Protein AF-A0A2S5R0Y4-F1 (afdb_monomer_lite)

Radius of gyration: 28.11 Å; chains: 1; bounding box: 63×44×87 Å

Sequence (504 aa):
MAHSWQTLSPHEIATFFRSIHQKTDGTEYLCQNFHGLRALLLVLVWSGRPFAEVASMGCFKSTKYWHLNSPFSIAWLKDEKLLGVKVYGPEYKSNTVNKLMSFGEHKNTPYLAVGFLYLKLPPIATKHIQKWADLISTKKMFIEDESNLLEAVELLIYELSQLEHSDIRLSLGRLQRLMSTALKAVGASLADILLITNRAITHAETSLRYYQTQPSQLAAFHSHACEWITSFTTGNISKKVLEKDKNTWDIANQNNCIIGAKFRMNPELLILIVKDLRQKLNKSRYAFENASMDQKRTALIDYHNHFTLYTVSFLQFVSGYRAVTDPLSNLNLIDFQTSIMCLSDKDDQTYSQSRIIMLPSEFIEQLVAYVTHLEALKSLNLNAELVETIKSILDKSKENRKVGVLFFLNEDAHPEAVSPKTIRNFTHHNLPSNIQRHYLRTELQKLGVDPEFISYFMGHWDIGEEPHQRYSTVSPLSICKVLSPAIATLVKKAGWSVQWGLRG

Foldseek 3Di:
DPPDPLADDLVLLQLLVCLLLVDDFDDDQQQDGSLLLSLLLLCLLLQLADSVLSQFAWEEQAPVVDDPPDPRQWYQHQVVLWIKGKFAAADDDPVVLVLQVVQADPPFFAEDRIDMATADAPPSSSVSNNVQSVPDPDGGSHPDDSVSSQSSNQVVQVVSCPPPVDVHDDDSSNSSCLLVVLLVVLQHFLLLSCRRHVDRDACNSVLLQQAKDFSLVSNVSSVSSNVCSVCSNVVNPDPDDPDVPVPSPCPVPGRRYMGTHSHDDDLVNLLVVLVVLVVQLVVLVVCLVPPDPVCNLVSQLSNLQSLLLNLVVLVCQLQLAFQFWQQAAAPVQADLVQQKGWGQNDPDVVSLLIAIEHGAPQSSLQLVLLLVQLVVVLVVCLDDQSVVQNVLRPPRVHRDHPEGVRFHADPSRHTHIDGPVSSCVVDPDSHDTSNSSSHCLHQLVVVVQRSLLNCRSNSGDHVVGNCPDPPHPHDSVVSHVRVRVSSVVSCVSSPHGHDHHPHD

pLDDT: mean 84.54, std 14.5, range [27.36, 98.31]

Secondary structure (DSSP, 8-state):
----TTS--HHHHHHHHHHHHH--S---BTTB-HHHHHHHHHHHHHH---HHHHHT-EEESSGGG--TT-S-SEEEETTTTEE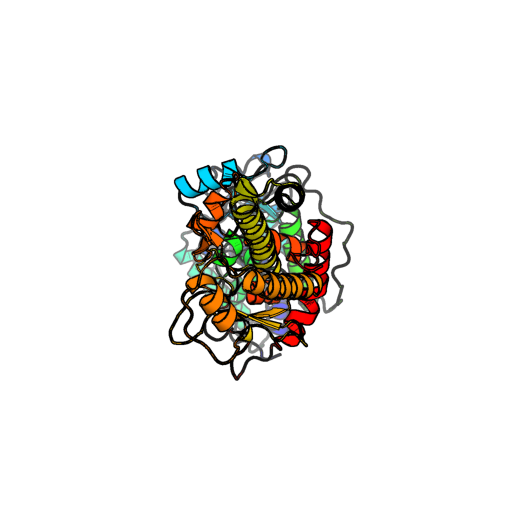EEEEEPPP--HHHHHHHHTTS--SS--B-SEEEEEEPPPHHHHHHHHHHHHH--SSBS--S-HHHHHHHHHHHHHHHHHGGG------HHHHHTHHHHHHHHTT--HHHHHHHH----TTHHHHHTT-EE-HHHHHHHHHHHHHHHHHHHHS----------S-----TTTTT-BEE-S----HHHHHHHHHHHHHHHHHHHHHHHH--TTTHHHHHHHHHHHHHHHHHHHHHHHHT--S-S-S---GGGEETTTTEEEEESS--TT-TTEEEEE--HHHHHHHHHHHHHHHHHHHT---HHHHHHHHHHH-TT----SS-SSEEE-TT--EEE--HHHHHHH----PPTTHHHHHHHHHHHHTT--HHHHHHHTT---TT--TTSTT----HHHHHHHHHHHHHHHHHHHT------S--

Structure (mmCIF, N/CA/C/O backbone):
data_AF-A0A2S5R0Y4-F1
#
_entry.id   AF-A0A2S5R0Y4-F1
#
loop_
_atom_site.group_PDB
_atom_site.id
_atom_site.type_symbol
_atom_site.label_atom_id
_atom_site.label_alt_id
_atom_site.label_comp_id
_atom_site.label_asym_id
_atom_site.label_entity_id
_atom_site.label_seq_id
_atom_site.pdbx_PDB_ins_code
_atom_site.Cartn_x
_atom_site.Cartn_y
_atom_site.Cartn_z
_atom_site.occupancy
_atom_site.B_iso_or_equiv
_atom_site.auth_seq_id
_atom_site.auth_comp_id
_atom_site.auth_asym_id
_atom_site.auth_atom_id
_atom_site.pdbx_PDB_model_num
ATOM 1 N N . MET A 1 1 ? -4.221 -23.945 12.643 1.00 34.16 1 MET A N 1
ATOM 2 C CA . MET A 1 1 ? -3.973 -22.542 13.034 1.00 34.16 1 MET A CA 1
ATOM 3 C C . MET A 1 1 ? -3.276 -22.576 14.378 1.00 34.16 1 MET A C 1
ATOM 5 O O . MET A 1 1 ? -3.891 -23.013 15.339 1.00 34.16 1 MET A O 1
ATOM 9 N N . ALA A 1 2 ? -1.992 -22.228 14.445 1.00 27.36 2 ALA A N 1
ATOM 10 C CA . ALA A 1 2 ? -1.339 -22.036 15.734 1.00 27.36 2 ALA A CA 1
ATOM 11 C C . ALA A 1 2 ? -1.975 -20.800 16.382 1.00 27.36 2 ALA A C 1
ATOM 13 O O . ALA A 1 2 ? -1.960 -19.724 15.783 1.00 27.36 2 ALA A O 1
ATOM 14 N N . HIS A 1 3 ? -2.596 -20.953 17.551 1.00 42.31 3 HIS A N 1
ATOM 15 C CA . HIS A 1 3 ? -3.069 -19.801 18.308 1.00 42.31 3 HIS A CA 1
ATOM 16 C C . HIS A 1 3 ? -1.843 -18.987 18.717 1.00 42.31 3 HIS A C 1
ATOM 18 O O . HIS A 1 3 ? -1.052 -19.407 19.559 1.00 42.31 3 HIS A O 1
ATOM 24 N N . SER A 1 4 ? -1.655 -17.835 18.077 1.00 56.69 4 SER A N 1
ATOM 25 C CA . SER A 1 4 ? -0.695 -16.847 18.546 1.00 56.69 4 SER A CA 1
ATOM 26 C C . SER A 1 4 ? -1.089 -16.468 19.971 1.00 56.69 4 SER A C 1
ATOM 28 O O . SER A 1 4 ? -2.221 -16.036 20.203 1.00 56.69 4 SER A O 1
ATOM 30 N N . TRP A 1 5 ? -0.148 -16.584 20.912 1.00 63.66 5 TRP A N 1
ATOM 31 C CA . TRP A 1 5 ? -0.299 -16.145 22.306 1.00 63.66 5 TRP A CA 1
ATOM 32 C C . TRP A 1 5 ? -0.814 -14.697 22.428 1.00 63.66 5 TRP A C 1
ATOM 34 O O . TRP A 1 5 ? -1.3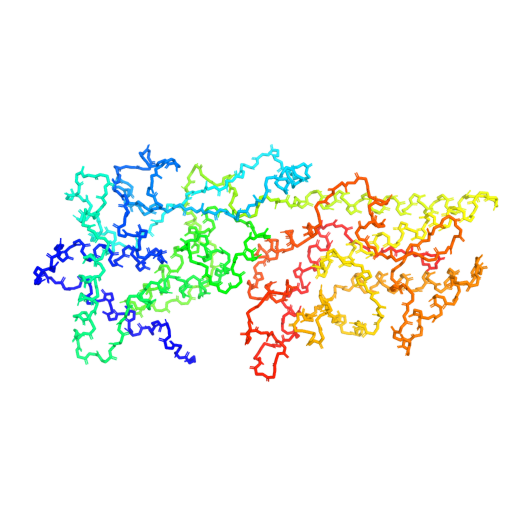38 -14.291 23.463 1.00 63.66 5 TRP A O 1
ATOM 44 N N . GLN A 1 6 ? -0.682 -13.900 21.365 1.00 75.81 6 GLN A N 1
ATOM 45 C CA . GLN A 1 6 ? -1.059 -12.493 21.330 1.00 75.81 6 GLN A CA 1
ATOM 46 C C . GLN A 1 6 ? -2.505 -12.230 20.872 1.00 75.81 6 GLN A C 1
ATOM 48 O O . GLN A 1 6 ? -3.000 -11.120 21.097 1.00 75.81 6 GLN A O 1
ATOM 53 N N . THR A 1 7 ? -3.179 -13.213 20.263 1.00 84.88 7 THR A N 1
ATOM 54 C CA . THR A 1 7 ? -4.548 -13.108 19.713 1.00 84.88 7 THR A CA 1
ATOM 55 C C . THR A 1 7 ? -5.545 -13.911 20.540 1.00 84.88 7 THR A C 1
ATOM 57 O O . THR A 1 7 ? -5.178 -14.938 21.104 1.00 84.88 7 THR A O 1
ATOM 60 N N . LEU A 1 8 ? -6.799 -13.466 20.625 1.00 89.75 8 LEU A N 1
ATOM 61 C CA . LEU A 1 8 ? -7.865 -14.230 21.283 1.00 89.75 8 LEU A CA 1
ATOM 62 C C . LEU A 1 8 ? -8.331 -15.383 20.386 1.00 89.75 8 LEU A C 1
ATOM 64 O O . LEU A 1 8 ? -8.493 -15.214 19.177 1.00 89.75 8 LEU A O 1
ATOM 68 N N . SER A 1 9 ? -8.548 -16.552 20.980 1.00 89.19 9 SER A N 1
ATOM 69 C CA . SER A 1 9 ? -9.206 -17.682 20.324 1.00 89.19 9 SER A CA 1
ATOM 70 C C . SER A 1 9 ? -10.718 -17.438 20.177 1.00 89.19 9 SER A C 1
ATOM 72 O O . SER A 1 9 ? -11.287 -16.647 20.932 1.00 89.19 9 SER A O 1
ATOM 74 N N . PRO A 1 10 ? -11.407 -18.144 19.258 1.00 88.81 10 PRO A N 1
ATOM 75 C CA . PRO A 1 10 ? -12.867 -18.086 19.147 1.00 88.81 10 PRO A CA 1
ATOM 76 C C . PRO A 1 10 ? -13.602 -18.330 20.471 1.00 88.81 10 PRO A C 1
ATOM 78 O O . PRO A 1 10 ? -14.569 -17.634 20.771 1.00 88.81 10 PRO A O 1
ATOM 81 N N . HIS A 1 11 ? -13.117 -19.280 21.280 1.00 87.12 11 HIS A N 1
ATOM 82 C CA . HIS A 1 11 ? -13.677 -19.570 22.599 1.00 87.12 11 HIS A CA 1
ATOM 83 C C . HIS A 1 11 ? -13.520 -18.376 23.548 1.00 87.12 11 HIS A C 1
ATOM 85 O O . HIS A 1 11 ? -14.507 -17.919 24.109 1.00 87.12 11 HIS A O 1
ATOM 91 N N . GLU A 1 12 ? -12.317 -17.802 23.655 1.00 90.44 12 GLU A N 1
ATOM 92 C CA . GLU A 1 12 ? -12.075 -16.628 24.506 1.00 90.44 12 GLU A CA 1
ATOM 93 C C . GLU A 1 12 ? -12.902 -15.407 24.075 1.00 90.44 12 GLU A C 1
ATOM 95 O O . GLU A 1 12 ? -13.388 -14.671 24.931 1.00 90.44 12 GLU A O 1
ATOM 100 N N . ILE A 1 13 ? -13.097 -15.197 22.765 1.00 91.38 13 ILE A N 1
ATOM 101 C CA . ILE A 1 13 ? -13.967 -14.134 22.234 1.00 91.38 13 ILE A CA 1
ATOM 102 C C . ILE A 1 13 ? -15.410 -14.355 22.701 1.00 91.38 13 ILE A C 1
ATOM 104 O O . ILE A 1 13 ? -16.033 -13.437 23.239 1.00 91.38 13 ILE A O 1
ATOM 108 N N . ALA A 1 14 ? -15.939 -15.567 22.507 1.00 88.19 14 ALA A N 1
ATOM 109 C CA . ALA A 1 14 ? -17.305 -15.910 22.883 1.00 88.19 14 ALA A CA 1
ATOM 110 C C . ALA A 1 14 ? -17.535 -15.759 24.394 1.00 88.19 14 ALA A C 1
ATOM 112 O O . ALA A 1 14 ? -18.509 -15.121 24.799 1.00 88.19 14 ALA A O 1
ATOM 113 N N . THR A 1 15 ? -16.617 -16.283 25.211 1.00 87.44 15 THR A N 1
ATOM 114 C CA . THR A 1 15 ? -16.687 -16.194 26.673 1.00 87.44 15 THR A CA 1
ATOM 115 C C . THR A 1 15 ? -16.594 -14.746 27.143 1.00 87.44 15 THR A C 1
ATOM 117 O O . THR A 1 15 ? -17.439 -14.317 27.921 1.00 87.44 15 THR A O 1
ATOM 120 N N . PHE A 1 16 ? -15.664 -13.938 26.614 1.00 91.25 16 PHE A N 1
ATOM 121 C CA . PHE A 1 16 ? -15.571 -12.515 26.966 1.00 91.25 16 PHE A CA 1
ATOM 122 C C . PHE A 1 16 ? -16.891 -11.772 26.726 1.00 91.25 16 PHE A C 1
ATOM 124 O O . PHE A 1 16 ? -17.397 -11.108 27.633 1.00 91.25 16 PHE A O 1
ATOM 131 N N . PHE A 1 17 ? -17.467 -11.889 25.522 1.00 90.94 17 PHE A N 1
ATOM 132 C CA . PHE A 1 17 ? -18.706 -11.184 25.193 1.00 90.94 17 PHE A CA 1
ATOM 133 C C . PHE A 1 17 ? -19.897 -11.695 25.999 1.00 90.94 17 PHE A C 1
ATOM 135 O O . PHE A 1 17 ? -20.726 -10.896 26.431 1.00 90.94 17 PHE A O 1
ATOM 142 N N . ARG A 1 18 ? -19.983 -13.003 26.251 1.00 86.69 18 ARG A N 1
ATOM 143 C CA . ARG A 1 18 ? -21.016 -13.557 27.127 1.00 86.69 18 ARG A CA 1
ATOM 144 C C . ARG A 1 18 ? -20.894 -12.980 28.538 1.00 86.69 18 ARG A C 1
ATOM 146 O O . ARG A 1 18 ? -21.860 -12.393 29.024 1.00 86.69 18 ARG A O 1
ATOM 153 N N . SER A 1 19 ? -19.709 -13.056 29.140 1.00 87.19 19 SER A N 1
ATOM 154 C CA . SER A 1 19 ? -19.446 -12.588 30.502 1.00 87.19 19 SER A CA 1
ATOM 155 C C . SER A 1 19 ? -19.710 -11.089 30.656 1.00 87.19 19 SER A C 1
ATOM 157 O O . SER A 1 19 ? -20.413 -10.681 31.578 1.00 87.19 19 SER A O 1
ATOM 159 N N . ILE A 1 20 ? -19.229 -10.248 29.733 1.00 89.00 20 ILE A N 1
ATOM 160 C CA . ILE A 1 20 ? -19.405 -8.790 29.836 1.00 89.00 20 ILE A CA 1
ATOM 161 C C . ILE A 1 20 ? -20.856 -8.334 29.587 1.00 89.00 20 ILE A C 1
ATOM 163 O O . ILE A 1 20 ? -21.282 -7.299 30.108 1.00 89.00 20 ILE A O 1
ATOM 167 N N . HIS A 1 21 ? -21.635 -9.093 28.806 1.00 86.25 21 HIS A N 1
ATOM 168 C CA . HIS A 1 21 ? -23.046 -8.793 28.544 1.00 86.25 21 HIS A CA 1
ATOM 169 C C . HIS A 1 21 ? -23.988 -9.323 29.629 1.00 86.25 21 HIS A C 1
ATOM 171 O O . HIS A 1 21 ? -24.973 -8.652 29.941 1.00 86.25 21 HIS A O 1
ATOM 177 N N . GLN A 1 22 ? -23.699 -10.499 30.193 1.00 80.06 22 GLN A N 1
ATOM 178 C CA . GLN A 1 22 ? -24.543 -11.149 31.199 1.00 80.06 22 GLN A CA 1
ATOM 179 C C . GLN A 1 22 ? -24.248 -10.692 32.625 1.00 80.06 22 GLN A C 1
ATOM 181 O O . GLN A 1 22 ? -25.160 -10.724 33.448 1.00 80.06 22 GLN A O 1
ATOM 186 N N . LYS A 1 23 ? -23.020 -10.241 32.926 1.00 75.81 23 LYS A N 1
ATOM 187 C CA . LYS A 1 23 ? -22.685 -9.714 34.252 1.00 75.81 23 LYS A CA 1
ATOM 188 C C . LYS A 1 23 ? -23.615 -8.545 34.591 1.00 75.81 23 LYS A C 1
ATOM 190 O O . LYS A 1 23 ? -23.624 -7.503 33.927 1.00 75.81 23 LYS A O 1
ATOM 195 N N . THR A 1 24 ? -24.450 -8.769 35.597 1.00 65.56 24 THR A N 1
ATOM 196 C CA . THR A 1 24 ? -25.258 -7.755 36.275 1.00 65.56 24 THR A CA 1
ATOM 197 C C . THR A 1 24 ? -24.453 -7.166 37.429 1.00 65.56 24 THR A C 1
ATOM 199 O O . THR A 1 24 ? -23.426 -7.730 37.799 1.00 65.56 24 THR A O 1
ATOM 202 N N . ASP A 1 25 ? -24.886 -6.016 37.944 1.00 64.06 25 ASP A N 1
ATOM 203 C CA . ASP A 1 25 ? -24.136 -5.197 38.902 1.00 64.06 25 ASP A CA 1
ATOM 204 C C . ASP A 1 25 ? -23.430 -6.010 40.002 1.00 64.06 25 ASP A C 1
ATOM 206 O O . ASP A 1 25 ? -24.028 -6.859 40.661 1.00 64.06 25 ASP A O 1
ATOM 210 N N . GLY A 1 26 ? -22.140 -5.728 40.176 1.00 56.75 26 GLY A N 1
ATOM 211 C CA . GLY A 1 26 ? -21.258 -6.264 41.207 1.00 56.75 26 GLY A CA 1
ATOM 212 C C . GLY A 1 26 ? -20.069 -5.316 41.372 1.00 56.75 26 GLY A C 1
ATOM 213 O O . GLY A 1 26 ? -19.674 -4.716 40.375 1.00 56.75 26 GLY A O 1
ATOM 214 N N . THR A 1 27 ? -19.609 -5.172 42.623 1.00 55.78 27 THR A N 1
ATOM 215 C CA . THR A 1 27 ? -18.487 -4.356 43.146 1.00 55.78 27 THR A CA 1
ATOM 216 C C . THR A 1 27 ? -18.314 -2.948 42.550 1.00 55.78 27 THR A C 1
ATOM 218 O O . THR A 1 27 ? -18.121 -2.759 41.355 1.00 55.78 27 THR A O 1
ATOM 221 N N . GLU A 1 28 ? -18.320 -1.913 43.394 1.00 62.34 28 GLU A N 1
ATOM 222 C CA . GLU A 1 28 ? -17.796 -0.608 42.974 1.00 62.34 28 GLU A CA 1
ATOM 223 C C . GLU A 1 28 ? -16.306 -0.762 42.637 1.00 62.34 28 GLU A C 1
ATOM 225 O O . GLU A 1 28 ? -15.516 -1.219 43.463 1.00 62.34 28 GLU A O 1
ATOM 230 N N . TYR A 1 29 ? -15.923 -0.420 41.407 1.00 65.69 29 TYR A N 1
ATOM 231 C CA . TYR A 1 29 ? -14.541 -0.520 40.953 1.00 65.69 29 TYR A CA 1
ATOM 232 C C . TYR A 1 29 ? -13.866 0.830 41.152 1.00 65.69 29 TYR A C 1
ATOM 234 O O . TYR A 1 29 ? -13.952 1.659 40.255 1.00 65.69 29 TYR A O 1
ATOM 242 N N . LEU A 1 30 ? -13.200 1.035 42.296 1.00 63.00 30 LEU A N 1
ATOM 243 C CA . LEU A 1 30 ? -12.303 2.163 42.630 1.00 63.00 30 LEU A CA 1
ATOM 244 C C . LEU A 1 30 ? -12.798 3.575 42.250 1.00 63.00 30 LEU A C 1
ATOM 246 O O . LEU A 1 30 ? -13.104 4.379 43.123 1.00 63.00 30 LEU A O 1
ATOM 250 N N . CYS A 1 31 ? -12.822 3.892 40.958 1.00 68.69 31 CYS A N 1
ATOM 251 C CA . CYS A 1 31 ? -13.139 5.189 40.381 1.00 68.69 31 CYS A CA 1
ATOM 252 C C . CYS A 1 31 ? -14.406 5.219 39.506 1.00 68.69 31 CYS A C 1
ATOM 254 O O . CYS A 1 31 ? -14.876 6.311 39.202 1.00 68.69 31 CYS A O 1
ATOM 256 N N . GLN A 1 32 ? -14.963 4.078 39.077 1.00 72.31 32 GLN A N 1
ATOM 257 C CA . GLN A 1 32 ? -16.085 4.047 38.135 1.00 72.31 32 GLN A CA 1
ATOM 258 C C . GLN A 1 32 ? -17.039 2.876 38.394 1.00 72.31 32 GLN A C 1
ATOM 260 O O . GLN A 1 32 ? -16.638 1.786 38.799 1.00 72.31 32 GLN A O 1
ATOM 265 N N . ASN A 1 33 ? -18.331 3.067 38.120 1.00 82.56 33 ASN A N 1
ATOM 266 C CA . ASN A 1 33 ? -19.283 1.965 38.243 1.00 82.56 33 ASN A CA 1
ATOM 267 C C . ASN A 1 33 ? -19.121 0.936 37.107 1.00 82.56 33 ASN A C 1
ATOM 269 O O . ASN A 1 33 ? -18.595 1.222 36.025 1.00 82.56 33 ASN A O 1
ATOM 273 N N . PHE A 1 34 ? -19.635 -0.276 37.333 1.00 86.88 34 PHE A N 1
ATOM 274 C CA . PHE A 1 34 ? -19.564 -1.367 36.359 1.00 86.88 34 PHE A CA 1
ATOM 275 C C . PHE A 1 34 ? -20.117 -0.981 34.974 1.00 86.88 34 PHE A C 1
ATOM 277 O O . PHE A 1 34 ? -19.593 -1.407 33.945 1.00 86.88 34 PHE A O 1
ATOM 284 N N . HIS A 1 35 ? -21.176 -0.166 34.910 1.00 89.75 35 HIS A N 1
ATOM 285 C CA . HIS A 1 35 ? -21.763 0.254 33.637 1.00 89.75 35 HIS A CA 1
ATOM 286 C C . HIS A 1 35 ? -20.814 1.125 32.805 1.00 89.75 35 HIS A C 1
ATOM 288 O O . HIS A 1 35 ? -20.739 0.917 31.590 1.00 89.75 35 HIS A O 1
ATOM 294 N N . GLY A 1 36 ? -20.087 2.045 33.443 1.00 92.62 36 GLY A N 1
ATOM 295 C CA . GLY A 1 36 ? -19.064 2.864 32.800 1.00 92.62 36 GLY A CA 1
ATOM 296 C C . GLY A 1 36 ? -17.897 2.022 32.298 1.00 92.62 36 GLY A C 1
ATOM 297 O O . GLY A 1 36 ? -17.559 2.090 31.116 1.00 92.62 36 GLY A O 1
ATOM 298 N N . LEU A 1 37 ? -17.354 1.134 33.137 1.00 93.00 37 LEU A N 1
ATOM 299 C CA . LEU A 1 37 ? -16.255 0.245 32.735 1.00 93.00 37 LEU A CA 1
ATOM 300 C C . LEU A 1 37 ? -16.651 -0.726 31.618 1.00 93.00 37 LEU A C 1
ATOM 302 O O . LEU A 1 37 ? -15.878 -0.963 30.689 1.00 93.00 37 LEU A O 1
ATOM 306 N N . ARG A 1 38 ? -17.885 -1.242 31.649 1.00 94.12 38 ARG A N 1
ATOM 307 C CA . ARG A 1 38 ? -18.435 -2.052 30.558 1.00 94.12 38 ARG A CA 1
ATOM 308 C C . ARG A 1 38 ? -18.508 -1.261 29.256 1.00 94.12 38 ARG A C 1
ATOM 310 O O . ARG A 1 38 ? -18.137 -1.789 28.211 1.00 94.12 38 ARG A O 1
ATOM 317 N N . ALA A 1 39 ? -19.000 -0.022 29.293 1.00 95.88 39 ALA A N 1
ATOM 318 C CA . ALA A 1 39 ? -19.046 0.825 28.105 1.00 95.88 39 ALA A CA 1
ATOM 319 C C . ALA A 1 39 ? -17.633 1.092 27.561 1.00 95.88 39 ALA A C 1
ATOM 321 O O . ALA A 1 39 ? -17.421 0.951 26.358 1.00 95.88 39 ALA A O 1
ATOM 322 N N . LEU A 1 40 ? -16.668 1.380 28.440 1.00 97.06 40 LEU A N 1
ATOM 323 C CA . LEU A 1 40 ? -15.262 1.588 28.087 1.00 97.06 40 LEU A CA 1
ATOM 324 C C . LEU A 1 40 ? -14.678 0.358 27.380 1.00 97.06 40 LEU A C 1
ATOM 326 O O . LEU A 1 40 ? -14.195 0.472 26.255 1.00 97.06 40 LEU A O 1
ATOM 330 N N . LEU A 1 41 ? -14.785 -0.830 27.986 1.00 95.81 41 LEU A N 1
ATOM 331 C CA . LEU A 1 41 ? -14.285 -2.079 27.401 1.00 95.81 41 LEU A CA 1
ATOM 332 C C . LEU A 1 41 ? -14.942 -2.411 26.058 1.00 95.81 41 LEU A C 1
ATOM 334 O O . LEU A 1 41 ? -14.263 -2.857 25.133 1.00 95.81 41 LEU A O 1
ATOM 338 N N . LEU A 1 42 ? -16.251 -2.181 25.921 1.00 96.94 42 LEU A N 1
ATOM 339 C CA . LEU A 1 42 ? -16.946 -2.398 24.655 1.00 96.94 42 LEU A CA 1
ATOM 340 C C . LEU A 1 42 ? -16.450 -1.426 23.578 1.00 96.94 42 LEU A C 1
ATOM 342 O O . LEU A 1 42 ? -16.161 -1.867 22.468 1.00 96.94 42 LEU A O 1
ATOM 346 N N . VAL A 1 43 ? -16.292 -0.134 23.883 1.00 97.69 43 VAL A N 1
ATOM 347 C CA . VAL A 1 43 ? -15.716 0.822 22.923 1.00 97.69 43 VAL A CA 1
ATOM 348 C C . VAL A 1 43 ? -14.284 0.428 22.562 1.00 97.69 43 VAL A C 1
ATOM 350 O O . VAL A 1 43 ? -13.934 0.444 21.383 1.00 97.69 43 VAL A O 1
ATOM 353 N N . LEU A 1 44 ? -13.466 0.019 23.532 1.00 96.94 44 LEU A N 1
ATOM 354 C CA . LEU A 1 44 ? -12.090 -0.426 23.306 1.00 96.94 44 LEU A CA 1
ATOM 355 C C . LEU A 1 44 ? -12.030 -1.594 22.316 1.00 96.94 44 LEU A C 1
ATOM 357 O O . LEU A 1 44 ? -11.321 -1.526 21.312 1.00 96.94 44 LEU A O 1
ATOM 361 N N . VAL A 1 45 ? -12.809 -2.646 22.569 1.00 96.25 45 VAL A N 1
ATOM 362 C CA . VAL A 1 45 ? -12.804 -3.858 21.745 1.00 96.25 45 VAL A CA 1
ATOM 363 C C . VAL A 1 45 ? -13.382 -3.599 20.357 1.00 96.25 45 VAL A C 1
ATOM 365 O O . VAL A 1 45 ? -12.803 -4.042 19.367 1.00 96.25 45 VAL A O 1
ATOM 368 N N . TRP A 1 46 ? -14.493 -2.864 20.260 1.00 96.19 46 TRP A N 1
ATOM 369 C CA . TRP A 1 46 ? -15.147 -2.603 18.976 1.00 96.19 46 TRP A CA 1
ATOM 370 C C . TRP A 1 46 ? -14.479 -1.499 18.154 1.00 96.19 46 TRP A C 1
ATOM 372 O O . TRP A 1 46 ? -14.735 -1.409 16.960 1.00 96.19 46 TRP A O 1
ATOM 382 N N . SER A 1 47 ? -13.622 -0.662 18.737 1.00 95.62 47 SER A N 1
ATOM 383 C CA . SER A 1 47 ? -12.843 0.331 17.980 1.00 95.62 47 SER A CA 1
ATOM 384 C C . SER A 1 47 ? -11.435 -0.153 17.633 1.00 95.62 47 SER A C 1
ATOM 386 O O . SER A 1 47 ? -10.879 0.251 16.613 1.00 95.62 47 SER A O 1
ATOM 388 N N . GLY A 1 48 ? -10.837 -0.992 18.486 1.00 95.44 48 GLY A N 1
ATOM 389 C CA . GLY A 1 48 ? -9.416 -1.338 18.423 1.00 95.44 48 GLY A CA 1
ATOM 390 C C . GLY A 1 48 ? -8.469 -0.184 18.762 1.00 95.44 48 GLY A C 1
ATOM 391 O O . GLY A 1 48 ? -7.259 -0.328 18.573 1.00 95.44 48 GLY A O 1
ATOM 392 N N . ARG A 1 49 ? -8.996 0.956 19.226 1.00 95.56 49 ARG A N 1
ATOM 393 C CA . ARG A 1 49 ? -8.224 2.170 19.517 1.00 95.56 49 ARG A CA 1
ATOM 394 C C . ARG A 1 49 ? -7.358 2.002 20.769 1.00 95.56 49 ARG A C 1
ATOM 396 O O . ARG A 1 49 ? -7.667 1.158 21.611 1.00 95.56 49 ARG A O 1
ATOM 403 N N . PRO A 1 50 ? -6.265 2.775 20.908 1.00 95.62 50 PRO A N 1
ATOM 404 C CA . PRO A 1 50 ? -5.496 2.829 22.146 1.00 95.62 50 PRO A CA 1
ATOM 405 C C . PRO A 1 50 ? -6.374 3.135 23.360 1.00 95.62 50 PRO A C 1
ATOM 407 O O . PRO A 1 50 ? -7.257 3.988 23.280 1.00 95.62 50 PRO A O 1
ATOM 410 N N . PHE A 1 51 ? -6.093 2.479 24.489 1.00 96.44 51 PHE A N 1
ATOM 411 C CA . PHE A 1 51 ? -6.796 2.721 25.749 1.00 96.44 51 PHE A CA 1
ATOM 412 C C . PHE A 1 51 ? -6.881 4.211 26.101 1.00 96.44 51 PHE A C 1
ATOM 414 O O . PHE A 1 51 ? -7.976 4.696 26.356 1.00 96.44 51 PHE A O 1
ATOM 421 N N . ALA A 1 52 ? -5.770 4.949 26.007 1.00 95.69 52 ALA A N 1
ATOM 422 C CA . ALA A 1 52 ? -5.716 6.387 26.279 1.00 95.69 52 ALA A CA 1
ATOM 423 C C . ALA A 1 52 ? -6.727 7.206 25.449 1.00 95.69 52 ALA A C 1
ATOM 425 O O . ALA A 1 52 ? -7.380 8.115 25.965 1.00 95.69 52 ALA A O 1
ATOM 426 N N . GLU A 1 53 ? -6.922 6.864 24.168 1.00 95.88 53 GLU A N 1
ATOM 427 C CA . GLU A 1 53 ? -7.918 7.530 23.313 1.00 95.88 53 GLU A CA 1
ATOM 428 C C . GLU A 1 53 ? -9.348 7.222 23.776 1.00 95.88 53 GLU A C 1
ATOM 430 O O . GLU A 1 53 ? -10.197 8.110 23.804 1.00 95.88 53 GLU A O 1
ATOM 435 N N . VAL A 1 54 ? -9.619 5.973 24.165 1.00 97.25 54 VAL A N 1
ATOM 436 C CA . VAL A 1 54 ? -10.945 5.545 24.636 1.00 97.25 54 VAL A CA 1
ATOM 437 C C . VAL A 1 54 ? -11.258 6.120 26.019 1.00 97.25 54 VAL A C 1
ATOM 439 O O . VAL A 1 54 ? -12.356 6.621 26.237 1.00 97.25 54 VAL A O 1
ATOM 442 N N . ALA A 1 55 ? -10.295 6.115 26.940 1.00 96.50 55 ALA A N 1
ATOM 443 C CA . ALA A 1 55 ? -10.430 6.683 28.279 1.00 96.50 55 ALA A CA 1
ATOM 444 C C . ALA A 1 55 ? -10.669 8.202 28.235 1.00 96.50 55 ALA A C 1
ATOM 446 O O . ALA A 1 55 ? -11.424 8.749 29.037 1.00 96.50 55 ALA A O 1
ATOM 447 N N . SER A 1 56 ? -10.077 8.892 27.258 1.00 96.25 56 SER A N 1
ATOM 448 C CA . SER A 1 56 ? -10.276 10.328 27.051 1.00 96.25 56 SER A CA 1
ATOM 449 C C . SER A 1 56 ? -11.437 10.669 26.112 1.00 96.25 56 SER A C 1
ATOM 451 O O . SER A 1 56 ? -11.622 11.844 25.811 1.00 96.25 56 SER A O 1
ATOM 453 N N . MET A 1 57 ? -12.235 9.694 25.655 1.00 97.56 57 MET A N 1
ATOM 454 C CA . MET A 1 57 ? -13.202 9.900 24.575 1.00 97.56 57 MET A CA 1
ATOM 455 C C . MET A 1 57 ? -14.297 10.923 24.884 1.00 97.56 57 MET A C 1
ATOM 457 O O . MET A 1 57 ? -14.710 11.128 26.028 1.00 97.56 57 MET A O 1
ATOM 461 N N . GLY A 1 58 ? -14.823 11.532 23.822 1.00 97.50 58 GLY A N 1
ATOM 462 C CA . GLY A 1 58 ? -15.922 12.482 23.916 1.00 97.50 58 GLY A CA 1
ATOM 463 C C . GLY A 1 58 ? -17.310 11.832 23.903 1.00 97.50 58 GLY A C 1
ATOM 464 O O . GLY A 1 58 ? -17.500 10.726 23.399 1.00 97.50 58 GLY A O 1
ATOM 465 N N . CYS A 1 59 ? -18.312 12.556 24.389 1.00 97.19 59 CYS A N 1
ATOM 466 C CA . CYS A 1 59 ? -19.724 12.205 24.273 1.00 97.19 59 CYS A CA 1
ATOM 467 C C . CYS A 1 59 ? -20.500 13.425 23.764 1.00 97.19 59 CYS A C 1
ATOM 469 O O . CYS A 1 59 ? -20.496 14.485 24.391 1.00 97.19 59 CYS A O 1
ATOM 471 N N . PHE A 1 60 ? -21.133 13.298 22.599 1.00 96.44 60 PHE A N 1
ATOM 472 C CA . PHE A 1 60 ? -21.800 14.401 21.912 1.00 96.44 60 PHE A CA 1
ATOM 473 C C . PHE A 1 60 ? -23.229 14.036 21.545 1.00 96.44 60 PHE A C 1
ATOM 475 O O . PHE A 1 60 ? -23.564 12.874 21.322 1.00 96.44 60 PHE A O 1
ATOM 482 N N . LYS A 1 61 ? -24.078 15.063 21.445 1.00 93.94 61 LYS A N 1
ATOM 483 C CA . LYS A 1 61 ? -25.480 14.886 21.068 1.00 93.94 61 LYS A CA 1
ATOM 484 C C . LYS A 1 61 ? -25.615 14.244 19.687 1.00 93.94 61 LYS A C 1
ATOM 486 O O . LYS A 1 61 ? -26.335 13.268 19.550 1.00 93.94 61 LYS A O 1
ATOM 491 N N . SER A 1 62 ? -24.894 14.759 18.694 1.00 92.19 62 SER A N 1
ATOM 492 C CA . SER A 1 62 ? -24.975 14.260 17.322 1.00 92.19 62 SER A CA 1
ATOM 493 C C . SER A 1 62 ? -23.716 14.555 16.512 1.00 92.19 62 SER A C 1
ATOM 495 O O . SER A 1 62 ? -22.840 15.304 16.964 1.00 92.19 62 SER A O 1
ATOM 497 N N . THR A 1 63 ? -23.639 14.014 15.293 1.00 88.44 63 THR A N 1
ATOM 498 C CA . THR A 1 63 ? -22.533 14.260 14.339 1.00 88.44 63 THR A CA 1
ATOM 499 C C . THR A 1 63 ? -22.275 15.755 14.109 1.00 88.44 63 THR A C 1
ATOM 501 O O . THR A 1 63 ? -21.137 16.163 13.892 1.00 88.44 63 THR A O 1
ATOM 504 N N . LYS A 1 64 ? -23.312 16.596 14.238 1.00 88.38 64 LYS A N 1
ATOM 505 C CA . LYS A 1 64 ? -23.251 18.057 14.071 1.00 88.38 64 LYS A CA 1
ATOM 506 C C . LYS A 1 64 ? -22.440 18.792 15.137 1.00 88.38 64 LYS A C 1
ATOM 508 O O . LYS A 1 64 ? -22.136 19.956 14.917 1.00 88.38 64 LYS A O 1
ATOM 513 N N . TYR A 1 65 ? -22.127 18.167 16.272 1.00 89.94 65 TYR A N 1
ATOM 514 C CA . TYR A 1 65 ? -21.427 18.816 17.392 1.00 89.94 65 TYR A CA 1
ATOM 515 C C . TYR A 1 65 ? -19.981 18.341 17.568 1.00 89.94 65 TYR A C 1
ATOM 517 O O . TYR A 1 65 ? -19.253 18.874 18.408 1.00 89.94 65 TYR A O 1
ATOM 525 N N . TRP A 1 66 ? -19.558 17.337 16.797 1.00 89.94 66 TRP A N 1
ATOM 526 C CA . TRP A 1 66 ? -18.208 16.794 16.856 1.00 89.94 66 TRP A CA 1
ATOM 527 C C . TRP A 1 66 ? -17.434 17.159 15.586 1.00 89.94 66 TRP A C 1
ATOM 529 O O . TRP A 1 66 ? -17.675 16.628 14.505 1.00 89.94 66 TRP A O 1
ATOM 539 N N . HIS A 1 67 ? -16.516 18.117 15.726 1.00 85.75 67 HIS A N 1
ATOM 540 C CA . HIS A 1 67 ? -15.792 18.749 14.618 1.00 85.75 67 HIS A CA 1
ATOM 541 C C . HIS A 1 67 ? -14.293 18.427 14.637 1.00 85.75 67 HIS A C 1
ATOM 543 O O . HIS A 1 67 ? -13.763 17.927 15.630 1.00 85.75 67 HIS A O 1
ATOM 549 N N . LEU A 1 68 ? -13.575 18.769 13.556 1.00 78.62 68 LEU A N 1
ATOM 550 C CA . LEU A 1 68 ? -12.142 18.455 13.406 1.00 78.62 68 LEU A CA 1
ATOM 551 C C . LEU A 1 68 ? -11.293 19.046 14.535 1.00 78.62 68 LEU A C 1
ATOM 553 O O . LEU A 1 68 ? -10.397 18.372 15.034 1.00 78.62 68 LEU A O 1
ATOM 557 N N . ASN A 1 69 ? -11.644 20.244 15.004 1.00 84.06 69 ASN A N 1
ATOM 558 C CA . ASN A 1 69 ? -10.941 20.948 16.081 1.00 84.06 69 ASN A CA 1
ATOM 559 C C . ASN A 1 69 ? -11.243 20.387 17.481 1.00 84.06 69 ASN A C 1
ATOM 561 O O . ASN A 1 69 ? -10.703 20.877 18.468 1.00 84.06 69 ASN A O 1
ATOM 565 N N . SER A 1 70 ? -12.126 19.390 17.595 1.00 88.56 70 SER A N 1
ATOM 566 C CA . SER A 1 70 ? -12.386 18.719 18.868 1.00 88.56 70 SER A CA 1
ATOM 567 C C . SER A 1 70 ? -11.096 18.089 19.413 1.00 88.56 70 SER A C 1
ATOM 569 O O . SER A 1 70 ? -10.378 17.462 18.637 1.00 88.56 70 SER A O 1
ATOM 571 N N . PRO A 1 71 ? -10.791 18.174 20.717 1.00 91.12 71 PRO A N 1
ATOM 572 C CA . PRO A 1 71 ? -9.620 17.496 21.277 1.00 91.12 71 PRO A CA 1
ATOM 573 C C . PRO A 1 71 ? -9.783 15.967 21.301 1.00 91.12 71 PRO A C 1
ATOM 575 O O . PRO A 1 71 ? -8.798 15.246 21.402 1.00 91.12 71 PRO A O 1
ATOM 578 N N . PHE A 1 72 ? -11.012 15.461 21.168 1.00 94.25 72 PHE A N 1
ATOM 579 C CA . PHE A 1 72 ? -11.307 14.033 21.238 1.00 94.25 72 PHE A CA 1
ATOM 580 C C . PHE A 1 72 ? -11.075 13.357 19.883 1.00 94.25 72 PHE A C 1
ATOM 582 O O . PHE A 1 72 ? -11.689 13.743 18.881 1.00 94.25 72 PHE A O 1
ATOM 589 N N . SER A 1 73 ? -10.205 12.343 19.848 1.00 93.88 73 SER A N 1
ATOM 590 C CA . SER A 1 73 ? -9.961 11.510 18.660 1.00 93.88 73 SER A CA 1
ATOM 591 C C . SER A 1 73 ? -11.076 10.493 18.409 1.00 93.88 73 SER A C 1
ATOM 593 O O . SER A 1 73 ? -11.266 10.052 17.277 1.00 93.88 73 SER A O 1
ATOM 595 N N . ILE A 1 74 ? -11.852 10.168 19.440 1.00 96.31 74 ILE A N 1
ATOM 596 C CA . ILE A 1 74 ? -12.993 9.257 19.408 1.00 96.31 74 ILE A CA 1
ATOM 597 C C . ILE A 1 74 ? -14.151 9.848 20.210 1.00 96.31 74 ILE A C 1
ATOM 599 O O . ILE A 1 74 ? -13.947 10.554 21.201 1.00 96.31 74 ILE A O 1
ATOM 603 N N . ALA A 1 75 ? -15.373 9.599 19.751 1.00 97.00 75 ALA A N 1
ATOM 604 C CA . ALA A 1 75 ? -16.578 10.145 20.349 1.00 97.00 75 ALA A CA 1
ATOM 605 C C . ALA A 1 75 ? -17.781 9.214 20.195 1.00 97.00 75 ALA A C 1
ATOM 607 O O . ALA A 1 75 ? -17.979 8.613 19.142 1.00 97.00 75 ALA A O 1
ATOM 608 N N . TRP A 1 76 ? -18.635 9.160 21.215 1.00 97.75 76 TRP A N 1
ATOM 609 C CA . TRP A 1 76 ? -19.976 8.595 21.084 1.00 97.75 76 TRP A CA 1
ATOM 610 C C . TRP A 1 76 ? -20.978 9.675 20.663 1.00 97.75 76 TRP A C 1
ATOM 612 O O . TRP A 1 76 ? -20.977 10.776 21.219 1.00 97.75 76 TRP A O 1
ATOM 622 N N . LEU A 1 77 ? -21.829 9.359 19.687 1.00 95.88 77 LEU A N 1
ATOM 623 C CA . LEU A 1 77 ? -22.832 10.258 19.113 1.00 95.88 77 LEU A CA 1
ATOM 624 C C . LEU A 1 77 ? -24.228 9.731 19.460 1.00 95.88 77 LEU A C 1
ATOM 626 O O . LEU A 1 77 ? -24.655 8.715 18.911 1.00 95.88 77 LEU A O 1
ATOM 630 N N . LYS A 1 78 ? -24.909 10.386 20.408 1.00 95.50 78 LYS A N 1
ATOM 631 C CA . LYS A 1 78 ? -26.112 9.843 21.067 1.00 95.50 78 LYS A CA 1
ATOM 632 C C . LYS A 1 78 ? -27.310 9.691 20.129 1.00 95.50 78 LYS A C 1
ATOM 634 O O . LYS A 1 78 ? -27.941 8.637 20.137 1.00 95.50 78 LYS A O 1
ATOM 639 N N . ASP A 1 79 ? -27.620 10.719 19.342 1.00 93.69 79 ASP A N 1
ATOM 640 C CA . ASP A 1 79 ? -28.813 10.747 18.489 1.00 93.69 79 ASP A CA 1
ATOM 641 C C . ASP A 1 79 ? -28.722 9.666 17.398 1.00 93.69 79 ASP A C 1
ATOM 643 O O . ASP A 1 79 ? -29.671 8.915 17.171 1.00 93.69 79 ASP A O 1
ATOM 647 N N . GLU A 1 80 ? -27.557 9.538 16.754 1.00 93.12 80 GLU A N 1
ATOM 648 C CA . GLU A 1 80 ? -27.326 8.540 15.708 1.00 93.12 80 GLU A CA 1
ATOM 649 C C . GLU A 1 80 ? -26.933 7.155 16.250 1.00 93.12 80 GLU A C 1
ATOM 651 O O . GLU A 1 80 ? -26.983 6.176 15.503 1.00 93.12 80 GLU A O 1
ATOM 656 N N . LYS A 1 81 ? -26.551 7.058 17.531 1.00 95.12 81 LYS A N 1
ATOM 657 C CA . LYS A 1 81 ? -26.002 5.850 18.178 1.00 95.12 81 LYS A CA 1
ATOM 658 C C . LYS A 1 81 ? -24.781 5.304 17.434 1.00 95.12 81 LYS A C 1
ATOM 660 O O . LYS A 1 81 ? -24.689 4.112 17.134 1.00 95.12 81 LYS A O 1
ATOM 665 N N . LEU A 1 82 ? -23.863 6.208 17.098 1.00 94.25 82 LEU A N 1
ATOM 666 C CA . LEU A 1 82 ? -22.660 5.917 16.320 1.00 94.25 82 LEU A CA 1
ATOM 667 C C . LEU A 1 82 ? -21.401 6.170 17.138 1.00 94.25 82 LEU A C 1
ATOM 669 O O . LEU A 1 82 ? -21.324 7.117 17.923 1.00 94.25 82 LEU A O 1
ATOM 673 N N . LEU A 1 83 ? -20.380 5.362 16.867 1.00 96.12 83 LEU A N 1
ATOM 674 C CA . LEU A 1 83 ? -19.026 5.631 17.313 1.00 96.12 83 LEU A CA 1
ATOM 675 C C . LEU A 1 83 ? -18.293 6.435 16.237 1.00 96.12 83 LEU A C 1
ATOM 677 O O . LEU A 1 83 ? -17.995 5.928 15.159 1.00 96.12 83 LEU A O 1
ATOM 681 N N . GLY A 1 84 ? -17.999 7.696 16.522 1.00 93.75 84 GLY A N 1
ATOM 682 C CA . GLY A 1 84 ? -17.145 8.527 15.689 1.00 93.75 84 GLY A CA 1
ATOM 683 C C . GLY A 1 84 ? -15.668 8.296 16.008 1.00 93.75 84 GLY A C 1
ATOM 684 O O . GLY A 1 84 ? -15.277 8.385 17.168 1.00 93.75 84 GLY A O 1
ATOM 685 N N . VAL A 1 85 ? -14.831 8.060 14.996 1.00 93.00 85 VAL A N 1
ATOM 686 C CA . VAL A 1 85 ? -13.363 8.026 15.132 1.00 93.00 85 VAL A CA 1
ATOM 687 C C . VAL A 1 85 ? -12.695 8.963 14.126 1.00 93.00 85 VAL A C 1
ATOM 689 O O . VAL A 1 85 ? -13.121 9.072 12.976 1.00 93.00 85 VAL A O 1
ATOM 692 N N . LYS A 1 86 ? -11.644 9.661 14.557 1.00 90.69 86 LYS A N 1
ATOM 693 C CA . LYS A 1 86 ? -10.784 10.447 13.673 1.00 90.69 86 LYS A CA 1
ATOM 694 C C . LYS A 1 86 ? -9.776 9.544 12.994 1.00 90.69 86 LYS A C 1
ATOM 696 O O . LYS A 1 86 ? -9.199 8.647 13.611 1.00 90.69 86 LYS A O 1
ATOM 701 N N . VAL A 1 87 ? -9.537 9.817 11.725 1.00 87.94 87 VAL A N 1
ATOM 702 C CA . VAL A 1 87 ? -8.572 9.090 10.913 1.00 87.94 87 VAL A CA 1
ATOM 703 C C . VAL A 1 87 ? -7.508 10.052 10.441 1.00 87.94 87 VAL A C 1
ATOM 705 O O . VAL A 1 87 ? -7.829 11.128 9.941 1.00 87.94 87 VAL A O 1
ATOM 708 N N . TYR A 1 88 ? -6.253 9.647 10.568 1.00 85.06 88 TYR A N 1
ATOM 709 C CA . TYR A 1 88 ? -5.103 10.476 10.253 1.00 85.06 88 TYR A CA 1
ATOM 710 C C . TYR A 1 88 ? -4.397 9.919 9.019 1.00 85.06 88 TYR A C 1
ATOM 712 O O . TYR A 1 88 ? -4.032 8.745 8.971 1.00 85.06 88 TYR A O 1
ATOM 720 N N . GLY A 1 89 ? -4.231 10.760 7.998 1.00 82.44 89 GLY A N 1
ATOM 721 C CA . GLY A 1 89 ? -3.332 10.455 6.890 1.00 82.44 89 GLY A CA 1
ATOM 722 C C . GLY A 1 89 ? -1.864 10.489 7.342 1.00 82.44 89 GLY A C 1
ATOM 723 O O . GLY A 1 89 ? -1.559 10.958 8.438 1.00 82.44 89 GLY A O 1
ATOM 724 N N . PRO A 1 90 ? -0.927 10.038 6.496 1.00 80.69 90 PRO A N 1
ATOM 725 C CA . PRO A 1 90 ? 0.486 10.094 6.814 1.00 80.69 90 PRO A CA 1
ATOM 726 C C . PRO A 1 90 ? 0.964 11.544 6.932 1.00 80.69 90 PRO A C 1
ATOM 728 O O . PRO A 1 90 ? 0.545 12.435 6.182 1.00 80.69 90 PRO A O 1
ATOM 731 N N . GLU A 1 91 ? 1.898 11.770 7.849 1.00 73.94 91 GLU A N 1
ATOM 732 C CA . GLU A 1 91 ? 2.593 13.044 7.960 1.00 73.94 91 GLU A CA 1
ATOM 733 C C . GLU A 1 91 ? 3.612 13.214 6.827 1.00 73.94 91 GLU A C 1
ATOM 735 O O . GLU A 1 91 ? 4.305 12.280 6.414 1.00 73.94 91 GLU A O 1
ATOM 740 N N . TYR A 1 92 ? 3.717 14.439 6.312 1.00 66.56 92 TYR A N 1
ATOM 741 C CA . TYR A 1 92 ? 4.647 14.789 5.242 1.00 66.56 92 TYR A CA 1
ATOM 742 C C . TYR A 1 92 ? 5.347 16.101 5.573 1.00 66.56 92 TYR A C 1
ATOM 744 O O . TYR A 1 92 ? 4.709 17.039 6.052 1.00 66.56 92 TYR A O 1
ATOM 752 N N . LYS A 1 93 ? 6.626 16.211 5.203 1.00 62.62 93 LYS A N 1
ATOM 753 C CA . LYS A 1 93 ? 7.341 17.495 5.203 1.00 62.62 93 LYS A CA 1
ATOM 754 C C . LYS A 1 93 ? 6.676 18.457 4.206 1.00 62.62 93 LYS A C 1
ATOM 756 O O . LYS A 1 93 ? 6.351 18.047 3.090 1.00 62.62 93 LYS A O 1
ATOM 761 N N . SER A 1 94 ? 6.507 19.727 4.580 1.00 58.69 94 SER A N 1
ATOM 762 C CA . SER A 1 94 ? 5.789 20.759 3.799 1.00 58.69 94 SER A CA 1
ATOM 763 C C . SER A 1 94 ? 6.245 20.852 2.336 1.00 58.69 94 SER A C 1
ATOM 765 O O . SER A 1 94 ? 5.422 20.826 1.422 1.00 58.69 94 SER A O 1
ATOM 767 N N . ASN A 1 95 ? 7.558 20.843 2.096 1.00 60.91 95 ASN A N 1
ATOM 768 C CA . ASN A 1 95 ? 8.130 20.908 0.746 1.00 60.91 95 ASN A CA 1
ATOM 769 C C . ASN A 1 95 ? 7.764 19.693 -0.122 1.00 60.91 95 ASN A C 1
ATOM 771 O O . ASN A 1 95 ? 7.565 19.824 -1.329 1.00 60.91 95 ASN A O 1
ATOM 775 N N . THR A 1 96 ? 7.647 18.507 0.482 1.00 59.66 96 THR A N 1
ATOM 776 C CA . THR A 1 96 ? 7.218 17.292 -0.222 1.00 59.66 96 THR A CA 1
ATOM 777 C C . THR A 1 96 ? 5.760 17.410 -0.649 1.00 59.66 96 THR A C 1
ATOM 779 O O . THR A 1 96 ? 5.428 17.043 -1.771 1.00 59.66 96 THR A O 1
ATOM 782 N N . VAL A 1 97 ? 4.903 17.971 0.208 1.00 58.03 97 VAL A N 1
ATOM 783 C CA . VAL A 1 97 ? 3.474 18.155 -0.083 1.00 58.03 97 VAL A CA 1
ATOM 784 C C . VAL A 1 97 ? 3.273 19.061 -1.289 1.00 58.03 97 VAL A C 1
ATOM 786 O O . VAL A 1 97 ? 2.627 18.643 -2.242 1.00 58.03 97 VAL A O 1
ATOM 789 N N . ASN A 1 98 ? 3.872 20.252 -1.293 1.00 59.03 98 ASN A N 1
ATOM 790 C CA . ASN A 1 98 ? 3.697 21.216 -2.385 1.00 59.03 98 ASN A CA 1
ATOM 791 C C . ASN A 1 98 ? 4.116 20.629 -3.737 1.00 59.03 98 ASN A C 1
ATOM 793 O O . ASN A 1 98 ? 3.427 20.809 -4.738 1.00 59.03 98 ASN A O 1
ATOM 797 N N . LYS A 1 99 ? 5.206 19.852 -3.741 1.00 60.78 99 LYS A N 1
ATOM 798 C CA . LYS A 1 99 ? 5.672 19.151 -4.935 1.00 60.78 99 LYS A CA 1
ATOM 799 C C . LYS A 1 99 ? 4.720 18.041 -5.370 1.00 60.78 99 LYS A C 1
ATOM 801 O O . LYS A 1 99 ? 4.513 17.877 -6.555 1.00 60.78 99 LYS A O 1
ATOM 806 N N . LEU A 1 100 ? 4.147 17.260 -4.457 1.00 59.66 100 LEU A N 1
ATOM 807 C CA . LEU A 1 100 ? 3.177 16.219 -4.816 1.00 59.66 100 LEU A CA 1
ATOM 808 C C . LEU A 1 100 ? 1.899 16.829 -5.420 1.00 59.66 100 LEU A C 1
ATOM 810 O O . LEU A 1 100 ? 1.440 16.394 -6.473 1.00 59.66 100 LEU A O 1
ATOM 814 N N . MET A 1 101 ? 1.357 17.867 -4.783 1.00 59.38 101 MET A N 1
ATOM 815 C CA . MET A 1 101 ? 0.080 18.487 -5.160 1.00 59.38 101 MET A CA 1
ATOM 816 C C . MET A 1 101 ? 0.122 19.116 -6.563 1.00 59.38 101 MET A C 1
ATOM 818 O O . MET A 1 101 ? -0.881 19.096 -7.267 1.00 59.38 101 MET A O 1
ATOM 822 N N . SER A 1 102 ? 1.284 19.602 -7.021 1.00 57.62 102 SER A N 1
ATOM 823 C CA . SER A 1 102 ? 1.434 20.162 -8.373 1.00 57.62 102 SER A CA 1
ATOM 824 C C . SER A 1 102 ? 1.316 19.136 -9.511 1.00 57.62 102 SER A C 1
ATOM 826 O O . SER A 1 102 ? 1.199 19.542 -10.663 1.00 57.62 102 SER A O 1
ATOM 828 N N . PHE A 1 103 ? 1.358 17.828 -9.223 1.00 56.38 103 PHE A N 1
ATOM 829 C CA . PHE A 1 103 ? 1.244 16.756 -10.232 1.00 56.38 103 PHE A CA 1
ATOM 830 C C . PHE A 1 103 ? -0.032 15.923 -10.111 1.00 56.38 103 PHE A C 1
ATOM 832 O O . PHE A 1 103 ? -0.247 15.024 -10.920 1.00 56.38 103 PHE A O 1
ATOM 839 N N . GLY A 1 104 ? -0.837 16.160 -9.075 1.00 54.03 104 GLY A N 1
ATOM 840 C CA . GLY A 1 104 ? -2.060 15.412 -8.813 1.00 54.03 104 GLY A CA 1
ATOM 841 C C . GLY A 1 104 ? -3.277 16.117 -9.396 1.00 54.03 104 GLY A C 1
ATOM 842 O O . GLY A 1 104 ? -3.312 17.340 -9.524 1.00 54.03 104 GLY A O 1
ATOM 843 N N . GLU A 1 105 ? -4.320 15.355 -9.705 1.00 55.03 105 GLU A N 1
ATOM 844 C CA . GLU A 1 105 ? -5.621 15.953 -9.964 1.00 55.03 105 GLU A CA 1
ATOM 845 C C . GLU A 1 105 ? -6.297 16.342 -8.650 1.00 55.03 105 GLU A C 1
ATOM 847 O O . GLU A 1 105 ? -6.808 15.498 -7.918 1.00 55.03 105 GLU A O 1
ATOM 852 N N . HIS A 1 106 ? -6.366 17.643 -8.382 1.00 50.91 106 HIS A N 1
ATOM 853 C CA . HIS A 1 106 ? -7.297 18.189 -7.391 1.00 50.91 106 HIS A CA 1
ATOM 854 C C . HIS A 1 106 ? -8.693 18.423 -7.947 1.00 50.91 106 HIS A C 1
ATOM 856 O O . HIS A 1 106 ? -9.550 18.931 -7.228 1.00 50.91 106 HIS A O 1
ATOM 862 N N . LYS A 1 107 ? -8.934 18.113 -9.226 1.00 48.50 107 LYS A N 1
ATOM 863 C CA . LYS A 1 107 ? -10.012 18.796 -9.930 1.00 48.50 107 LYS A CA 1
ATOM 864 C C . LYS A 1 107 ? -11.418 18.477 -9.432 1.00 48.50 107 LYS A C 1
ATOM 866 O O . LYS A 1 107 ? -12.249 19.324 -9.697 1.00 48.50 107 LYS A O 1
ATOM 871 N N . ASN A 1 108 ? -11.687 17.398 -8.677 1.00 50.81 108 ASN A N 1
ATOM 872 C CA . ASN A 1 108 ? -13.031 17.165 -8.104 1.00 50.81 108 ASN A CA 1
ATOM 873 C C . ASN A 1 108 ? -13.128 16.312 -6.813 1.00 50.81 108 ASN A C 1
ATOM 875 O O . ASN A 1 108 ? -14.234 16.129 -6.309 1.00 50.81 108 ASN A O 1
ATOM 879 N N . THR A 1 109 ? -12.038 15.767 -6.251 1.00 54.09 109 THR A N 1
ATOM 880 C CA . THR A 1 109 ? -12.114 14.896 -5.053 1.00 54.09 109 THR A CA 1
ATOM 881 C C . THR A 1 109 ? -11.336 15.504 -3.879 1.00 54.09 109 THR A C 1
ATOM 883 O O . THR A 1 109 ? -10.104 15.543 -3.939 1.00 54.09 109 THR A O 1
ATOM 886 N N . PRO A 1 110 ? -11.998 15.997 -2.815 1.00 57.78 110 PRO A N 1
ATOM 887 C CA . PRO A 1 110 ? -11.314 16.541 -1.643 1.00 57.78 110 PRO A CA 1
ATOM 888 C C . PRO A 1 110 ? -10.425 15.497 -0.943 1.00 57.78 110 PRO A C 1
ATOM 890 O O . PRO A 1 110 ? -10.870 14.411 -0.566 1.00 57.78 110 PRO A O 1
ATOM 893 N N . TYR A 1 111 ? -9.151 15.849 -0.745 1.00 69.81 111 TYR A N 1
ATOM 894 C CA . TYR A 1 111 ? -8.221 15.105 0.105 1.00 69.81 111 TYR A CA 1
ATOM 895 C C . TYR A 1 111 ? -8.378 15.545 1.564 1.00 69.81 111 TYR A C 1
ATOM 897 O O . TYR A 1 111 ? -8.370 16.743 1.855 1.00 69.81 111 TYR A O 1
ATOM 905 N N . LEU A 1 112 ? -8.448 14.583 2.485 1.00 62.03 112 LEU A N 1
ATOM 906 C CA . LEU A 1 112 ? -8.514 14.844 3.919 1.00 62.03 112 LEU A CA 1
ATOM 907 C C . LEU A 1 112 ? -7.218 14.406 4.604 1.00 62.03 112 LEU A C 1
ATOM 909 O O . LEU A 1 112 ? -6.899 13.222 4.674 1.00 62.03 112 LEU A O 1
ATOM 913 N N . ALA A 1 113 ? -6.485 15.375 5.163 1.00 66.81 113 ALA A N 1
ATOM 914 C CA . ALA A 1 113 ? -5.357 15.080 6.049 1.00 66.81 113 ALA A CA 1
ATOM 915 C C . ALA A 1 113 ? -5.827 14.415 7.351 1.00 66.81 113 ALA A C 1
ATOM 917 O O . ALA A 1 113 ? -5.147 13.538 7.879 1.00 66.81 113 ALA A O 1
ATOM 918 N N . VAL A 1 114 ? -7.006 14.824 7.824 1.00 72.06 114 VAL A N 1
ATOM 919 C CA . VAL A 1 114 ? -7.736 14.204 8.926 1.00 72.06 114 VAL A CA 1
ATOM 920 C C . VAL A 1 114 ? -9.181 14.021 8.475 1.00 72.06 114 VAL A C 1
ATOM 922 O O . VAL A 1 114 ? -9.814 14.981 8.033 1.00 72.06 114 VAL A O 1
ATOM 925 N N . GLY A 1 115 ? -9.682 12.792 8.550 1.00 77.44 115 GLY A N 1
ATOM 926 C CA . GLY A 1 115 ? -11.060 12.435 8.225 1.00 77.44 115 GLY A CA 1
ATOM 927 C C . GLY A 1 115 ? -11.828 11.924 9.439 1.00 77.44 115 GLY A C 1
ATOM 928 O O . GLY A 1 115 ? -11.273 11.783 10.530 1.00 77.44 115 GLY A O 1
ATOM 929 N N . PHE A 1 116 ? -13.106 11.615 9.231 1.00 83.75 116 PHE A N 1
ATOM 930 C CA . PHE A 1 116 ? -13.944 10.942 10.217 1.00 83.75 116 PHE A CA 1
ATOM 931 C C . PHE A 1 116 ? -14.414 9.602 9.677 1.00 83.75 116 PHE A C 1
ATOM 933 O O . PHE A 1 116 ? -14.676 9.457 8.487 1.00 83.75 116 PHE A O 1
ATOM 940 N N . LEU A 1 117 ? -14.572 8.639 10.573 1.00 87.31 117 LEU A N 1
ATOM 941 C CA . LEU A 1 117 ? -15.395 7.464 10.335 1.00 87.31 117 LEU A CA 1
ATOM 942 C C . LEU A 1 117 ? -16.491 7.445 11.380 1.00 87.31 117 LEU A C 1
ATOM 944 O O . LEU A 1 117 ? -16.235 7.671 12.562 1.00 87.31 117 LEU A O 1
ATOM 948 N N . TYR A 1 118 ? -17.701 7.148 10.934 1.00 89.06 118 TYR A N 1
ATOM 949 C CA . TYR A 1 118 ? -18.831 6.909 11.813 1.00 89.06 118 TYR A CA 1
ATOM 950 C C . TYR A 1 118 ? -19.173 5.429 11.728 1.00 89.06 118 TYR A C 1
ATOM 952 O O . TYR A 1 118 ? -19.569 4.928 10.678 1.00 89.06 118 TYR A O 1
ATOM 960 N N . LEU A 1 119 ? -18.950 4.729 12.831 1.00 90.50 119 LEU A N 1
ATOM 961 C CA . LEU A 1 119 ? -18.968 3.281 12.916 1.00 90.50 119 LEU A CA 1
ATOM 962 C C . LEU A 1 119 ? -20.223 2.839 13.666 1.00 90.50 119 LEU A C 1
ATOM 964 O O . LEU A 1 119 ? -20.506 3.312 14.771 1.00 90.50 119 LEU A O 1
ATOM 968 N N . LYS A 1 120 ? -20.977 1.917 13.069 1.00 89.81 120 LYS A N 1
ATOM 969 C CA . LYS A 1 120 ? -22.069 1.225 13.757 1.00 89.81 120 LYS A CA 1
ATOM 970 C C . LYS A 1 120 ? -21.493 0.075 14.560 1.00 89.81 120 LYS A C 1
ATOM 972 O O . LYS A 1 120 ? -20.684 -0.692 14.048 1.00 89.81 120 LYS A O 1
ATOM 977 N N . LEU A 1 121 ? -21.933 -0.051 15.806 1.00 92.69 121 LEU A N 1
ATOM 978 C CA . LEU A 1 121 ? -21.540 -1.160 16.667 1.00 92.69 121 LEU A CA 1
ATOM 979 C C . LEU A 1 121 ? -22.678 -2.184 16.769 1.00 92.69 121 LEU A C 1
ATOM 981 O O . LEU A 1 121 ? -23.849 -1.819 16.592 1.00 92.69 121 LEU A O 1
ATOM 985 N N . PRO A 1 122 ? -22.378 -3.453 17.097 1.00 91.69 122 PRO A N 1
ATOM 986 C CA . PRO A 1 122 ? -23.406 -4.471 17.278 1.00 91.69 122 PRO A CA 1
ATOM 987 C C . PRO A 1 122 ? -24.498 -4.048 18.276 1.00 91.69 122 PRO A C 1
ATOM 989 O O . PRO A 1 122 ? -24.191 -3.366 19.260 1.00 91.69 122 PRO A O 1
ATOM 992 N N . PRO A 1 123 ? -25.769 -4.459 18.083 1.00 90.00 123 PRO A N 1
ATOM 993 C CA . PRO A 1 123 ? -26.904 -3.932 18.849 1.00 90.00 123 PRO A CA 1
ATOM 994 C C . PRO A 1 123 ? -26.755 -4.031 20.372 1.00 90.00 123 PRO A C 1
ATOM 996 O O . PRO A 1 123 ? -27.100 -3.093 21.090 1.00 90.00 123 PRO A O 1
ATOM 999 N N . ILE A 1 124 ? -26.208 -5.145 20.872 1.00 89.81 124 ILE A N 1
ATOM 1000 C CA . ILE A 1 124 ? -26.010 -5.365 22.312 1.00 89.81 124 ILE A CA 1
ATOM 1001 C C . ILE A 1 124 ? -24.951 -4.400 22.864 1.00 89.81 124 ILE A C 1
ATOM 1003 O O . ILE A 1 124 ? -25.166 -3.777 23.904 1.00 89.81 124 ILE A O 1
ATOM 1007 N N . ALA A 1 125 ? -23.839 -4.210 22.148 1.00 93.38 125 ALA A N 1
ATOM 1008 C CA . ALA A 1 125 ? -22.806 -3.256 22.538 1.00 93.38 125 ALA A CA 1
ATOM 1009 C C . ALA A 1 125 ? -23.346 -1.819 22.531 1.00 93.38 125 ALA A C 1
ATOM 1011 O O . ALA A 1 125 ? -23.228 -1.111 23.531 1.00 93.38 125 ALA A O 1
ATOM 1012 N N . THR A 1 126 ? -24.034 -1.438 21.451 1.00 95.31 126 THR A N 1
ATOM 1013 C CA . THR A 1 126 ? -24.705 -0.139 21.307 1.00 95.31 126 THR A CA 1
ATOM 1014 C C . THR A 1 126 ? -25.674 0.127 22.456 1.00 95.31 126 THR A C 1
ATOM 1016 O O . THR A 1 126 ? -25.666 1.217 23.016 1.00 95.31 126 THR A O 1
ATOM 1019 N N . LYS A 1 127 ? -26.467 -0.869 22.878 1.00 95.25 127 LYS A N 1
ATOM 1020 C CA . LYS A 1 127 ? -27.384 -0.742 24.022 1.00 95.25 127 LYS A CA 1
ATOM 1021 C C . LYS A 1 127 ? -26.649 -0.382 25.316 1.00 95.25 127 LYS A C 1
ATOM 1023 O O . LYS A 1 127 ? -27.088 0.516 26.031 1.00 95.25 127 LYS A O 1
ATOM 1028 N N . HIS A 1 128 ? -25.556 -1.075 25.637 1.00 95.00 128 HIS A N 1
ATOM 1029 C CA . HIS A 1 128 ? -24.808 -0.818 26.871 1.00 95.00 128 HIS A CA 1
ATOM 1030 C C . HIS A 1 128 ? -24.080 0.526 26.847 1.00 95.00 128 HIS A C 1
ATOM 1032 O O . HIS A 1 128 ? -24.124 1.250 27.840 1.00 95.00 128 HIS A O 1
ATOM 1038 N N . ILE A 1 129 ? -23.455 0.865 25.717 1.00 97.19 129 ILE A N 1
ATOM 1039 C CA . ILE A 1 129 ? -22.748 2.137 25.544 1.00 97.19 129 ILE A CA 1
ATOM 1040 C C . ILE A 1 129 ? -23.742 3.299 25.608 1.00 97.19 129 ILE A C 1
ATOM 1042 O O . ILE A 1 129 ? -23.492 4.262 26.326 1.00 97.19 129 ILE A O 1
ATOM 1046 N N . GLN A 1 130 ? -24.898 3.183 24.945 1.00 97.12 130 GLN A N 1
ATOM 1047 C CA . GLN A 1 130 ? -25.937 4.210 24.990 1.00 97.12 130 GLN A CA 1
ATOM 1048 C C . GLN A 1 130 ? -26.485 4.401 26.408 1.00 97.12 130 GLN A C 1
ATOM 1050 O O . GLN A 1 130 ? -26.588 5.537 26.855 1.00 97.12 130 GLN A O 1
ATOM 1055 N N . LYS A 1 131 ? -26.754 3.310 27.146 1.00 95.19 131 LYS A N 1
ATOM 1056 C CA . LYS A 1 131 ? -27.221 3.392 28.542 1.00 95.19 131 LYS A CA 1
ATOM 1057 C C . LYS A 1 131 ? -26.255 4.200 29.415 1.00 95.19 131 LYS A C 1
ATOM 1059 O O . LYS A 1 131 ? -26.705 4.982 30.242 1.00 95.19 131 LYS A O 1
ATOM 1064 N N . TRP A 1 132 ? -24.945 4.009 29.242 1.00 95.44 132 TRP A N 1
ATOM 1065 C CA . TRP A 1 132 ? -23.939 4.817 29.937 1.00 95.44 132 TRP A CA 1
ATOM 1066 C C . TRP A 1 132 ? -23.933 6.260 29.429 1.00 95.44 132 TRP A C 1
ATOM 1068 O O . TRP A 1 132 ? -24.029 7.194 30.219 1.00 95.44 132 TRP A O 1
ATOM 1078 N N . ALA A 1 133 ? -23.890 6.449 28.109 1.00 96.31 133 ALA A N 1
ATOM 1079 C CA . ALA A 1 133 ? -23.848 7.763 27.483 1.00 96.31 133 ALA A CA 1
ATOM 1080 C C . ALA A 1 133 ? -25.036 8.654 27.878 1.00 96.31 133 ALA A C 1
ATOM 1082 O O . ALA A 1 133 ? -24.854 9.859 28.036 1.00 96.31 133 ALA A O 1
ATOM 1083 N N . ASP A 1 134 ? -26.233 8.099 28.066 1.00 95.56 134 ASP A N 1
ATOM 1084 C CA . ASP A 1 134 ? -27.429 8.844 28.484 1.00 95.56 134 ASP A CA 1
ATOM 1085 C C . ASP A 1 134 ? -27.281 9.474 29.878 1.00 95.56 134 ASP A C 1
ATOM 1087 O O . ASP A 1 134 ? -27.849 10.536 30.124 1.00 95.56 134 ASP A O 1
ATOM 1091 N N . LEU A 1 135 ? -26.452 8.889 30.750 1.00 93.50 135 LEU A N 1
ATOM 1092 C CA . LEU A 1 135 ? -26.132 9.428 32.078 1.00 93.50 135 LEU A CA 1
ATOM 1093 C C . LEU A 1 135 ? -25.071 10.540 32.031 1.00 93.50 135 LEU A C 1
ATOM 1095 O O . LEU A 1 135 ? -24.908 11.284 32.996 1.00 93.50 135 LEU A O 1
ATOM 1099 N N . ILE A 1 136 ? -24.350 10.676 30.914 1.00 93.12 136 ILE A N 1
ATOM 1100 C CA . ILE A 1 136 ? -23.274 11.657 30.766 1.00 93.12 136 ILE A CA 1
ATOM 1101 C C . ILE A 1 136 ? -23.832 13.011 30.324 1.00 93.12 136 ILE A C 1
ATOM 1103 O O . ILE A 1 136 ? -24.378 13.152 29.226 1.00 93.12 136 ILE A O 1
ATOM 1107 N N . SER A 1 137 ? -23.623 14.032 31.153 1.00 88.94 137 SER A N 1
ATOM 1108 C CA . SER A 1 137 ? -23.973 15.431 30.866 1.00 88.94 137 SER A CA 1
ATOM 1109 C C . SER A 1 137 ? -22.790 16.278 30.380 1.00 88.94 137 SER A C 1
ATOM 1111 O O . SER A 1 137 ? -22.989 17.382 29.872 1.00 88.94 137 SER A O 1
ATOM 1113 N N . THR A 1 138 ? -21.558 15.779 30.514 1.00 90.69 138 THR A N 1
ATOM 1114 C CA . THR A 1 138 ? -20.337 16.491 30.112 1.00 90.69 138 THR A CA 1
ATOM 1115 C C . THR A 1 138 ? -19.894 16.101 28.697 1.00 90.69 138 THR A C 1
ATOM 1117 O O . THR A 1 138 ? -20.432 15.182 28.079 1.00 90.69 138 THR A O 1
ATOM 1120 N N . LYS A 1 139 ? -18.889 16.807 28.157 1.00 92.38 139 LYS A N 1
ATOM 1121 C CA . LYS A 1 139 ? -18.286 16.452 26.861 1.00 92.38 139 LYS A CA 1
ATOM 1122 C C . LYS A 1 139 ? -17.370 15.228 26.935 1.00 92.38 139 LYS A C 1
ATOM 1124 O O . LYS A 1 139 ? -17.125 14.642 25.888 1.00 92.38 139 LYS A O 1
ATOM 1129 N N . LYS A 1 140 ? -16.838 14.872 28.111 1.00 94.75 140 LYS A N 1
ATOM 1130 C CA . LYS A 1 140 ? -15.928 13.730 28.310 1.00 94.75 140 LYS A CA 1
ATOM 1131 C C . LYS A 1 140 ? -16.759 12.531 28.773 1.00 94.75 140 LYS A C 1
ATOM 1133 O O . LYS A 1 140 ? -17.567 12.665 29.683 1.00 94.75 140 LYS A O 1
ATOM 1138 N N . MET A 1 141 ? -16.597 11.375 28.137 1.00 95.38 141 MET A N 1
ATOM 1139 C CA . MET A 1 141 ? -17.417 10.196 28.443 1.00 95.38 141 MET A CA 1
ATOM 1140 C C . MET A 1 141 ? -17.026 9.512 29.759 1.00 95.38 141 MET A C 1
ATOM 1142 O O . MET A 1 141 ? -17.883 8.907 30.400 1.00 95.38 141 MET A O 1
ATOM 1146 N N . PHE A 1 142 ? -15.756 9.630 30.152 1.00 94.75 142 PHE A N 1
ATOM 1147 C CA . PHE A 1 142 ? -15.203 9.119 31.407 1.00 94.75 142 PHE A CA 1
ATOM 1148 C C . PHE A 1 142 ? -14.451 10.259 32.086 1.00 94.75 142 PHE A C 1
ATOM 1150 O O . PHE A 1 142 ? -13.547 10.841 31.489 1.00 94.75 142 PHE A O 1
ATOM 1157 N N . ILE A 1 143 ? -14.869 10.669 33.280 1.00 89.50 143 ILE A N 1
ATOM 1158 C CA . ILE A 1 143 ? -14.347 11.892 33.913 1.00 89.50 143 ILE A CA 1
ATOM 1159 C C . ILE A 1 143 ? -13.025 11.605 34.623 1.00 89.50 143 ILE A C 1
ATOM 1161 O O . ILE A 1 143 ? -12.151 12.469 34.650 1.00 89.50 143 ILE A O 1
ATOM 1165 N N . GLU A 1 144 ? -12.860 10.372 35.081 1.00 89.44 144 GLU A N 1
ATOM 1166 C CA . GLU A 1 144 ? -11.743 9.876 35.866 1.00 89.44 144 GLU A CA 1
ATOM 1167 C C . GLU A 1 144 ? -10.403 9.959 35.111 1.00 89.44 144 GLU A C 1
ATOM 1169 O O . GLU A 1 144 ? -10.344 10.080 33.876 1.00 89.44 144 GLU A O 1
ATOM 1174 N N . ASP A 1 145 ? -9.316 9.903 35.880 1.00 89.69 145 ASP A N 1
ATOM 1175 C CA . ASP A 1 145 ? -7.950 9.875 35.364 1.00 89.69 145 ASP A CA 1
ATOM 1176 C C . ASP A 1 145 ? -7.622 8.537 34.690 1.00 89.69 145 ASP A C 1
ATOM 1178 O O . ASP A 1 145 ? -8.100 7.474 35.096 1.00 89.69 145 ASP A O 1
ATOM 1182 N N . GLU A 1 146 ? -6.764 8.584 33.665 1.00 92.69 146 GLU A N 1
ATOM 1183 C CA . GLU A 1 146 ? -6.409 7.419 32.843 1.00 92.69 146 GLU A CA 1
ATOM 1184 C C . GLU A 1 146 ? -5.827 6.267 33.672 1.00 92.69 146 GLU A C 1
ATOM 1186 O O . GLU A 1 146 ? -6.203 5.119 33.450 1.00 92.69 146 GLU A O 1
ATOM 1191 N N . SER A 1 147 ? -4.965 6.560 34.654 1.00 92.38 147 SER A N 1
ATOM 1192 C CA . SER A 1 147 ? -4.359 5.545 35.527 1.00 92.38 147 SER A CA 1
ATOM 1193 C C . SER A 1 147 ? -5.400 4.790 36.350 1.00 92.38 147 SER A C 1
ATOM 1195 O O . SER A 1 147 ? -5.348 3.567 36.439 1.00 92.38 147 SER A O 1
ATOM 1197 N N . ASN A 1 148 ? -6.380 5.509 36.900 1.00 92.56 148 ASN A N 1
ATOM 1198 C CA . ASN A 1 148 ? -7.419 4.912 37.735 1.00 92.56 148 ASN A CA 1
ATOM 1199 C C . ASN A 1 148 ? -8.373 4.075 36.878 1.00 92.56 148 ASN A C 1
ATOM 1201 O O . ASN A 1 148 ? -8.778 2.986 37.278 1.00 92.56 148 ASN A O 1
ATOM 1205 N N . LEU A 1 149 ? -8.721 4.566 35.682 1.00 93.94 149 LEU A N 1
ATOM 1206 C CA . LEU A 1 149 ? -9.511 3.795 34.721 1.00 93.94 149 LEU A CA 1
ATOM 1207 C C . LEU A 1 149 ? -8.770 2.535 34.275 1.00 93.94 149 LEU A C 1
ATOM 1209 O O . LEU A 1 149 ? -9.405 1.498 34.102 1.00 93.94 149 LEU A O 1
ATOM 1213 N N . LEU A 1 150 ? -7.452 2.614 34.079 1.00 94.56 150 LEU A N 1
ATOM 1214 C CA . LEU A 1 150 ? -6.638 1.475 33.672 1.00 94.56 150 LEU A CA 1
ATOM 1215 C C . LEU A 1 150 ? -6.679 0.373 34.732 1.00 94.56 150 LEU A C 1
ATOM 1217 O O . LEU A 1 150 ? -7.039 -0.756 34.407 1.00 94.56 150 LEU A O 1
ATOM 1221 N N . GLU A 1 151 ? -6.405 0.716 35.991 1.00 93.12 151 GLU A N 1
ATOM 1222 C CA . GLU A 1 151 ? -6.447 -0.228 37.113 1.00 93.12 151 GLU A CA 1
ATOM 1223 C C . GLU A 1 151 ? -7.839 -0.861 37.267 1.00 93.12 151 GLU A C 1
ATOM 1225 O O . GLU A 1 151 ? -7.977 -2.084 37.347 1.00 93.12 151 GLU A O 1
ATOM 1230 N N . ALA A 1 152 ? -8.896 -0.047 37.207 1.00 92.50 152 ALA A N 1
ATOM 1231 C CA . ALA A 1 152 ? -10.272 -0.526 37.299 1.00 92.50 152 ALA A CA 1
ATOM 1232 C C . ALA A 1 152 ? -10.650 -1.471 36.139 1.00 92.50 152 ALA A C 1
ATOM 1234 O O . ALA A 1 152 ? -11.335 -2.478 36.341 1.00 92.50 152 ALA A O 1
ATOM 1235 N N . VAL A 1 153 ? -10.186 -1.185 34.918 1.00 92.75 153 VAL A N 1
ATOM 1236 C CA . VAL A 1 153 ? -10.401 -2.043 33.746 1.00 92.75 153 VAL A CA 1
ATOM 1237 C C . VAL A 1 153 ? -9.611 -3.345 33.847 1.00 92.75 153 VAL A C 1
ATOM 1239 O O . VAL A 1 153 ? -10.143 -4.395 33.489 1.00 92.75 153 VAL A O 1
ATOM 1242 N N . GLU A 1 154 ? -8.373 -3.314 34.335 1.00 92.62 154 GLU A N 1
ATOM 1243 C CA . GLU A 1 154 ? -7.565 -4.519 34.539 1.00 92.62 154 GLU A CA 1
ATOM 1244 C C . GLU A 1 154 ? -8.179 -5.442 35.595 1.00 92.62 154 GLU A C 1
ATOM 1246 O O . GLU A 1 154 ? -8.280 -6.648 35.356 1.00 92.62 154 GLU A O 1
ATOM 1251 N N . LEU A 1 155 ? -8.690 -4.884 36.697 1.00 90.81 155 LEU A N 1
ATOM 1252 C CA . LEU A 1 155 ? -9.451 -5.631 37.702 1.00 90.81 155 LEU A CA 1
ATOM 1253 C C . LEU A 1 155 ? -10.713 -6.260 37.105 1.00 90.81 155 LEU A C 1
ATOM 1255 O O . LEU A 1 155 ? -10.967 -7.448 37.306 1.00 90.81 155 LEU A O 1
ATOM 1259 N N . LEU A 1 156 ? -11.477 -5.505 36.309 1.00 90.25 156 LEU A N 1
ATOM 1260 C CA . LEU A 1 156 ? -12.652 -6.048 35.631 1.00 90.25 156 LEU A CA 1
ATOM 1261 C C . LEU A 1 156 ? -12.276 -7.168 34.646 1.00 90.25 156 LEU A C 1
ATOM 1263 O O . LEU A 1 156 ? -12.952 -8.193 34.605 1.00 90.25 156 LEU A O 1
ATOM 1267 N N . ILE A 1 157 ? -11.204 -7.015 33.863 1.00 90.75 157 ILE A N 1
ATOM 1268 C CA . ILE A 1 157 ? -10.718 -8.065 32.953 1.00 90.75 157 ILE A CA 1
ATOM 1269 C C . ILE A 1 157 ? -10.320 -9.315 33.739 1.00 90.75 157 ILE A C 1
ATOM 1271 O O . ILE A 1 157 ? -10.670 -10.423 33.325 1.00 90.75 157 ILE A O 1
ATOM 1275 N N . TYR A 1 158 ? -9.620 -9.146 34.863 1.00 88.44 158 TYR A N 1
ATOM 1276 C CA . TYR A 1 158 ? -9.254 -10.247 35.744 1.00 88.44 158 TYR A CA 1
ATOM 1277 C C . TYR A 1 158 ? -10.503 -10.974 36.244 1.00 88.44 158 TYR A C 1
ATOM 1279 O O . TYR A 1 158 ? -10.623 -12.177 36.032 1.00 88.44 158 TYR A O 1
ATOM 1287 N N . GLU A 1 159 ? -11.488 -10.263 36.791 1.00 87.00 159 GLU A N 1
ATOM 1288 C CA . GLU A 1 159 ? -12.744 -10.879 37.221 1.00 87.00 159 GLU A CA 1
ATOM 1289 C C . GLU A 1 159 ? -13.456 -11.606 36.075 1.00 87.00 159 GLU A C 1
ATOM 1291 O O . GLU A 1 159 ? -13.868 -12.749 36.244 1.00 87.00 159 GLU A O 1
ATOM 1296 N N . LEU A 1 160 ? -13.567 -10.985 34.893 1.00 86.00 160 LEU A N 1
ATOM 1297 C CA . LEU A 1 160 ? -14.178 -11.605 33.712 1.00 86.00 160 LEU A CA 1
ATOM 1298 C C . LEU A 1 160 ? -13.441 -12.877 33.270 1.00 86.00 160 LEU A C 1
ATOM 1300 O O . LEU A 1 160 ? -14.085 -13.777 32.739 1.00 86.00 160 LEU A O 1
ATOM 1304 N N . SER A 1 161 ? -12.123 -12.955 33.484 1.00 83.75 161 SER A N 1
ATOM 1305 C CA . SER A 1 161 ? -11.322 -14.147 33.180 1.00 83.75 161 SER A CA 1
ATOM 1306 C C . SER A 1 161 ? -11.572 -15.311 34.141 1.00 83.75 161 SER A C 1
ATOM 1308 O O . SER A 1 161 ? -11.375 -16.457 33.757 1.00 83.75 161 SER A O 1
ATOM 1310 N N . GLN A 1 162 ? -12.018 -15.022 35.368 1.00 79.81 162 GLN A N 1
ATOM 1311 C CA . GLN A 1 162 ? -12.337 -16.036 36.379 1.00 79.81 162 GLN A CA 1
ATOM 1312 C C . GLN A 1 162 ? -13.787 -16.533 36.280 1.00 79.81 162 GLN A C 1
ATOM 1314 O O . GLN A 1 162 ? -14.127 -17.587 36.821 1.00 79.81 162 GLN A O 1
ATOM 1319 N N . LEU A 1 163 ? -14.660 -15.779 35.601 1.00 70.94 163 LEU A N 1
ATOM 1320 C CA . LEU A 1 163 ? -16.039 -16.193 35.360 1.00 70.94 163 LEU A CA 1
ATOM 1321 C C . LEU A 1 163 ? -16.077 -17.423 34.436 1.00 70.94 163 LEU A C 1
ATOM 1323 O O . LEU A 1 163 ? -15.300 -17.539 33.496 1.00 70.94 163 LEU A O 1
ATOM 1327 N N . GLU A 1 164 ? -17.019 -18.326 34.711 1.00 63.62 164 GLU A N 1
ATOM 1328 C CA . GLU A 1 164 ? -17.266 -19.593 33.995 1.00 63.62 164 GLU A CA 1
ATOM 1329 C C . GLU A 1 164 ? -16.279 -20.758 34.234 1.00 63.62 164 GLU A C 1
ATOM 1331 O O . GLU A 1 164 ? -16.399 -21.771 33.550 1.00 63.62 164 GLU A O 1
ATOM 1336 N N . HIS A 1 165 ? -15.341 -20.688 35.197 1.00 63.03 165 HIS A N 1
ATOM 1337 C CA . HIS A 1 165 ? -14.315 -21.740 35.415 1.00 63.03 165 HIS A CA 1
ATOM 1338 C C . HIS A 1 165 ? -13.532 -22.113 34.141 1.00 63.03 165 HIS A C 1
ATOM 1340 O O . HIS A 1 165 ? -12.965 -23.199 34.026 1.00 63.03 165 HIS A O 1
ATOM 1346 N N . SER A 1 166 ? -13.530 -21.220 33.155 1.00 61.19 166 SER A N 1
ATOM 1347 C CA . SER A 1 166 ? -12.804 -21.394 31.912 1.00 61.19 166 SER A CA 1
ATOM 1348 C C . SER A 1 166 ? -11.386 -20.872 32.118 1.00 61.19 166 SER A C 1
ATOM 1350 O O . SER A 1 166 ? -11.233 -19.725 32.523 1.00 61.19 166 SER A O 1
ATOM 1352 N N . ASP A 1 167 ? -10.358 -21.672 31.828 1.00 66.75 167 ASP A N 1
ATOM 1353 C CA . ASP A 1 167 ? -8.936 -21.272 31.837 1.00 66.75 167 ASP A CA 1
ATOM 1354 C C . ASP A 1 167 ? -8.611 -20.246 30.717 1.00 66.75 167 ASP A C 1
ATOM 1356 O O . ASP A 1 167 ? -7.684 -20.416 29.919 1.00 66.75 167 ASP A O 1
ATOM 1360 N N . ILE A 1 168 ? -9.397 -19.171 30.596 1.00 81.88 168 ILE A N 1
ATOM 1361 C CA . ILE A 1 168 ? -9.195 -18.115 29.606 1.00 81.88 168 ILE A CA 1
ATOM 1362 C C . ILE A 1 168 ? -8.217 -17.072 30.138 1.00 81.88 168 ILE A C 1
ATOM 1364 O O . ILE A 1 168 ? -8.275 -16.644 31.287 1.00 81.88 168 ILE A O 1
ATOM 1368 N N . ARG A 1 169 ? -7.303 -16.611 29.281 1.00 82.62 169 ARG A N 1
ATOM 1369 C CA . ARG A 1 169 ? -6.256 -15.654 29.675 1.00 82.62 169 ARG A CA 1
ATOM 1370 C C . ARG A 1 169 ? -6.515 -14.274 29.092 1.00 82.62 169 ARG A C 1
ATOM 1372 O O . ARG A 1 169 ? -5.809 -13.827 28.191 1.00 82.62 169 ARG A O 1
ATOM 1379 N N . LEU A 1 170 ? -7.541 -13.582 29.565 1.00 89.31 170 LEU A N 1
ATOM 1380 C CA . LEU A 1 170 ? -7.834 -12.240 29.061 1.00 89.31 170 LEU A CA 1
ATOM 1381 C C . LEU A 1 170 ? -6.774 -11.227 29.519 1.00 89.31 170 LEU A C 1
ATOM 1383 O O . LEU A 1 170 ? -6.278 -11.278 30.638 1.00 89.31 170 LEU A O 1
ATOM 1387 N N . SER A 1 171 ? -6.427 -10.292 28.638 1.00 91.56 171 SER A N 1
ATOM 1388 C CA . SER A 1 171 ? -5.624 -9.120 28.989 1.00 91.56 171 SER A CA 1
ATOM 1389 C C . SER A 1 171 ? -6.030 -7.933 28.129 1.00 91.56 171 SER A C 1
ATOM 1391 O O . SER A 1 171 ? -6.518 -8.111 27.005 1.00 91.56 171 SER A O 1
ATOM 1393 N N . LEU A 1 172 ? -5.789 -6.721 28.631 1.00 92.50 172 LEU A N 1
ATOM 1394 C CA . LEU A 1 172 ? -6.120 -5.483 27.926 1.00 92.50 172 LEU A CA 1
ATOM 1395 C C . LEU A 1 172 ? -5.504 -5.456 26.521 1.00 92.50 172 LEU A C 1
ATOM 1397 O O . LEU A 1 172 ? -6.189 -5.203 25.530 1.00 92.50 172 LEU A O 1
ATOM 1401 N N . GLY A 1 173 ? -4.223 -5.820 26.413 1.00 90.81 173 GLY A N 1
ATOM 1402 C CA . GLY A 1 173 ? -3.508 -5.849 25.139 1.00 90.81 173 GLY A CA 1
ATOM 1403 C C . GLY A 1 173 ? -4.087 -6.841 24.122 1.00 90.81 173 GLY A C 1
ATOM 1404 O O . GLY A 1 173 ? -4.114 -6.536 22.927 1.00 90.81 173 GLY A O 1
ATOM 1405 N N . ARG A 1 174 ? -4.571 -8.013 24.565 1.00 92.25 174 ARG A N 1
ATOM 1406 C CA . ARG A 1 174 ? -5.219 -9.008 23.684 1.00 92.25 174 ARG A CA 1
ATOM 1407 C C . ARG A 1 174 ? -6.596 -8.527 23.225 1.00 92.25 174 ARG A C 1
ATOM 1409 O O . ARG A 1 174 ? -6.888 -8.614 22.034 1.00 92.25 174 ARG A O 1
ATOM 1416 N N . LEU A 1 175 ? -7.393 -7.958 24.131 1.00 93.62 175 LEU A N 1
ATOM 1417 C CA . LEU A 1 175 ? -8.708 -7.382 23.824 1.00 93.62 175 LEU A CA 1
ATOM 1418 C C . LEU A 1 175 ? -8.601 -6.216 22.833 1.00 93.62 175 LEU A C 1
ATOM 1420 O O . LEU A 1 175 ? -9.298 -6.197 21.822 1.00 93.62 175 LEU A O 1
ATOM 1424 N N . GLN A 1 176 ? -7.654 -5.300 23.044 1.00 91.94 176 GLN A N 1
ATOM 1425 C CA . GLN A 1 176 ? -7.433 -4.160 22.150 1.00 91.94 176 GLN A CA 1
ATOM 1426 C C . GLN A 1 176 ? -6.948 -4.583 20.749 1.00 91.94 176 GLN A C 1
ATOM 1428 O O . GLN A 1 176 ? -7.106 -3.841 19.782 1.00 91.94 176 GLN A O 1
ATOM 1433 N N . ARG A 1 177 ? -6.319 -5.762 20.607 1.00 92.44 177 ARG A N 1
ATOM 1434 C CA . ARG A 1 177 ? -5.896 -6.328 19.308 1.00 92.44 177 ARG A CA 1
ATOM 1435 C C . ARG A 1 177 ? -7.007 -7.090 18.581 1.00 92.44 177 ARG A C 1
ATOM 1437 O O . ARG A 1 177 ? -6.804 -7.468 17.424 1.00 92.44 177 ARG A O 1
ATOM 1444 N N . LEU A 1 178 ? -8.161 -7.319 19.215 1.00 95.00 178 LEU A N 1
ATOM 1445 C CA . LEU A 1 178 ? -9.235 -8.111 18.617 1.00 95.00 178 LEU A CA 1
ATOM 1446 C C . LEU A 1 178 ? -9.725 -7.493 17.304 1.00 95.00 178 LEU A C 1
ATOM 1448 O O . LEU A 1 178 ? -9.785 -8.194 16.298 1.00 95.00 178 LEU A O 1
ATOM 1452 N N . MET A 1 179 ? -9.982 -6.181 17.279 1.00 96.00 179 MET A N 1
ATOM 1453 C CA . MET A 1 179 ? -10.440 -5.503 16.062 1.00 96.00 179 MET A CA 1
ATOM 1454 C C . MET A 1 179 ? -9.397 -5.557 14.938 1.00 96.00 179 MET A C 1
ATOM 1456 O O . MET A 1 179 ? -9.744 -5.858 13.804 1.00 96.00 179 MET A O 1
ATOM 1460 N N . SER A 1 180 ? -8.105 -5.362 15.232 1.00 94.81 180 SER A N 1
ATOM 1461 C CA . SER A 1 180 ? -7.039 -5.523 14.226 1.00 94.81 180 SER A CA 1
ATOM 1462 C C . SER A 1 180 ? -6.987 -6.948 13.661 1.00 94.81 180 SER A C 1
ATOM 1464 O O . SER A 1 180 ? -6.789 -7.129 12.461 1.00 94.81 180 SER A O 1
ATOM 1466 N N . THR A 1 181 ? -7.202 -7.956 14.513 1.00 93.12 181 THR A N 1
ATOM 1467 C CA . THR A 1 181 ? -7.256 -9.372 14.109 1.00 93.12 181 THR A CA 1
ATOM 1468 C C . THR A 1 181 ? -8.455 -9.631 13.198 1.00 93.12 181 THR A C 1
ATOM 1470 O O . THR A 1 181 ? -8.304 -10.242 12.143 1.00 93.12 181 THR A O 1
ATOM 1473 N N . ALA A 1 182 ? -9.628 -9.119 13.573 1.00 93.75 182 ALA A N 1
ATOM 1474 C CA . ALA A 1 182 ? -10.856 -9.249 12.799 1.00 93.75 182 ALA A CA 1
ATOM 1475 C C . ALA A 1 182 ? -10.758 -8.538 11.442 1.00 93.75 182 ALA A C 1
ATOM 1477 O O . ALA A 1 182 ? -11.107 -9.121 10.422 1.00 93.75 182 ALA A O 1
ATOM 1478 N N . LEU A 1 183 ? -10.207 -7.320 11.408 1.00 94.00 183 LEU A N 1
ATOM 1479 C CA . LEU A 1 183 ? -9.950 -6.570 10.176 1.00 94.00 183 LEU A CA 1
ATOM 1480 C C . LEU A 1 183 ? -9.015 -7.337 9.230 1.00 94.00 183 LEU A C 1
ATOM 1482 O O . LEU A 1 183 ? -9.322 -7.461 8.045 1.00 94.00 183 LEU A O 1
ATOM 1486 N N . LYS A 1 184 ? -7.918 -7.914 9.747 1.00 91.88 184 LYS A N 1
ATOM 1487 C CA . LYS A 1 184 ? -7.032 -8.775 8.945 1.00 91.88 184 LYS A CA 1
ATOM 1488 C C . LYS A 1 184 ? -7.784 -10.007 8.421 1.00 91.88 184 LYS A C 1
ATOM 1490 O O . LYS A 1 184 ? -7.631 -10.358 7.257 1.00 91.88 184 LYS A O 1
ATOM 1495 N N . ALA A 1 185 ? -8.633 -10.628 9.244 1.00 90.38 185 ALA A N 1
ATOM 1496 C CA . ALA A 1 185 ? -9.416 -11.806 8.859 1.00 90.38 185 ALA A CA 1
ATOM 1497 C C . ALA A 1 185 ? -10.439 -11.533 7.740 1.00 90.38 185 ALA A C 1
ATOM 1499 O O . ALA A 1 185 ? -10.754 -12.445 6.978 1.00 90.38 185 ALA A O 1
ATOM 1500 N N . VAL A 1 186 ? -10.929 -10.294 7.613 1.00 89.00 186 VAL A N 1
ATOM 1501 C CA . VAL A 1 186 ? -11.845 -9.872 6.534 1.00 89.00 186 VAL A CA 1
ATOM 1502 C C . VAL A 1 186 ? -11.131 -9.208 5.348 1.00 89.00 186 VAL A C 1
ATOM 1504 O O . VAL A 1 186 ? -11.782 -8.621 4.485 1.00 89.00 186 VAL A O 1
ATOM 1507 N N . GLY A 1 187 ? -9.798 -9.305 5.283 1.00 88.94 187 GLY A N 1
ATOM 1508 C CA . GLY A 1 187 ? -8.998 -8.857 4.139 1.00 88.94 187 GLY A CA 1
ATOM 1509 C C . GLY A 1 187 ? -8.646 -7.367 4.125 1.00 88.94 187 GLY A C 1
ATOM 1510 O O . GLY A 1 187 ? -8.269 -6.844 3.076 1.00 88.94 187 GLY A O 1
ATOM 1511 N N . ALA A 1 188 ? -8.762 -6.661 5.253 1.00 90.50 188 ALA A N 1
ATOM 1512 C CA . ALA A 1 188 ? -8.290 -5.281 5.349 1.00 90.50 188 ALA A CA 1
ATOM 1513 C C . ALA A 1 188 ? -6.753 -5.227 5.272 1.00 90.50 188 ALA A C 1
ATOM 1515 O O . ALA A 1 188 ? -6.059 -6.052 5.873 1.00 90.50 188 ALA A O 1
ATOM 1516 N N . SER A 1 189 ? -6.202 -4.229 4.574 1.00 91.81 189 SER A N 1
ATOM 1517 C CA . SER A 1 189 ? -4.751 -4.024 4.543 1.00 91.81 189 SER A CA 1
ATOM 1518 C C . SER A 1 189 ? -4.229 -3.501 5.884 1.00 91.81 189 SER A C 1
ATOM 1520 O O . SER A 1 189 ? -4.967 -2.922 6.682 1.00 91.81 189 SER A O 1
ATOM 1522 N N . LEU A 1 190 ? -2.917 -3.600 6.112 1.00 91.88 190 LEU A N 1
ATOM 1523 C CA . LEU A 1 190 ? -2.278 -2.973 7.276 1.00 91.88 190 LEU A CA 1
ATOM 1524 C C . LEU A 1 190 ? -2.510 -1.455 7.339 1.00 91.88 190 LEU A C 1
ATOM 1526 O O . LEU A 1 190 ? -2.619 -0.895 8.428 1.00 91.88 190 LEU A O 1
ATOM 1530 N N . ALA A 1 191 ? -2.614 -0.791 6.184 1.00 92.19 191 ALA A N 1
ATOM 1531 C CA . ALA A 1 191 ? -2.926 0.631 6.129 1.00 92.19 191 ALA A CA 1
ATOM 1532 C C . ALA A 1 191 ? -4.388 0.904 6.528 1.00 92.19 191 ALA A C 1
ATOM 1534 O O . ALA A 1 191 ? -4.635 1.845 7.276 1.00 92.19 191 ALA A O 1
ATOM 1535 N N . ASP A 1 192 ? -5.341 0.063 6.111 1.00 92.81 192 ASP A N 1
ATOM 1536 C CA . ASP A 1 192 ? -6.742 0.156 6.553 1.00 92.81 192 ASP A CA 1
ATOM 1537 C C . ASP A 1 192 ? -6.857 -0.069 8.070 1.00 92.81 192 ASP A C 1
ATOM 1539 O O . ASP A 1 192 ? -7.539 0.688 8.761 1.00 92.81 192 ASP A O 1
ATOM 1543 N N . ILE A 1 193 ? -6.136 -1.062 8.608 1.00 94.56 193 ILE A N 1
ATOM 1544 C CA . ILE A 1 193 ? -6.096 -1.345 10.049 1.00 94.56 193 ILE A CA 1
ATOM 1545 C C . ILE A 1 193 ? -5.549 -0.144 10.821 1.00 94.56 193 ILE A C 1
ATOM 1547 O O . ILE A 1 193 ? -6.162 0.263 11.810 1.00 94.56 193 ILE A O 1
ATOM 1551 N N . LEU A 1 194 ? -4.442 0.453 10.368 1.00 94.19 194 LEU A N 1
ATOM 1552 C CA . LEU A 1 194 ? -3.883 1.664 10.971 1.00 94.19 194 LEU A CA 1
ATOM 1553 C C . LEU A 1 194 ? -4.889 2.821 10.933 1.00 94.19 194 LEU A C 1
ATOM 1555 O O . LEU A 1 194 ? -5.090 3.477 11.948 1.00 94.19 194 LEU A O 1
ATOM 1559 N N . LEU A 1 195 ? -5.566 3.047 9.806 1.00 93.00 195 LEU A N 1
ATOM 1560 C CA . LEU A 1 195 ? -6.545 4.128 9.674 1.00 93.00 195 LEU A CA 1
ATOM 1561 C C . LEU A 1 195 ? -7.753 3.947 10.612 1.00 93.00 195 LEU A C 1
ATOM 1563 O O . LEU A 1 195 ? -8.210 4.910 11.227 1.00 93.00 195 LEU A O 1
ATOM 1567 N N . ILE A 1 196 ? -8.259 2.720 10.758 1.00 93.81 196 ILE A N 1
ATOM 1568 C CA . ILE A 1 196 ? -9.422 2.425 11.609 1.00 93.81 196 ILE A CA 1
ATOM 1569 C C . ILE A 1 196 ? -9.042 2.456 13.092 1.00 93.81 196 ILE A C 1
ATOM 1571 O O . ILE A 1 196 ? -9.737 3.083 13.893 1.00 93.81 196 ILE A O 1
ATOM 1575 N N . THR A 1 197 ? -7.934 1.809 13.459 1.00 94.81 197 THR A N 1
ATOM 1576 C CA . THR A 1 197 ? -7.556 1.561 14.862 1.00 94.81 197 THR A CA 1
ATOM 1577 C C . THR A 1 197 ? -6.573 2.580 15.432 1.00 94.81 197 THR A C 1
ATOM 1579 O O . THR A 1 197 ? -6.386 2.607 16.640 1.00 94.81 197 THR A O 1
ATOM 1582 N N . ASN A 1 198 ? -5.942 3.414 14.599 1.00 93.44 198 ASN A N 1
ATOM 1583 C CA . ASN A 1 198 ? -4.829 4.302 14.965 1.00 93.44 198 ASN A CA 1
ATOM 1584 C C . ASN A 1 198 ? -3.690 3.587 15.708 1.00 93.44 198 ASN A C 1
ATOM 1586 O O . ASN A 1 198 ? -3.066 4.122 16.621 1.00 93.44 198 ASN A O 1
ATOM 1590 N N . ARG A 1 199 ? -3.432 2.334 15.323 1.00 88.50 199 ARG A N 1
ATOM 1591 C CA . ARG A 1 199 ? -2.331 1.530 15.849 1.00 88.50 199 ARG A CA 1
ATOM 1592 C C . ARG A 1 199 ? -1.425 1.114 14.709 1.00 88.50 199 ARG A C 1
ATOM 1594 O O . ARG A 1 199 ? -1.845 0.390 13.807 1.00 88.50 199 ARG A O 1
ATOM 1601 N N . ALA A 1 200 ? -0.175 1.557 14.769 1.00 83.00 200 ALA A N 1
ATOM 1602 C CA . ALA A 1 200 ? 0.851 1.067 13.869 1.00 83.00 200 ALA A CA 1
ATOM 1603 C C . ALA A 1 200 ? 1.119 -0.410 14.176 1.00 83.00 200 ALA A C 1
ATOM 1605 O O . ALA A 1 200 ? 1.406 -0.789 15.312 1.00 83.00 200 ALA A O 1
ATOM 1606 N N . ILE A 1 201 ? 0.982 -1.244 13.150 1.00 80.75 201 ILE A N 1
ATOM 1607 C CA . ILE A 1 201 ? 1.328 -2.661 13.182 1.00 80.75 201 ILE A CA 1
ATOM 1608 C C . ILE A 1 201 ? 2.342 -2.866 12.073 1.00 80.75 201 ILE A C 1
ATOM 1610 O O . ILE A 1 201 ? 2.047 -2.561 10.914 1.00 80.75 201 ILE A O 1
ATOM 1614 N N . THR A 1 202 ? 3.509 -3.407 12.405 1.00 83.00 202 THR A N 1
ATOM 1615 C CA . THR A 1 202 ? 4.565 -3.715 11.433 1.00 83.00 202 THR A CA 1
ATOM 1616 C C . THR A 1 202 ? 4.889 -2.511 10.526 1.00 83.00 202 THR A C 1
ATOM 1618 O O . THR A 1 202 ? 5.070 -1.387 10.995 1.00 83.00 202 THR A O 1
ATOM 1621 N N . HIS A 1 203 ? 4.829 -2.693 9.208 1.00 81.56 203 HIS A N 1
ATOM 1622 C CA . HIS A 1 203 ? 5.095 -1.701 8.172 1.00 81.56 203 HIS A CA 1
ATOM 1623 C C . HIS A 1 203 ? 3.839 -0.924 7.702 1.00 81.56 203 HIS A C 1
ATOM 1625 O O . HIS A 1 203 ? 3.788 -0.430 6.563 1.00 81.56 203 HIS A O 1
ATOM 1631 N N . ALA A 1 204 ? 2.805 -0.797 8.546 1.00 85.81 204 ALA A N 1
ATOM 1632 C CA . ALA A 1 204 ? 1.550 -0.114 8.206 1.00 85.81 204 ALA A CA 1
ATOM 1633 C C . ALA A 1 204 ? 1.747 1.354 7.783 1.00 85.81 204 ALA A C 1
ATOM 1635 O O . ALA A 1 204 ? 1.188 1.784 6.774 1.00 85.81 204 ALA A O 1
ATOM 1636 N N . GLU A 1 205 ? 2.588 2.115 8.488 1.00 86.00 205 GLU A N 1
ATOM 1637 C CA . GLU A 1 205 ? 2.843 3.529 8.173 1.00 86.00 205 GLU A CA 1
ATOM 1638 C C . GLU A 1 205 ? 3.520 3.698 6.810 1.00 86.00 205 GLU A C 1
ATOM 1640 O O . GLU A 1 205 ? 3.137 4.544 5.999 1.00 86.00 205 GLU A O 1
ATOM 1645 N N . THR A 1 206 ? 4.506 2.846 6.520 1.00 84.50 206 THR A N 1
ATOM 1646 C CA . THR A 1 206 ? 5.185 2.813 5.220 1.00 84.50 206 THR A CA 1
ATOM 1647 C C . THR A 1 206 ? 4.209 2.472 4.099 1.00 84.50 206 THR A C 1
ATOM 1649 O O . THR A 1 206 ? 4.299 3.027 3.004 1.00 84.50 206 THR A O 1
ATOM 1652 N N . SER A 1 207 ? 3.245 1.593 4.370 1.00 86.00 207 SER A N 1
ATOM 1653 C CA . SER A 1 207 ? 2.184 1.241 3.425 1.00 86.00 207 SER A CA 1
ATOM 1654 C C . SER A 1 207 ? 1.234 2.408 3.172 1.00 86.00 207 SER A C 1
ATOM 1656 O O . SER A 1 207 ? 0.944 2.724 2.016 1.00 86.00 207 SER A O 1
ATOM 1658 N N . LEU A 1 208 ? 0.824 3.101 4.238 1.00 88.38 208 LEU A N 1
ATOM 1659 C CA . LEU A 1 208 ? -0.101 4.229 4.183 1.00 88.38 208 LEU A CA 1
ATOM 1660 C C . LEU A 1 208 ? 0.433 5.395 3.338 1.00 88.38 208 LEU A C 1
ATOM 1662 O O . LEU A 1 208 ? -0.339 6.073 2.665 1.00 88.38 208 LEU A O 1
ATOM 1666 N N . ARG A 1 209 ? 1.758 5.590 3.283 1.00 85.75 209 ARG A N 1
ATOM 1667 C CA . ARG A 1 209 ? 2.392 6.620 2.436 1.00 85.75 209 ARG A CA 1
ATOM 1668 C C . ARG A 1 209 ? 2.091 6.478 0.945 1.00 85.75 209 ARG A C 1
ATOM 1670 O O . ARG A 1 209 ? 2.195 7.481 0.243 1.00 85.75 209 ARG A O 1
ATOM 1677 N N . TYR A 1 210 ? 1.731 5.280 0.481 1.00 85.88 210 TYR A N 1
ATOM 1678 C CA . TYR A 1 210 ? 1.419 4.974 -0.921 1.00 85.88 210 TYR A CA 1
ATOM 1679 C C . TYR A 1 210 ? -0.041 4.564 -1.149 1.00 85.88 210 TYR A C 1
ATOM 1681 O O . TYR A 1 210 ? -0.429 4.334 -2.290 1.00 85.88 210 TYR A O 1
ATOM 1689 N N . TYR A 1 211 ? -0.829 4.420 -0.086 1.00 88.06 211 TYR A N 1
ATOM 1690 C CA . TYR A 1 211 ? -2.179 3.873 -0.148 1.00 88.06 211 TYR A CA 1
ATOM 1691 C C . TYR A 1 211 ? -3.231 4.959 0.038 1.00 88.06 211 TYR A C 1
ATOM 1693 O O . TYR A 1 211 ? -3.066 5.852 0.866 1.00 88.06 211 TYR A O 1
ATOM 1701 N N . GLN A 1 212 ? -4.323 4.858 -0.709 1.00 86.62 212 GLN A N 1
ATOM 1702 C CA . GLN A 1 212 ? -5.476 5.737 -0.591 1.00 86.62 212 GLN A CA 1
ATOM 1703 C C . GLN A 1 212 ? -6.759 4.925 -0.529 1.00 86.62 212 GLN A C 1
ATOM 1705 O O . GLN A 1 212 ? -6.911 3.931 -1.236 1.00 86.62 212 GLN A O 1
ATOM 1710 N N . THR A 1 213 ? -7.707 5.403 0.268 1.00 86.44 213 THR A N 1
ATOM 1711 C CA . THR A 1 213 ? -9.005 4.757 0.442 1.00 86.44 213 THR A CA 1
ATOM 1712 C C . THR A 1 213 ? -10.101 5.778 0.716 1.00 86.44 213 THR A C 1
ATOM 1714 O O . THR A 1 213 ? -9.837 6.962 0.944 1.00 86.44 213 THR A O 1
ATOM 1717 N N . GLN A 1 214 ? -11.343 5.314 0.672 1.00 83.44 214 GLN A N 1
ATOM 1718 C CA . GLN A 1 214 ? -12.516 6.110 1.008 1.00 83.44 214 GLN A CA 1
ATOM 1719 C C . GLN A 1 214 ? -12.996 5.777 2.427 1.00 83.44 214 GLN A C 1
ATOM 1721 O O . GLN A 1 214 ? -12.900 4.621 2.847 1.00 83.44 214 GLN A O 1
ATOM 1726 N N . PRO A 1 215 ? -13.574 6.749 3.155 1.00 84.38 215 PRO A N 1
ATOM 1727 C CA . PRO A 1 215 ? -14.186 6.500 4.460 1.00 84.38 215 PRO A CA 1
ATOM 1728 C C . PRO A 1 215 ? -15.216 5.360 4.443 1.00 84.38 215 PRO A C 1
ATOM 1730 O O . PRO A 1 215 ? -15.250 4.536 5.353 1.00 84.38 215 PRO A O 1
ATOM 1733 N N . SER A 1 216 ? -16.015 5.274 3.376 1.00 82.19 216 SER A N 1
ATOM 1734 C CA . SER A 1 216 ? -17.016 4.221 3.168 1.00 82.19 216 SER A CA 1
ATOM 1735 C C . SER A 1 216 ? -16.397 2.822 3.129 1.00 82.19 216 SER A C 1
ATOM 1737 O O . SER A 1 216 ? -16.918 1.901 3.753 1.00 82.19 216 SER A O 1
ATOM 1739 N N . GLN A 1 217 ? -15.249 2.668 2.464 1.00 85.00 217 GLN A N 1
ATOM 1740 C CA . GLN A 1 217 ? -14.522 1.401 2.397 1.00 85.00 217 GLN A CA 1
ATOM 1741 C C . GLN A 1 217 ? -13.988 0.984 3.776 1.00 85.00 217 GLN A C 1
ATOM 1743 O O . GLN A 1 217 ? -14.096 -0.182 4.153 1.00 85.00 217 GLN A O 1
ATOM 1748 N N . LEU A 1 218 ? -13.450 1.930 4.552 1.00 89.75 218 LEU A N 1
ATOM 1749 C CA . LEU A 1 218 ? -12.982 1.669 5.919 1.00 89.75 218 LEU A CA 1
ATOM 1750 C C . LEU A 1 218 ? -14.136 1.265 6.847 1.00 89.75 218 LEU A C 1
ATOM 1752 O O . LEU A 1 218 ? -14.007 0.315 7.619 1.00 89.75 218 LEU A O 1
ATOM 1756 N N . ALA A 1 219 ? -15.278 1.949 6.746 1.00 88.44 219 ALA A N 1
ATOM 1757 C CA . ALA A 1 219 ? -16.480 1.604 7.498 1.00 88.44 219 ALA A CA 1
ATOM 1758 C C . ALA A 1 219 ? -17.021 0.215 7.113 1.00 88.44 219 ALA A C 1
ATOM 1760 O O . ALA A 1 219 ? -17.437 -0.539 7.991 1.00 88.44 219 ALA A O 1
ATOM 1761 N N . ALA A 1 220 ? -16.961 -0.160 5.830 1.00 86.75 220 ALA A N 1
ATOM 1762 C CA . ALA A 1 220 ? -17.342 -1.495 5.370 1.00 86.75 220 ALA A CA 1
ATOM 1763 C C . ALA A 1 220 ? -16.437 -2.587 5.964 1.00 86.75 220 ALA A C 1
ATOM 1765 O O . ALA A 1 220 ? -16.941 -3.572 6.501 1.00 86.75 220 ALA A O 1
ATOM 1766 N N . PHE A 1 221 ? -15.111 -2.392 5.955 1.00 90.56 221 PHE A N 1
ATOM 1767 C CA . PHE A 1 221 ? -14.183 -3.322 6.610 1.00 90.56 221 PHE A CA 1
ATOM 1768 C C . PHE A 1 221 ? -14.461 -3.458 8.109 1.00 90.56 221 PHE A C 1
ATOM 1770 O O . PHE A 1 221 ? -14.465 -4.572 8.630 1.00 90.56 221 PHE A O 1
ATOM 1777 N N . HIS A 1 222 ? -14.731 -2.348 8.801 1.00 94.31 222 HIS A N 1
ATOM 1778 C CA . HIS A 1 222 ? -15.100 -2.370 10.217 1.00 94.31 222 HIS A CA 1
ATOM 1779 C C . HIS A 1 222 ? -16.413 -3.128 10.468 1.00 94.31 222 HIS A C 1
ATOM 1781 O O . HIS A 1 222 ? -16.467 -3.951 11.382 1.00 94.31 222 HIS A O 1
ATOM 1787 N N . SER A 1 223 ? -17.434 -2.932 9.628 1.00 90.94 223 SER A N 1
ATOM 1788 C CA . SER A 1 223 ? -18.706 -3.663 9.717 1.00 90.94 223 SER A CA 1
ATOM 1789 C C . SER A 1 223 ? -18.504 -5.170 9.554 1.00 90.94 223 SER A C 1
ATOM 1791 O O . SER A 1 223 ? -18.940 -5.945 10.404 1.00 90.94 223 SER A O 1
ATOM 1793 N N . HIS A 1 224 ? -17.771 -5.595 8.522 1.00 88.81 224 HIS A N 1
ATOM 1794 C CA . HIS A 1 224 ? -17.473 -7.014 8.308 1.00 88.81 224 HIS A CA 1
ATOM 1795 C C . HIS A 1 224 ? -16.627 -7.600 9.443 1.00 88.81 224 HIS A C 1
ATOM 1797 O O . HIS A 1 224 ? -16.853 -8.732 9.867 1.00 88.81 224 HIS A O 1
ATOM 1803 N N . ALA A 1 225 ? -15.676 -6.837 9.987 1.00 93.81 225 ALA A N 1
ATOM 1804 C CA . ALA A 1 225 ? -14.925 -7.255 11.166 1.00 93.81 225 ALA A CA 1
ATOM 1805 C C . ALA A 1 225 ? -15.847 -7.427 12.386 1.00 93.81 225 ALA A C 1
ATOM 1807 O O . ALA A 1 225 ? -15.680 -8.375 13.157 1.00 93.81 225 ALA A O 1
ATOM 1808 N N . CYS A 1 226 ? -16.862 -6.570 12.542 1.00 93.00 226 CYS A N 1
ATOM 1809 C CA . CYS A 1 226 ? -17.854 -6.724 13.601 1.00 93.00 226 CYS A CA 1
ATOM 1810 C C . CYS A 1 226 ? -18.692 -7.999 13.442 1.00 93.00 226 CYS A C 1
ATOM 1812 O O . CYS A 1 226 ? -18.929 -8.714 14.420 1.00 93.00 226 CYS A O 1
ATOM 1814 N N . GLU A 1 227 ? -19.114 -8.304 12.216 1.00 89.81 227 GLU A N 1
ATOM 1815 C CA . GLU A 1 227 ? -19.825 -9.539 11.874 1.00 89.81 227 GLU A CA 1
ATOM 1816 C C . GLU A 1 227 ? -18.961 -10.775 12.135 1.00 89.81 227 GLU A C 1
ATOM 1818 O O . GLU A 1 227 ? -19.429 -11.730 12.756 1.00 89.81 227 GLU A O 1
ATOM 1823 N N . TRP A 1 228 ? -17.681 -10.728 11.755 1.00 91.12 228 TRP A N 1
ATOM 1824 C CA . TRP A 1 228 ? -16.720 -11.796 12.019 1.00 91.12 228 TRP A CA 1
ATOM 1825 C C . TRP A 1 228 ? -16.602 -12.092 13.519 1.00 91.12 228 TRP A C 1
ATOM 1827 O O . TRP A 1 228 ? -16.746 -13.243 13.926 1.00 91.12 228 TRP A O 1
ATOM 1837 N N . ILE A 1 229 ? -16.440 -11.064 14.361 1.00 92.19 229 ILE A N 1
ATOM 1838 C CA . ILE A 1 229 ? -16.397 -11.224 15.826 1.00 92.19 229 ILE A CA 1
ATOM 1839 C C . ILE A 1 229 ? -17.722 -11.804 16.354 1.00 92.19 229 ILE A C 1
ATOM 1841 O O . ILE A 1 229 ? -17.722 -12.728 17.168 1.00 92.19 229 ILE A O 1
ATOM 1845 N N . THR A 1 230 ? -18.858 -11.289 15.875 1.00 89.62 230 THR A N 1
ATOM 1846 C CA . THR A 1 230 ? -20.206 -11.694 16.321 1.00 89.62 230 THR A CA 1
ATOM 1847 C C . THR A 1 230 ? -20.563 -13.127 15.899 1.00 89.62 230 THR A C 1
ATOM 1849 O O . THR A 1 230 ? -21.361 -13.803 16.553 1.00 89.62 230 THR A O 1
ATOM 1852 N N . SER A 1 231 ? -19.946 -13.648 14.837 1.00 86.38 231 SER A N 1
ATOM 1853 C CA . SER A 1 231 ? -20.147 -15.038 14.408 1.00 86.38 231 SER A CA 1
ATOM 1854 C C . SER A 1 231 ? -19.727 -16.053 15.482 1.00 86.38 231 SER A C 1
ATOM 1856 O O . SER A 1 231 ? -20.365 -17.095 15.633 1.00 86.38 231 SER A O 1
ATOM 1858 N N . PHE A 1 232 ? -18.725 -15.718 16.307 1.00 85.81 232 PHE A N 1
ATOM 1859 C CA . PHE A 1 232 ? -18.277 -16.573 17.411 1.00 85.81 232 PHE A CA 1
ATOM 1860 C C . PHE A 1 232 ? -19.193 -16.513 18.632 1.00 85.81 232 PHE A C 1
ATOM 1862 O O . PHE A 1 232 ? -19.266 -17.478 19.387 1.00 85.81 232 PHE A O 1
ATOM 1869 N N . THR A 1 233 ? -19.909 -15.405 18.834 1.00 74.62 233 THR A N 1
ATOM 1870 C CA . THR A 1 233 ? -20.809 -15.236 19.986 1.00 74.62 233 THR A CA 1
ATOM 1871 C C . THR A 1 233 ? -22.187 -15.849 19.743 1.00 74.62 233 THR A C 1
ATOM 1873 O O . THR A 1 233 ? -22.847 -16.270 20.689 1.00 74.62 233 THR A O 1
ATOM 1876 N N . THR A 1 234 ? -22.616 -15.927 18.481 1.00 70.56 234 THR A N 1
ATOM 1877 C CA . THR A 1 234 ? -23.943 -16.429 18.081 1.00 70.56 234 THR A CA 1
ATOM 1878 C C . THR A 1 234 ? -23.957 -17.900 17.661 1.00 70.56 234 THR A C 1
ATOM 1880 O O . THR A 1 234 ? -25.031 -18.451 17.441 1.00 70.56 234 THR A O 1
ATOM 1883 N N . GLY A 1 235 ? -22.792 -18.544 17.524 1.00 58.56 235 GLY A N 1
ATOM 1884 C CA . GLY A 1 235 ? -22.674 -19.932 17.053 1.00 58.56 235 GLY A CA 1
ATOM 1885 C C . GLY A 1 235 ? -22.931 -20.120 15.551 1.00 58.56 235 GLY A C 1
ATOM 1886 O O . GLY A 1 235 ? -22.767 -21.223 15.036 1.00 58.56 235 GLY A O 1
ATOM 1887 N N . ASN A 1 236 ? -23.274 -19.050 14.828 1.00 52.62 236 ASN A N 1
ATOM 1888 C CA . ASN A 1 236 ? -23.492 -19.056 13.386 1.00 52.62 236 ASN A CA 1
ATOM 1889 C C . ASN A 1 236 ? -22.224 -18.588 12.665 1.00 52.62 236 ASN A C 1
ATOM 1891 O O . ASN A 1 236 ? -22.104 -17.425 12.275 1.00 52.62 236 ASN A O 1
ATOM 1895 N N . ILE A 1 237 ? -21.274 -19.503 12.450 1.00 48.97 237 ILE A N 1
ATOM 1896 C CA . ILE A 1 237 ? -20.116 -19.255 11.577 1.00 48.97 237 ILE A CA 1
ATOM 1897 C C . ILE A 1 237 ? -20.596 -19.326 10.123 1.00 48.97 237 ILE A C 1
ATOM 1899 O O . ILE A 1 237 ? -20.384 -20.307 9.412 1.00 48.97 237 ILE A O 1
ATOM 1903 N N . SER A 1 238 ? -21.287 -18.286 9.663 1.00 44.66 238 SER A N 1
ATOM 1904 C CA . SER A 1 238 ? -21.559 -18.133 8.240 1.00 44.66 238 SER A CA 1
ATOM 1905 C C . SER A 1 238 ? -20.301 -17.589 7.579 1.00 44.66 238 SER A C 1
ATOM 1907 O O . SER A 1 238 ? -19.951 -16.423 7.748 1.00 44.66 238 SER A O 1
ATOM 1909 N N . LYS A 1 239 ? -19.629 -18.432 6.793 1.00 41.12 239 LYS A N 1
ATOM 1910 C CA . LYS A 1 239 ? -18.534 -18.056 5.893 1.00 41.12 239 LYS A CA 1
ATOM 1911 C C . LYS A 1 239 ? -19.108 -17.242 4.722 1.00 41.12 239 LYS A C 1
ATOM 1913 O O . LYS A 1 239 ? -19.100 -17.700 3.584 1.00 41.12 239 LYS A O 1
ATOM 1918 N N . LYS A 1 240 ? -19.690 -16.070 4.999 1.00 42.72 240 LYS A N 1
ATOM 1919 C CA . LYS A 1 240 ? -20.119 -15.156 3.942 1.00 42.72 240 LYS A CA 1
ATOM 1920 C C . LYS A 1 240 ? -18.859 -14.577 3.316 1.00 42.72 240 LYS A C 1
ATOM 1922 O O . LYS A 1 240 ? -18.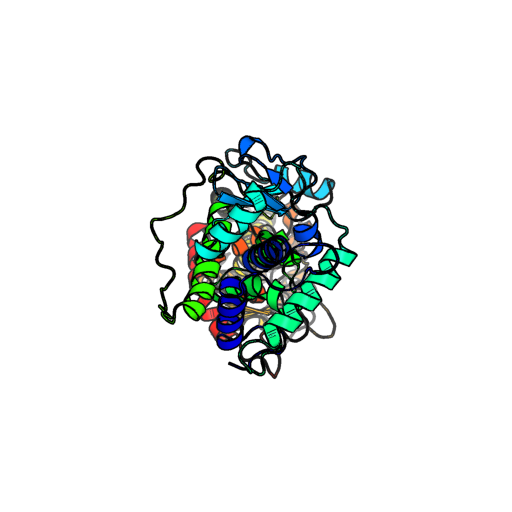087 -13.870 3.955 1.00 42.72 240 LYS A O 1
ATOM 1927 N N . VAL A 1 241 ? -18.632 -14.976 2.069 1.00 41.22 241 VAL A N 1
ATOM 1928 C CA . VAL A 1 241 ? -17.741 -14.284 1.140 1.00 41.22 241 VAL A CA 1
ATOM 1929 C C . VAL A 1 241 ? -18.148 -12.811 1.129 1.00 41.22 241 VAL A C 1
ATOM 1931 O O . VAL A 1 241 ? -19.319 -12.510 1.353 1.00 41.22 241 VAL A O 1
ATOM 1934 N N . LEU A 1 242 ? -17.185 -11.919 0.880 1.00 42.72 242 LEU A N 1
ATOM 1935 C CA . LEU A 1 242 ? -17.395 -10.517 0.510 1.00 42.72 242 LEU A CA 1
ATOM 1936 C C . LEU A 1 242 ? -18.317 -10.431 -0.725 1.00 42.72 242 LEU A C 1
ATOM 1938 O O . LEU A 1 242 ? -17.884 -10.106 -1.828 1.00 42.72 242 LEU A O 1
ATOM 1942 N N . GLU A 1 243 ? -19.594 -10.762 -0.584 1.00 36.28 243 GLU A N 1
ATOM 1943 C CA . GLU A 1 243 ? -20.608 -10.263 -1.484 1.00 36.28 243 GLU A CA 1
ATOM 1944 C C . GLU A 1 243 ? -20.628 -8.760 -1.251 1.00 36.28 243 GLU A C 1
ATOM 1946 O O . GLU A 1 243 ? -20.547 -8.291 -0.115 1.00 36.28 243 GLU A O 1
ATOM 1951 N N . LYS A 1 244 ? -20.647 -7.992 -2.342 1.00 39.53 244 LYS A N 1
ATOM 1952 C CA . LYS A 1 244 ? -20.935 -6.561 -2.292 1.00 39.53 244 LYS A CA 1
ATOM 1953 C C . LYS A 1 244 ? -22.330 -6.421 -1.703 1.00 39.53 244 LYS A C 1
ATOM 1955 O O . LYS A 1 244 ? -23.303 -6.364 -2.454 1.00 39.53 244 LYS A O 1
ATOM 1960 N N . ASP A 1 245 ? -22.437 -6.450 -0.383 1.00 36.31 245 ASP A N 1
ATOM 1961 C CA . ASP A 1 245 ? -23.711 -6.298 0.272 1.00 36.31 245 ASP A CA 1
ATOM 1962 C C . ASP A 1 245 ? -24.185 -4.899 -0.118 1.00 36.31 245 ASP A C 1
ATOM 1964 O O . ASP A 1 245 ? -23.529 -3.890 0.152 1.00 36.31 245 ASP A O 1
ATOM 1968 N N . LYS A 1 246 ? -25.295 -4.847 -0.860 1.00 38.88 246 LYS A N 1
ATOM 1969 C CA . LYS A 1 246 ? -25.902 -3.603 -1.357 1.00 38.88 246 LYS A CA 1
ATOM 1970 C C . LYS A 1 246 ? -26.363 -2.695 -0.212 1.00 38.88 246 LYS A C 1
ATOM 1972 O O . LYS A 1 246 ? -26.783 -1.572 -0.462 1.00 38.88 246 LYS A O 1
ATOM 1977 N N . ASN A 1 247 ? -26.222 -3.146 1.032 1.00 38.72 247 ASN A N 1
ATOM 1978 C CA . ASN A 1 247 ? -26.320 -2.339 2.239 1.00 38.72 247 ASN A CA 1
ATOM 1979 C C . ASN A 1 247 ? -25.007 -1.594 2.527 1.00 38.72 247 ASN A C 1
ATOM 1981 O O . ASN A 1 247 ? -24.560 -1.502 3.670 1.00 38.72 247 ASN A O 1
ATOM 1985 N N . THR A 1 248 ? -24.393 -1.033 1.482 1.00 39.47 248 THR A N 1
ATOM 1986 C CA . THR A 1 248 ? -23.394 0.025 1.604 1.00 39.47 248 THR A CA 1
ATOM 1987 C C . THR A 1 248 ? -24.045 1.181 2.346 1.00 39.47 248 THR A C 1
ATOM 1989 O O . THR A 1 248 ? -24.868 1.906 1.789 1.00 39.47 248 THR A O 1
ATOM 1992 N N . TRP A 1 249 ? -23.734 1.298 3.635 1.00 45.28 249 TRP A N 1
ATOM 1993 C CA . TRP A 1 249 ? -24.231 2.363 4.487 1.00 45.28 249 TRP A CA 1
ATOM 1994 C C . TRP A 1 249 ? -23.790 3.704 3.914 1.00 45.28 249 TRP A C 1
ATOM 1996 O O . TRP A 1 249 ? -22.613 4.063 3.937 1.00 45.28 249 TRP A O 1
ATOM 2006 N N . ASP A 1 250 ? -24.767 4.418 3.374 1.00 40.06 250 ASP A N 1
ATOM 2007 C CA . ASP A 1 250 ? -24.596 5.715 2.755 1.00 40.06 250 ASP A CA 1
ATOM 2008 C C . ASP A 1 250 ? -24.354 6.753 3.858 1.00 40.06 250 ASP A C 1
ATOM 2010 O O . ASP A 1 250 ? -25.282 7.349 4.410 1.00 40.06 250 ASP A O 1
ATOM 2014 N N . ILE A 1 251 ? -23.089 6.955 4.244 1.00 46.59 251 ILE A N 1
ATOM 2015 C CA . ILE A 1 251 ? -22.716 8.182 4.950 1.00 46.59 251 ILE A CA 1
ATOM 2016 C C . ILE A 1 251 ? -22.732 9.279 3.886 1.00 46.59 251 ILE A C 1
ATOM 2018 O O . ILE A 1 251 ? -21.700 9.639 3.317 1.00 46.59 251 ILE A O 1
ATOM 2022 N N . ALA A 1 252 ? -23.937 9.791 3.629 1.00 40.81 252 ALA A N 1
ATOM 2023 C CA . ALA A 1 252 ? -24.315 10.676 2.528 1.00 40.81 252 ALA A CA 1
ATOM 2024 C C . ALA A 1 252 ? -23.504 11.987 2.401 1.00 40.81 252 ALA A C 1
ATOM 2026 O O . ALA A 1 252 ? -23.770 12.781 1.509 1.00 40.81 252 ALA A O 1
ATOM 2027 N N . ASN A 1 253 ? -22.492 12.225 3.243 1.00 47.22 253 ASN A N 1
ATOM 2028 C CA . ASN A 1 253 ? -21.695 13.451 3.250 1.00 47.22 253 ASN A CA 1
ATOM 2029 C C . ASN A 1 253 ? -20.169 13.254 3.149 1.00 47.22 253 ASN A C 1
ATOM 2031 O O . ASN A 1 253 ? -19.448 14.248 3.192 1.00 47.22 253 ASN A O 1
ATOM 2035 N N . GLN A 1 254 ? -19.638 12.025 3.019 1.00 53.03 254 GLN A N 1
ATOM 2036 C CA . GLN A 1 254 ? -18.175 11.803 2.919 1.00 53.03 254 GLN A CA 1
ATOM 2037 C C . GLN A 1 254 ? -17.724 10.826 1.817 1.00 53.03 254 GLN A C 1
ATOM 2039 O O . GLN A 1 254 ? -16.524 10.591 1.667 1.00 53.03 254 GLN A O 1
ATOM 2044 N N . ASN A 1 255 ? -18.644 10.314 0.991 1.00 53.00 255 ASN A N 1
ATOM 2045 C CA . ASN A 1 255 ? -18.327 9.384 -0.107 1.00 53.00 255 ASN A CA 1
ATOM 2046 C C . ASN A 1 255 ? -17.406 9.981 -1.192 1.00 53.00 255 ASN A C 1
ATOM 2048 O O . ASN A 1 255 ? -16.768 9.237 -1.934 1.00 53.00 255 ASN A O 1
ATOM 2052 N N . ASN A 1 256 ? -17.287 11.311 -1.258 1.00 62.53 256 ASN A N 1
ATOM 2053 C CA . ASN A 1 256 ? -16.424 12.006 -2.217 1.00 62.53 256 ASN A CA 1
ATOM 2054 C C . ASN A 1 256 ? -15.049 12.394 -1.645 1.00 62.53 256 ASN A C 1
ATOM 2056 O O . ASN A 1 256 ? -14.314 13.120 -2.306 1.00 62.53 256 ASN A O 1
ATOM 2060 N N . CYS A 1 257 ? -14.682 11.941 -0.443 1.00 71.25 257 CYS A N 1
ATOM 2061 C CA . CYS A 1 257 ? -13.392 12.262 0.173 1.00 71.25 257 CYS A CA 1
ATOM 2062 C C . CYS A 1 257 ? -12.417 11.080 0.109 1.00 71.25 257 CYS A C 1
ATOM 2064 O O . CYS A 1 257 ? -12.817 9.919 0.188 1.00 71.25 257 CYS A O 1
ATOM 2066 N N . ILE A 1 258 ? -11.119 11.379 0.021 1.00 79.56 258 ILE A N 1
ATOM 2067 C CA . ILE A 1 258 ? -10.045 10.378 0.101 1.00 79.56 258 ILE A CA 1
ATOM 2068 C C . ILE A 1 258 ? -9.219 10.609 1.363 1.00 79.56 258 ILE A C 1
ATOM 2070 O O . ILE A 1 258 ? -8.878 11.747 1.694 1.00 79.56 258 ILE A O 1
ATOM 2074 N N . ILE A 1 259 ? -8.870 9.509 2.029 1.00 83.62 259 ILE A N 1
ATOM 2075 C CA . ILE A 1 259 ? -7.935 9.464 3.153 1.00 83.62 259 ILE A CA 1
ATOM 2076 C C . ILE A 1 259 ? -6.732 8.593 2.760 1.00 83.62 259 ILE A C 1
ATOM 2078 O O . ILE A 1 259 ? -6.851 7.662 1.961 1.00 83.62 259 ILE A O 1
ATOM 2082 N N . GLY A 1 260 ? -5.564 8.895 3.325 1.00 86.38 260 GLY A N 1
ATOM 2083 C CA . GLY A 1 260 ? -4.327 8.147 3.122 1.00 86.38 260 GLY A CA 1
ATOM 2084 C C . GLY A 1 260 ? -3.265 9.023 2.486 1.00 86.38 260 GLY A C 1
ATOM 2085 O O . GLY A 1 260 ? -3.097 10.169 2.889 1.00 86.38 260 GLY A O 1
ATOM 2086 N N . ALA A 1 261 ? -2.527 8.505 1.512 1.00 83.12 261 ALA A N 1
ATOM 2087 C CA . ALA A 1 261 ? -1.472 9.251 0.850 1.00 83.12 261 ALA A CA 1
ATOM 2088 C C . ALA A 1 261 ? -1.990 10.576 0.263 1.00 83.12 261 ALA A C 1
ATOM 2090 O O . ALA A 1 261 ? -3.034 10.607 -0.385 1.00 83.12 261 ALA A O 1
ATOM 2091 N N . LYS A 1 262 ? -1.233 11.669 0.430 1.00 75.19 262 LYS A N 1
ATOM 2092 C CA . LYS A 1 262 ? -1.596 12.994 -0.120 1.00 75.19 262 LYS A CA 1
ATOM 2093 C C . LYS A 1 262 ? -1.679 13.008 -1.640 1.00 75.19 262 LYS A C 1
ATOM 2095 O O . LYS A 1 262 ? -2.464 13.750 -2.217 1.00 75.19 262 LYS A O 1
ATOM 2100 N N . PHE A 1 263 ? -0.852 12.195 -2.285 1.00 74.69 263 PHE A N 1
ATOM 2101 C CA . PHE A 1 263 ? -0.754 12.143 -3.731 1.00 74.69 263 PHE A CA 1
ATOM 2102 C C . PHE A 1 263 ? -1.560 10.987 -4.316 1.00 74.69 263 PHE A C 1
ATOM 2104 O O . PHE A 1 263 ? -1.347 9.835 -3.929 1.00 74.69 263 PHE A O 1
ATOM 2111 N N . ARG A 1 264 ? -2.401 11.300 -5.309 1.00 72.06 264 ARG A N 1
ATOM 2112 C CA . ARG A 1 264 ? -3.071 10.325 -6.174 1.00 72.06 264 ARG A CA 1
ATOM 2113 C C . ARG A 1 264 ? -2.541 10.445 -7.595 1.00 72.06 264 ARG A C 1
ATOM 2115 O O . ARG A 1 264 ? -2.717 11.487 -8.223 1.00 72.06 264 ARG A O 1
ATOM 2122 N N . MET A 1 265 ? -1.979 9.364 -8.132 1.00 75.50 265 MET A N 1
ATOM 2123 C CA . MET A 1 265 ? -1.829 9.264 -9.582 1.00 75.50 265 MET A CA 1
ATOM 2124 C C . MET A 1 265 ? -3.197 8.918 -10.163 1.00 75.50 265 MET A C 1
ATOM 2126 O O . MET A 1 265 ? -3.734 7.849 -9.868 1.00 75.50 265 MET A O 1
ATOM 2130 N N . ASN A 1 266 ? -3.778 9.817 -10.954 1.00 73.94 266 ASN A N 1
ATOM 2131 C CA . ASN A 1 266 ? -4.999 9.491 -11.678 1.00 73.94 266 ASN A CA 1
ATOM 2132 C C . ASN A 1 266 ? -4.678 8.433 -12.772 1.00 73.94 266 ASN A C 1
ATOM 2134 O O . ASN A 1 266 ? -3.725 8.646 -13.528 1.00 73.94 266 ASN A O 1
ATOM 2138 N N . PRO A 1 267 ? -5.437 7.317 -12.886 1.00 82.94 267 PRO A N 1
ATOM 2139 C CA . PRO A 1 267 ? -5.460 6.483 -14.092 1.00 82.94 267 PRO A CA 1
ATOM 2140 C C . PRO A 1 267 ? -5.434 7.253 -15.425 1.00 82.94 267 PRO A C 1
ATOM 2142 O O . PRO A 1 267 ? -4.651 6.899 -16.302 1.00 82.94 267 PRO A O 1
ATOM 2145 N N . GLU A 1 268 ? -6.210 8.328 -15.573 1.00 83.81 268 GLU A N 1
ATOM 2146 C CA . GLU A 1 268 ? -6.219 9.165 -16.778 1.00 83.81 268 GLU A CA 1
ATOM 2147 C C . GLU A 1 268 ? -4.865 9.851 -17.025 1.00 83.81 268 GLU A C 1
ATOM 2149 O O . GLU A 1 268 ? -4.369 9.858 -18.153 1.00 83.81 268 GLU A O 1
ATOM 2154 N N . LEU A 1 269 ? -4.213 10.366 -15.975 1.00 81.44 269 LEU A N 1
ATOM 2155 C CA . LEU A 1 269 ? -2.869 10.943 -16.079 1.00 81.44 269 LEU A CA 1
ATOM 2156 C C . LEU A 1 269 ? -1.847 9.891 -16.527 1.00 81.44 269 LEU A C 1
ATOM 2158 O O . LEU A 1 269 ? -0.994 10.185 -17.362 1.00 81.44 269 LEU A O 1
ATOM 2162 N N . LEU A 1 270 ? -1.935 8.665 -16.004 1.00 87.06 270 LEU A N 1
ATOM 2163 C CA . LEU A 1 270 ? -1.066 7.573 -16.439 1.00 87.06 270 LEU A CA 1
ATOM 2164 C C . LEU A 1 270 ? -1.256 7.268 -17.929 1.00 87.06 270 LEU A C 1
ATOM 2166 O O . LEU A 1 270 ? -0.266 7.168 -18.648 1.00 87.06 270 LEU A O 1
ATOM 2170 N N . ILE A 1 271 ? -2.501 7.193 -18.405 1.00 90.19 271 ILE A N 1
ATOM 2171 C CA . ILE A 1 271 ? -2.804 6.995 -19.831 1.00 90.19 271 ILE A CA 1
ATOM 2172 C C . ILE A 1 271 ? -2.176 8.107 -20.680 1.00 90.19 271 ILE A C 1
ATOM 2174 O O . ILE A 1 271 ? -1.575 7.831 -21.720 1.00 90.19 271 ILE A O 1
ATOM 2178 N N . LEU A 1 272 ? -2.274 9.364 -20.238 1.00 88.25 272 LEU A N 1
ATOM 2179 C CA . LEU A 1 272 ? -1.667 10.500 -20.934 1.00 88.25 272 LEU A CA 1
ATOM 2180 C C . LEU A 1 272 ? -0.136 10.423 -20.960 1.00 88.25 272 LEU A C 1
ATOM 2182 O O . LEU A 1 272 ? 0.452 10.679 -22.006 1.00 88.25 272 LEU A O 1
ATOM 2186 N N . ILE A 1 273 ? 0.502 10.028 -19.854 1.00 88.56 273 ILE A N 1
ATOM 2187 C CA . ILE A 1 273 ? 1.959 9.836 -19.788 1.00 88.56 273 ILE A CA 1
ATOM 2188 C C . ILE A 1 273 ? 2.396 8.748 -20.769 1.00 88.56 273 ILE A C 1
ATOM 2190 O O . ILE A 1 273 ? 3.311 8.961 -21.559 1.00 88.56 273 ILE A O 1
ATOM 2194 N N . VAL A 1 274 ? 1.728 7.592 -20.763 1.00 93.06 274 VAL A N 1
ATOM 2195 C CA . VAL A 1 274 ? 2.062 6.489 -21.676 1.00 93.06 274 VAL A CA 1
ATOM 2196 C C . VAL A 1 274 ? 1.856 6.904 -23.131 1.00 93.06 274 VAL A C 1
ATOM 2198 O O . VAL A 1 274 ? 2.683 6.600 -23.993 1.00 93.06 274 VAL A O 1
ATOM 2201 N N . LYS A 1 275 ? 0.787 7.654 -23.413 1.00 93.38 275 LYS A N 1
ATOM 2202 C CA . LYS A 1 275 ? 0.533 8.222 -24.738 1.00 93.38 275 LYS A CA 1
ATOM 2203 C C . LYS A 1 275 ? 1.642 9.187 -25.171 1.00 93.38 275 LYS A C 1
ATOM 2205 O O . LYS A 1 275 ? 2.109 9.060 -26.300 1.00 93.38 275 LYS A O 1
ATOM 2210 N N . ASP A 1 276 ? 2.079 10.101 -24.305 1.00 91.88 276 ASP A N 1
ATOM 2211 C CA . ASP A 1 276 ? 3.181 11.038 -24.580 1.00 91.88 276 ASP A CA 1
ATOM 2212 C C . ASP A 1 276 ? 4.492 10.295 -24.875 1.00 91.88 276 ASP A C 1
ATOM 2214 O O . ASP A 1 276 ? 5.136 10.558 -25.891 1.00 91.88 276 ASP A O 1
ATOM 2218 N N . LEU A 1 277 ? 4.842 9.296 -24.057 1.00 94.31 277 LEU A N 1
ATOM 2219 C CA . LEU A 1 277 ? 6.039 8.474 -24.263 1.00 94.31 277 LEU A CA 1
ATOM 2220 C C . LEU A 1 277 ? 6.036 7.794 -25.641 1.00 94.31 277 LEU A C 1
ATOM 2222 O O . LEU A 1 277 ? 7.030 7.850 -26.366 1.00 94.31 277 LEU A O 1
ATOM 2226 N N . ARG A 1 278 ? 4.903 7.199 -26.037 1.00 96.44 278 ARG A N 1
ATOM 2227 C CA . ARG A 1 278 ? 4.741 6.567 -27.358 1.00 96.44 278 ARG A CA 1
ATOM 2228 C C . ARG A 1 278 ? 4.811 7.582 -28.495 1.00 96.44 278 ARG A C 1
ATOM 2230 O O . ARG A 1 278 ? 5.435 7.317 -29.517 1.00 96.44 278 ARG A O 1
ATOM 2237 N N . GLN A 1 279 ? 4.184 8.746 -28.335 1.00 95.06 279 GLN A N 1
ATOM 2238 C CA . GLN A 1 279 ? 4.210 9.802 -29.349 1.00 95.06 279 GLN A CA 1
ATOM 2239 C C . GLN A 1 279 ? 5.623 10.338 -29.575 1.00 95.06 279 GLN A C 1
ATOM 2241 O O . GLN A 1 279 ? 6.036 10.485 -30.724 1.00 95.06 279 GLN A O 1
ATOM 2246 N N . LYS A 1 280 ? 6.380 10.582 -28.501 1.00 94.75 280 LYS A N 1
ATOM 2247 C CA . LYS A 1 280 ? 7.776 11.018 -28.592 1.00 94.75 280 LYS A CA 1
ATOM 2248 C C . LYS A 1 280 ? 8.657 9.976 -29.272 1.00 94.75 280 LYS A C 1
ATOM 2250 O O . LYS A 1 280 ? 9.407 10.336 -30.173 1.00 94.75 280 LYS A O 1
ATOM 2255 N N . LEU A 1 281 ? 8.506 8.701 -28.906 1.00 96.69 281 LEU A N 1
ATOM 2256 C CA . LEU A 1 281 ? 9.212 7.593 -29.551 1.00 96.69 281 LEU A CA 1
ATOM 2257 C C . LEU A 1 281 ? 8.904 7.496 -31.052 1.00 96.69 281 LEU A C 1
ATOM 2259 O O . LEU A 1 281 ? 9.812 7.389 -31.870 1.00 96.69 281 LEU A O 1
ATOM 2263 N N . ASN A 1 282 ? 7.629 7.575 -31.433 1.00 96.44 282 ASN A N 1
ATOM 2264 C CA . ASN A 1 282 ? 7.240 7.520 -32.843 1.00 96.44 282 ASN A CA 1
ATOM 2265 C C . ASN A 1 282 ? 7.759 8.729 -33.628 1.00 96.44 282 ASN A C 1
ATOM 2267 O O . ASN A 1 282 ? 8.195 8.589 -34.769 1.00 96.44 282 ASN A O 1
ATOM 2271 N N . LYS A 1 283 ? 7.745 9.918 -33.015 1.00 96.44 283 LYS A N 1
ATOM 2272 C CA . LYS A 1 283 ? 8.270 11.137 -33.631 1.00 96.44 283 LYS A CA 1
ATOM 2273 C C . LYS A 1 283 ? 9.781 11.052 -33.851 1.00 96.44 283 LYS A C 1
ATOM 2275 O O . LYS A 1 283 ? 10.240 11.419 -34.929 1.00 96.44 283 LYS A O 1
ATOM 2280 N N . SER A 1 284 ? 10.544 10.571 -32.868 1.00 97.06 284 SER A N 1
ATOM 2281 C CA . SER A 1 284 ? 11.996 10.416 -33.007 1.00 97.06 284 SER A CA 1
ATOM 2282 C C . SER A 1 284 ? 12.362 9.314 -34.003 1.00 97.06 284 SER A C 1
ATOM 2284 O O . SER A 1 284 ? 13.275 9.512 -34.799 1.00 97.06 284 SER A O 1
ATOM 2286 N N . ARG A 1 285 ? 11.593 8.215 -34.059 1.00 96.75 285 ARG A N 1
ATOM 2287 C CA . ARG A 1 285 ? 11.719 7.194 -35.113 1.00 96.75 285 ARG A CA 1
ATOM 2288 C C . ARG A 1 285 ? 11.519 7.793 -36.504 1.00 96.75 285 ARG A C 1
ATOM 2290 O O . ARG A 1 285 ? 12.387 7.647 -37.357 1.00 96.75 285 ARG A O 1
ATOM 2297 N N . TYR A 1 286 ? 10.412 8.507 -36.717 1.00 96.31 286 TYR A N 1
ATOM 2298 C CA . TYR A 1 286 ? 10.117 9.146 -38.001 1.00 96.31 286 TYR A CA 1
ATOM 2299 C C . TYR A 1 286 ? 11.202 10.155 -38.400 1.00 96.31 286 TYR A C 1
ATOM 2301 O O . TYR A 1 286 ? 11.628 10.187 -39.554 1.00 96.31 286 TYR A O 1
ATOM 2309 N N . ALA A 1 287 ? 11.679 10.962 -37.446 1.00 96.75 287 ALA A N 1
ATOM 2310 C CA . ALA A 1 287 ? 12.771 11.901 -37.676 1.00 96.75 287 ALA A CA 1
ATOM 2311 C C . ALA A 1 287 ? 14.060 11.174 -38.078 1.00 96.75 287 ALA A C 1
ATOM 2313 O O . ALA A 1 287 ? 14.701 11.575 -39.041 1.00 96.75 287 ALA A O 1
ATOM 2314 N N . PHE A 1 288 ? 14.410 10.075 -37.404 1.00 96.38 288 PHE A N 1
ATOM 2315 C CA . PHE A 1 288 ? 15.552 9.249 -37.782 1.00 96.38 288 PHE A CA 1
ATOM 2316 C C . PHE A 1 288 ? 15.399 8.660 -39.184 1.00 96.38 288 PHE A C 1
ATOM 2318 O O . PHE A 1 288 ? 16.323 8.775 -39.985 1.00 96.38 288 PHE A O 1
ATOM 2325 N N . GLU A 1 289 ? 14.256 8.060 -39.514 1.00 94.69 289 GLU A N 1
ATOM 2326 C CA . GLU A 1 289 ? 14.012 7.435 -40.820 1.00 94.69 289 GLU A CA 1
ATOM 2327 C C . GLU A 1 289 ? 14.162 8.443 -41.970 1.00 94.69 289 GLU A C 1
ATOM 2329 O O . GLU A 1 289 ? 14.801 8.121 -42.973 1.00 94.69 289 GLU A O 1
ATOM 2334 N N . ASN A 1 290 ? 13.702 9.683 -41.771 1.00 96.06 290 ASN A N 1
ATOM 2335 C CA . ASN A 1 290 ? 13.691 10.743 -42.785 1.00 96.06 290 ASN A CA 1
ATOM 2336 C C . ASN A 1 290 ? 14.847 11.757 -42.680 1.00 96.06 290 ASN A C 1
ATOM 2338 O O . ASN A 1 290 ? 14.911 12.685 -43.485 1.00 96.06 290 ASN A O 1
ATOM 2342 N N . ALA A 1 291 ? 15.751 11.617 -41.706 1.00 95.31 291 ALA A N 1
ATOM 2343 C CA . ALA A 1 291 ? 16.879 12.532 -41.541 1.00 95.31 291 ALA A CA 1
ATOM 2344 C C . ALA A 1 291 ? 17.852 12.454 -42.726 1.00 95.31 291 ALA A C 1
ATOM 2346 O O . ALA A 1 291 ? 18.169 11.365 -43.223 1.00 95.31 291 ALA A O 1
ATOM 2347 N N . SER A 1 292 ? 18.373 13.617 -43.119 1.00 94.94 292 SER A N 1
ATOM 2348 C CA . SER A 1 292 ? 19.497 13.740 -44.044 1.00 94.94 292 SER A CA 1
ATOM 2349 C C . SER A 1 292 ? 20.769 13.124 -43.451 1.00 94.94 292 SER A C 1
ATOM 2351 O O . SER A 1 292 ? 20.867 12.880 -42.246 1.00 94.94 292 SER A O 1
ATOM 2353 N N . MET A 1 293 ? 21.764 12.853 -44.298 1.00 90.88 293 MET A N 1
ATOM 2354 C CA . MET A 1 293 ? 22.992 12.158 -43.887 1.00 90.88 293 MET A CA 1
ATOM 2355 C C . MET A 1 293 ? 23.753 12.867 -42.757 1.00 90.88 293 MET A C 1
ATOM 2357 O O . MET A 1 293 ? 24.262 12.201 -41.860 1.00 90.88 293 MET A O 1
ATOM 2361 N N . ASP A 1 294 ? 23.791 14.199 -42.771 1.00 90.75 294 ASP A N 1
ATOM 2362 C CA . ASP A 1 294 ? 24.420 15.041 -41.748 1.00 90.75 294 ASP A CA 1
ATOM 2363 C C . ASP A 1 294 ? 23.676 15.006 -40.402 1.00 90.75 294 ASP A C 1
ATOM 2365 O O . ASP A 1 294 ? 24.301 15.063 -39.346 1.00 90.75 294 ASP A O 1
ATOM 2369 N N . GLN A 1 295 ? 22.352 14.832 -40.419 1.00 93.56 295 GLN A N 1
ATOM 2370 C CA . GLN A 1 295 ? 21.509 14.799 -39.216 1.00 93.56 295 GLN A CA 1
ATOM 2371 C C . GLN A 1 295 ? 21.242 13.380 -38.696 1.00 93.56 295 GLN A C 1
ATOM 2373 O O . GLN A 1 295 ? 20.769 13.203 -37.569 1.00 93.56 295 GLN A O 1
ATOM 2378 N N . LYS A 1 296 ? 21.549 12.351 -39.497 1.00 94.00 296 LYS A N 1
ATOM 2379 C CA . LYS A 1 296 ? 21.187 10.952 -39.231 1.00 94.00 296 LYS A CA 1
ATOM 2380 C C . LYS A 1 296 ? 21.699 10.455 -37.884 1.00 94.00 296 LYS A C 1
ATOM 2382 O O . LYS A 1 296 ? 20.983 9.746 -37.180 1.00 94.00 296 LYS A O 1
ATOM 2387 N N . ARG A 1 297 ? 22.925 10.844 -37.518 1.00 95.00 297 ARG A N 1
ATOM 2388 C CA . ARG A 1 297 ? 23.561 10.461 -36.250 1.00 95.00 297 ARG A CA 1
ATOM 2389 C C . ARG A 1 297 ? 22.814 11.037 -35.048 1.00 95.00 297 ARG A C 1
ATOM 2391 O O . ARG A 1 297 ? 22.481 10.290 -34.136 1.00 95.00 297 ARG A O 1
ATOM 2398 N N . THR A 1 298 ? 22.516 12.332 -35.066 1.00 96.44 298 THR A N 1
ATOM 2399 C CA . THR A 1 298 ? 21.779 13.000 -33.983 1.00 96.44 298 THR A CA 1
ATOM 2400 C C . THR A 1 298 ? 20.364 12.441 -33.857 1.00 96.44 298 THR A C 1
ATOM 2402 O O . THR A 1 298 ? 19.940 12.076 -32.766 1.00 96.44 298 THR A O 1
ATOM 2405 N N . ALA A 1 299 ? 19.666 12.256 -34.982 1.00 97.12 299 ALA A N 1
ATOM 2406 C CA . ALA A 1 299 ? 18.322 11.684 -34.979 1.00 97.12 299 ALA A CA 1
ATOM 2407 C C . ALA A 1 299 ? 18.295 10.230 -34.459 1.00 97.12 299 ALA A C 1
ATOM 2409 O O . ALA A 1 299 ? 17.343 9.827 -33.793 1.00 97.12 299 ALA A O 1
ATOM 2410 N N . LEU A 1 300 ? 19.348 9.446 -34.719 1.00 97.69 300 LEU A N 1
ATOM 2411 C CA . LEU A 1 300 ? 19.509 8.096 -34.172 1.00 97.69 300 LEU A CA 1
ATOM 2412 C C . LEU A 1 300 ? 19.698 8.103 -32.649 1.00 97.69 300 LEU A C 1
ATOM 2414 O O . LEU A 1 300 ? 19.075 7.293 -31.963 1.00 97.69 300 LEU A O 1
ATOM 2418 N N . ILE A 1 301 ? 20.543 9.000 -32.132 1.00 97.69 301 ILE A N 1
ATOM 2419 C CA . ILE A 1 301 ? 20.759 9.187 -30.688 1.00 97.69 301 ILE A CA 1
ATOM 2420 C C . ILE A 1 301 ? 19.429 9.534 -30.011 1.00 97.69 301 ILE A C 1
ATOM 2422 O O . ILE A 1 301 ? 19.041 8.885 -29.039 1.00 97.69 301 ILE A O 1
ATOM 2426 N N . ASP A 1 302 ? 18.679 10.481 -30.578 1.00 97.00 302 ASP A N 1
ATOM 2427 C CA . ASP A 1 302 ? 17.358 10.856 -30.075 1.00 97.00 302 ASP A CA 1
ATOM 2428 C C . ASP A 1 302 ? 16.373 9.688 -30.114 1.00 97.00 302 ASP A C 1
ATOM 2430 O O . ASP A 1 302 ? 15.623 9.473 -29.157 1.00 97.00 302 ASP A O 1
ATOM 2434 N N . TYR A 1 303 ? 16.358 8.910 -31.197 1.00 98.06 303 TYR A N 1
ATOM 2435 C CA . TYR A 1 303 ? 15.496 7.737 -31.296 1.00 98.06 303 TYR A CA 1
ATOM 2436 C C . TYR A 1 303 ? 15.823 6.696 -30.219 1.00 98.06 303 TYR A C 1
ATOM 2438 O O . 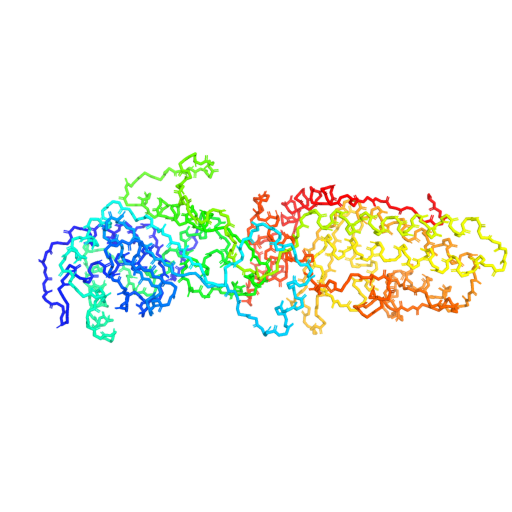TYR A 1 303 ? 14.921 6.268 -29.494 1.00 98.06 303 TYR A O 1
ATOM 2446 N N . HIS A 1 304 ? 17.103 6.351 -30.053 1.00 98.06 304 HIS A N 1
ATOM 2447 C CA . HIS A 1 304 ? 17.560 5.449 -28.999 1.00 98.06 304 HIS A CA 1
ATOM 2448 C C . HIS A 1 304 ? 17.144 5.950 -27.610 1.00 98.06 304 HIS A C 1
ATOM 2450 O O . HIS A 1 304 ? 16.528 5.209 -26.849 1.00 98.06 304 HIS A O 1
ATOM 2456 N N . ASN A 1 305 ? 17.381 7.228 -27.306 1.00 98.12 305 ASN A N 1
ATOM 2457 C CA . ASN A 1 305 ? 17.058 7.810 -26.004 1.00 98.12 305 ASN A CA 1
ATOM 2458 C C . ASN A 1 305 ? 15.564 7.751 -25.675 1.00 98.12 305 ASN A C 1
ATOM 2460 O O . ASN A 1 305 ? 15.185 7.406 -24.554 1.00 98.12 305 ASN A O 1
ATOM 2464 N N . HIS A 1 306 ? 14.694 8.027 -26.648 1.00 97.50 306 HIS A N 1
ATOM 2465 C CA . HIS A 1 306 ? 13.251 7.887 -26.451 1.00 97.50 306 HIS A CA 1
ATOM 2466 C C . HIS A 1 306 ? 12.823 6.420 -26.307 1.00 97.50 306 HIS A C 1
ATOM 2468 O O . HIS A 1 306 ? 11.875 6.131 -25.572 1.00 97.50 306 HIS A O 1
ATOM 2474 N N . PHE A 1 307 ? 13.525 5.487 -26.955 1.00 98.31 307 PHE A N 1
ATOM 2475 C CA . PHE A 1 307 ? 13.252 4.058 -26.822 1.00 98.31 307 PHE A CA 1
ATOM 2476 C C . PHE A 1 307 ? 13.674 3.515 -25.451 1.00 98.31 307 PHE A C 1
ATOM 2478 O O . PHE A 1 307 ? 12.911 2.786 -24.806 1.00 98.31 307 PHE A O 1
ATOM 2485 N N . THR A 1 308 ? 14.830 3.955 -24.949 1.00 97.69 308 THR A N 1
ATOM 2486 C CA . THR A 1 308 ? 15.275 3.727 -23.569 1.00 97.69 308 THR A CA 1
ATOM 2487 C C . THR A 1 308 ? 14.285 4.326 -22.579 1.00 97.69 308 THR A C 1
ATOM 2489 O O . THR A 1 308 ? 13.867 3.632 -21.653 1.00 97.69 308 THR A O 1
ATOM 2492 N N . LEU A 1 309 ? 13.846 5.577 -22.783 1.00 95.88 309 LEU A N 1
ATOM 2493 C CA . LEU A 1 309 ? 12.886 6.240 -21.897 1.00 95.88 309 LEU A CA 1
ATOM 2494 C C . LEU A 1 309 ? 11.565 5.467 -21.805 1.00 95.88 309 LEU A C 1
ATOM 2496 O O . LEU A 1 309 ? 11.031 5.281 -20.708 1.00 95.88 309 LEU A O 1
ATOM 2500 N N . TYR A 1 310 ? 11.038 5.013 -22.943 1.00 97.12 310 TYR A N 1
ATOM 2501 C CA . TYR A 1 310 ? 9.832 4.194 -22.980 1.00 97.12 310 TYR A CA 1
ATOM 2502 C C . TYR A 1 310 ? 10.024 2.899 -22.181 1.00 97.12 310 TYR A C 1
ATOM 2504 O O . TYR A 1 310 ? 9.232 2.592 -21.289 1.00 97.12 310 TYR A O 1
ATOM 2512 N N . THR A 1 311 ? 11.120 2.184 -22.446 1.00 97.50 311 THR A N 1
ATOM 2513 C CA . THR A 1 311 ? 11.417 0.880 -21.839 1.00 97.50 311 THR A CA 1
ATOM 2514 C C . THR A 1 311 ? 11.652 0.984 -20.331 1.00 97.50 311 THR A C 1
ATOM 2516 O O . THR A 1 311 ? 11.086 0.198 -19.572 1.00 97.50 311 THR A O 1
ATOM 2519 N N . VAL A 1 312 ? 12.410 1.981 -19.856 1.00 94.62 312 VAL A N 1
ATOM 2520 C CA . VAL A 1 312 ? 12.620 2.187 -18.412 1.00 94.62 312 VAL A CA 1
ATOM 2521 C C . VAL A 1 312 ? 11.327 2.603 -17.714 1.00 94.62 312 VAL A C 1
ATOM 2523 O O . VAL A 1 312 ? 11.050 2.135 -16.612 1.00 94.62 312 VAL A O 1
ATOM 2526 N N . SER A 1 313 ? 10.504 3.442 -18.348 1.00 93.19 313 SER A N 1
ATOM 2527 C CA . SER A 1 313 ? 9.226 3.865 -17.769 1.00 93.19 313 SER A CA 1
ATOM 2528 C C . SER A 1 313 ? 8.260 2.683 -17.652 1.00 93.19 313 SER A C 1
ATOM 2530 O O . SER A 1 313 ? 7.581 2.541 -16.632 1.00 93.19 313 SER A O 1
ATOM 2532 N N . PHE A 1 314 ? 8.249 1.794 -18.651 1.00 95.56 314 PHE A N 1
ATOM 2533 C CA . PHE A 1 314 ? 7.463 0.565 -18.617 1.00 95.56 314 PHE A CA 1
ATOM 2534 C C . PHE A 1 314 ? 7.972 -0.378 -17.511 1.00 95.56 314 PHE A C 1
ATOM 2536 O O . PHE A 1 314 ? 7.170 -0.829 -16.693 1.00 95.56 314 PHE A O 1
ATOM 2543 N N . LEU A 1 315 ? 9.296 -0.575 -17.391 1.00 94.06 315 LEU A N 1
ATOM 2544 C CA . LEU A 1 315 ? 9.916 -1.355 -16.308 1.00 94.06 315 LEU A CA 1
ATOM 2545 C C . LEU A 1 315 ? 9.504 -0.826 -14.934 1.00 94.06 315 LEU A C 1
ATOM 2547 O O . LEU A 1 315 ? 9.033 -1.589 -14.091 1.00 94.06 315 LEU A O 1
ATOM 2551 N N . GLN A 1 316 ? 9.669 0.479 -14.699 1.00 90.75 316 GLN A N 1
ATOM 2552 C CA . GLN A 1 316 ? 9.323 1.118 -13.429 1.00 90.75 316 GLN A CA 1
ATOM 2553 C C . GLN A 1 316 ? 7.854 0.873 -13.080 1.00 90.75 316 GLN A C 1
ATOM 2555 O O . GLN A 1 316 ? 7.550 0.520 -11.939 1.00 90.75 316 GLN A O 1
ATOM 2560 N N . PHE A 1 317 ? 6.957 0.997 -14.061 1.00 92.38 317 PHE A N 1
ATOM 2561 C CA . PHE A 1 317 ? 5.535 0.740 -13.878 1.00 92.38 317 PHE A CA 1
ATOM 2562 C C . PHE A 1 317 ? 5.229 -0.716 -13.509 1.00 92.38 317 PHE A C 1
ATOM 2564 O O . PHE A 1 317 ? 4.522 -0.950 -12.536 1.00 92.38 317 PHE A O 1
ATOM 2571 N N . VAL A 1 318 ? 5.754 -1.704 -14.235 1.00 92.88 318 VAL A N 1
ATOM 2572 C CA . VAL A 1 318 ? 5.381 -3.114 -13.997 1.00 92.88 318 VAL A CA 1
ATOM 2573 C C . VAL A 1 318 ? 6.035 -3.718 -12.755 1.00 92.88 318 VAL A C 1
ATOM 2575 O O . VAL A 1 318 ? 5.530 -4.692 -12.208 1.00 92.88 318 VAL A O 1
ATOM 2578 N N . SER A 1 319 ? 7.140 -3.136 -12.287 1.00 89.81 319 SER A N 1
ATOM 2579 C CA . SER A 1 319 ? 7.928 -3.663 -11.163 1.00 89.81 319 SER A CA 1
ATOM 2580 C C . SER A 1 319 ? 7.746 -2.913 -9.842 1.00 89.81 319 SER A C 1
ATOM 2582 O O . SER A 1 319 ? 8.239 -3.350 -8.795 1.00 89.81 319 SER A O 1
ATOM 2584 N N . GLY A 1 320 ? 7.126 -1.728 -9.882 1.00 87.12 320 GLY A N 1
ATOM 2585 C CA . GLY A 1 320 ? 7.103 -0.812 -8.744 1.00 87.12 320 GLY A CA 1
ATOM 2586 C C . GLY A 1 320 ? 8.505 -0.410 -8.262 1.00 87.12 320 GLY A C 1
ATOM 2587 O O . GLY A 1 320 ? 8.650 -0.061 -7.083 1.00 87.12 320 GLY A O 1
ATOM 2588 N N . TYR A 1 321 ? 9.531 -0.486 -9.129 1.00 82.38 321 TYR A N 1
ATOM 2589 C CA . TYR A 1 321 ? 10.919 -0.150 -8.792 1.00 82.38 321 TYR A CA 1
ATOM 2590 C C . TYR A 1 321 ? 11.003 1.235 -8.162 1.00 82.38 321 TYR A C 1
ATOM 2592 O O . TYR A 1 321 ? 10.334 2.174 -8.607 1.00 82.38 321 TYR A O 1
ATOM 2600 N N . ARG A 1 322 ? 11.837 1.377 -7.132 1.00 78.19 322 ARG A N 1
ATOM 2601 C CA . ARG A 1 322 ? 12.180 2.698 -6.607 1.00 78.19 322 ARG A CA 1
ATOM 2602 C C . ARG A 1 322 ? 13.007 3.480 -7.635 1.00 78.19 322 ARG A C 1
ATOM 2604 O O . ARG A 1 322 ? 13.667 2.905 -8.492 1.00 78.19 322 ARG A O 1
ATOM 2611 N N . ALA A 1 323 ? 12.962 4.806 -7.558 1.00 75.81 323 ALA A N 1
ATOM 2612 C CA . ALA A 1 323 ? 13.776 5.690 -8.384 1.00 75.81 323 ALA A CA 1
ATOM 2613 C C . ALA A 1 323 ? 15.263 5.568 -7.992 1.00 75.81 323 ALA A C 1
ATOM 2615 O O . ALA A 1 323 ? 15.747 6.327 -7.152 1.00 75.81 323 ALA A O 1
ATOM 2616 N N . VAL A 1 324 ? 15.950 4.595 -8.589 1.00 79.38 324 VAL A N 1
ATOM 2617 C CA . VAL A 1 324 ? 17.369 4.271 -8.389 1.00 79.38 324 VAL A CA 1
ATOM 2618 C C . VAL A 1 324 ? 18.153 4.445 -9.692 1.00 79.38 324 VAL A C 1
ATOM 2620 O O . VAL A 1 324 ? 17.561 4.629 -10.760 1.00 79.38 324 VAL A O 1
ATOM 2623 N N . THR A 1 325 ? 19.479 4.417 -9.595 1.00 80.38 325 THR A N 1
ATOM 2624 C CA . THR A 1 325 ? 20.367 4.321 -10.761 1.00 80.38 325 THR A CA 1
ATOM 2625 C C . THR A 1 325 ? 20.396 2.877 -11.265 1.00 80.38 325 THR A C 1
ATOM 2627 O O . THR A 1 325 ? 20.363 1.959 -10.454 1.00 80.38 325 THR A O 1
ATOM 2630 N N . ASP A 1 326 ? 20.424 2.694 -12.585 1.00 84.94 326 ASP A N 1
ATOM 2631 C CA . ASP A 1 326 ? 20.494 1.410 -13.291 1.00 84.94 326 ASP A CA 1
ATOM 2632 C C . ASP A 1 326 ? 19.479 0.354 -12.799 1.00 84.94 326 ASP A C 1
ATOM 2634 O O . ASP A 1 326 ? 19.862 -0.719 -12.331 1.00 84.94 326 ASP A O 1
ATOM 2638 N N . PRO A 1 327 ? 18.158 0.600 -12.959 1.00 82.44 327 PRO A N 1
ATOM 2639 C CA . PRO A 1 327 ? 17.097 -0.298 -12.475 1.00 82.44 327 PRO A CA 1
ATOM 2640 C C . PRO A 1 327 ? 17.090 -1.692 -13.135 1.00 82.44 327 PRO A C 1
ATOM 2642 O O . PRO A 1 327 ? 16.318 -2.559 -12.738 1.00 82.44 327 PRO A O 1
ATOM 2645 N N . LEU A 1 328 ? 17.922 -1.919 -14.154 1.00 88.75 328 LEU A N 1
ATOM 2646 C CA . LEU A 1 328 ? 18.201 -3.233 -14.725 1.00 88.75 328 LEU A CA 1
ATOM 2647 C C . LEU A 1 328 ? 19.706 -3.338 -14.993 1.00 88.75 328 LEU A C 1
ATOM 2649 O O . LEU A 1 328 ? 20.173 -3.044 -16.092 1.00 88.75 328 LEU A O 1
ATOM 2653 N N . SER A 1 329 ? 20.475 -3.723 -13.977 1.00 86.38 329 SER A N 1
ATOM 2654 C CA . SER A 1 329 ? 21.940 -3.810 -14.061 1.00 86.38 329 SER A CA 1
ATOM 2655 C C . SER A 1 329 ? 22.432 -5.007 -14.887 1.00 86.38 329 SER A C 1
ATOM 2657 O O . SER A 1 329 ? 23.480 -4.933 -15.533 1.00 86.38 329 SER A O 1
ATOM 2659 N N . ASN A 1 330 ? 21.673 -6.111 -14.902 1.00 86.75 330 ASN A N 1
ATOM 2660 C CA . ASN A 1 330 ? 22.020 -7.340 -15.617 1.00 86.75 330 ASN A CA 1
ATOM 2661 C C . ASN A 1 330 ? 20.774 -8.068 -16.148 1.00 86.75 330 ASN A C 1
ATOM 2663 O O . ASN A 1 330 ? 19.781 -8.202 -15.437 1.00 86.75 330 ASN A O 1
ATOM 2667 N N . LEU A 1 331 ? 20.858 -8.612 -17.367 1.00 89.19 331 LEU A N 1
ATOM 2668 C CA . LEU A 1 331 ? 19.834 -9.493 -17.939 1.00 89.19 331 LEU A CA 1
ATOM 2669 C C . LEU A 1 331 ? 19.664 -10.804 -17.150 1.00 89.19 331 LEU A C 1
ATOM 2671 O O . LEU A 1 331 ? 18.580 -11.372 -17.173 1.00 89.19 331 LEU A O 1
ATOM 2675 N N . ASN A 1 332 ? 20.686 -11.258 -16.414 1.00 88.06 332 ASN A N 1
ATOM 2676 C CA . ASN A 1 332 ? 20.607 -12.450 -15.552 1.00 88.06 332 ASN A CA 1
ATOM 2677 C C . ASN A 1 332 ? 19.666 -12.283 -14.352 1.00 88.06 332 ASN A C 1
ATOM 2679 O O . ASN A 1 332 ? 19.325 -13.269 -13.708 1.00 88.06 332 ASN A O 1
ATOM 2683 N N . LEU A 1 333 ? 19.242 -11.053 -14.047 1.00 88.00 333 LEU A N 1
ATOM 2684 C CA . LEU A 1 333 ? 18.219 -10.808 -13.030 1.00 88.00 333 LEU A CA 1
ATOM 2685 C C . LEU A 1 333 ? 16.829 -11.258 -13.487 1.00 88.00 333 LEU A C 1
ATOM 2687 O O . LEU A 1 333 ? 15.919 -11.302 -12.662 1.00 88.00 333 LEU A O 1
ATOM 2691 N N . ILE A 1 334 ? 16.662 -11.558 -14.779 1.00 90.62 334 ILE A N 1
ATOM 2692 C CA . ILE A 1 334 ? 15.401 -11.960 -15.390 1.00 90.62 334 ILE A CA 1
ATOM 2693 C C . ILE A 1 334 ? 15.533 -13.379 -15.942 1.00 90.62 334 ILE A C 1
ATOM 2695 O O . ILE A 1 334 ? 16.340 -13.657 -16.831 1.00 90.62 334 ILE A O 1
ATOM 2699 N N . ASP A 1 335 ? 14.667 -14.263 -15.465 1.00 91.06 335 ASP A N 1
ATOM 2700 C CA . ASP A 1 335 ? 14.355 -15.506 -16.148 1.00 91.06 335 ASP A CA 1
ATOM 2701 C C . ASP A 1 335 ? 13.278 -15.233 -17.206 1.00 91.06 335 ASP A C 1
ATOM 2703 O O . ASP A 1 335 ? 12.089 -15.102 -16.912 1.00 91.06 335 ASP A O 1
ATOM 2707 N N . PHE A 1 336 ? 13.711 -15.144 -18.462 1.00 89.19 336 PHE A N 1
ATOM 2708 C CA . PHE A 1 336 ? 12.838 -14.879 -19.605 1.00 89.19 336 PHE A CA 1
ATOM 2709 C C . PHE A 1 336 ? 11.823 -15.996 -19.866 1.00 89.19 336 PHE A C 1
ATOM 2711 O O . PHE A 1 336 ? 10.771 -15.721 -20.435 1.00 89.19 336 PHE A O 1
ATOM 2718 N N . GLN A 1 337 ? 12.106 -17.239 -19.458 1.00 88.25 337 GLN A N 1
ATOM 2719 C CA . GLN A 1 337 ? 11.190 -18.356 -19.684 1.00 88.25 337 GLN A CA 1
ATOM 2720 C C . GLN A 1 337 ? 9.977 -18.265 -18.756 1.00 88.25 337 GLN A C 1
ATOM 2722 O O . GLN A 1 337 ? 8.850 -18.526 -19.172 1.00 88.25 337 GLN A O 1
ATOM 2727 N N . THR A 1 338 ? 10.204 -17.884 -17.499 1.00 86.75 338 THR A N 1
ATOM 2728 C CA . THR A 1 338 ? 9.143 -17.762 -16.489 1.00 86.75 338 THR A CA 1
ATOM 2729 C C . THR A 1 338 ? 8.650 -16.329 -16.300 1.00 86.75 338 THR A C 1
ATOM 2731 O O . THR A 1 338 ? 7.678 -16.106 -15.583 1.00 86.75 338 THR A O 1
ATOM 2734 N N . SER A 1 339 ? 9.281 -15.356 -16.965 1.00 90.56 339 SER A N 1
ATOM 2735 C CA . SER A 1 339 ? 9.054 -13.914 -16.784 1.00 90.56 339 SER A CA 1
ATOM 2736 C C . SER A 1 339 ? 9.342 -13.419 -15.361 1.00 90.56 339 SER A C 1
ATOM 2738 O O . SER A 1 339 ? 8.829 -12.379 -14.946 1.00 90.56 339 SER A O 1
ATOM 2740 N N . ILE A 1 340 ? 10.145 -14.150 -14.588 1.00 89.56 340 ILE A N 1
ATOM 2741 C CA . ILE A 1 340 ? 10.463 -13.808 -13.200 1.00 89.56 340 ILE A CA 1
ATOM 2742 C C . ILE A 1 340 ? 11.681 -12.891 -13.160 1.00 89.56 340 ILE A C 1
ATOM 2744 O O . ILE A 1 340 ? 12.678 -13.143 -13.827 1.00 89.56 340 ILE A O 1
ATOM 2748 N N . MET A 1 341 ? 11.619 -11.847 -12.336 1.00 89.44 341 MET A N 1
ATOM 2749 C CA . MET A 1 341 ? 12.728 -10.938 -12.075 1.00 89.44 341 MET A CA 1
ATOM 2750 C C . MET A 1 341 ? 13.060 -10.887 -10.582 1.00 89.44 341 MET A C 1
ATOM 2752 O O . MET A 1 341 ? 12.167 -10.720 -9.747 1.00 89.44 341 MET A O 1
ATOM 2756 N N . CYS A 1 342 ? 14.349 -10.981 -10.254 1.00 86.69 342 CYS A N 1
ATOM 2757 C CA . CYS A 1 342 ? 14.870 -10.698 -8.921 1.00 86.69 342 CYS A CA 1
ATOM 2758 C C . CYS A 1 342 ? 15.312 -9.233 -8.836 1.00 86.69 342 CYS A C 1
ATOM 2760 O O . CYS A 1 342 ? 16.097 -8.758 -9.656 1.00 86.69 342 CYS A O 1
ATOM 2762 N N . LEU A 1 343 ? 14.789 -8.516 -7.846 1.00 83.12 343 LEU A N 1
ATOM 2763 C CA . LEU A 1 343 ? 15.006 -7.090 -7.645 1.00 83.12 343 LEU A CA 1
ATOM 2764 C C . LEU A 1 343 ? 15.655 -6.827 -6.307 1.00 83.12 343 LEU A C 1
ATOM 2766 O O . LEU A 1 343 ? 15.092 -7.244 -5.304 1.00 83.12 343 LEU A O 1
ATOM 2770 N N . SER A 1 344 ? 16.712 -6.020 -6.276 1.00 74.38 344 SER A N 1
ATOM 2771 C CA . SER A 1 344 ? 17.178 -5.388 -5.044 1.00 74.38 344 SER A CA 1
ATOM 2772 C C . SER A 1 344 ? 16.996 -3.875 -5.148 1.00 74.38 344 SER A C 1
ATOM 2774 O O . SER A 1 344 ? 17.484 -3.235 -6.078 1.00 74.38 344 SER A O 1
ATOM 2776 N N . ASP A 1 345 ? 16.223 -3.300 -4.223 1.00 62.00 345 ASP A N 1
ATOM 2777 C CA . ASP A 1 345 ? 15.972 -1.851 -4.164 1.00 62.00 345 ASP A CA 1
ATOM 2778 C C . ASP A 1 345 ? 17.060 -1.096 -3.375 1.00 62.00 345 ASP A C 1
ATOM 2780 O O . ASP A 1 345 ? 17.086 0.138 -3.399 1.00 62.00 345 ASP A O 1
ATOM 2784 N N . LYS A 1 346 ? 17.906 -1.822 -2.634 1.00 58.62 346 LYS A N 1
ATOM 2785 C CA . LYS A 1 346 ? 19.007 -1.304 -1.821 1.00 58.62 346 LYS A CA 1
ATOM 2786 C C . LYS A 1 346 ? 20.135 -2.326 -1.820 1.00 58.62 346 LYS A C 1
ATOM 2788 O O . LYS A 1 346 ? 19.905 -3.470 -1.450 1.00 58.62 346 LYS A O 1
ATOM 2793 N N . ASP A 1 347 ? 21.337 -1.890 -2.160 1.00 49.66 347 ASP A N 1
ATOM 2794 C CA . ASP A 1 347 ? 22.545 -2.701 -2.037 1.00 49.66 347 ASP A CA 1
ATOM 2795 C C . ASP A 1 347 ? 22.951 -2.792 -0.556 1.00 49.66 347 ASP A C 1
ATOM 2797 O O . ASP A 1 347 ? 23.908 -2.159 -0.110 1.00 49.66 347 ASP A O 1
ATOM 2801 N N . ASP A 1 348 ? 22.178 -3.514 0.258 1.00 48.78 348 ASP A N 1
ATOM 2802 C CA . ASP A 1 348 ? 22.703 -4.036 1.512 1.00 48.78 348 ASP A CA 1
ATOM 2803 C C . ASP A 1 348 ? 23.492 -5.316 1.217 1.00 48.78 348 ASP A C 1
ATOM 2805 O O . ASP A 1 348 ? 23.121 -6.124 0.369 1.00 48.78 348 ASP A O 1
ATOM 2809 N N . GLN A 1 349 ? 24.619 -5.511 1.908 1.00 43.41 349 GLN A N 1
ATOM 2810 C CA . GLN A 1 349 ? 25.495 -6.679 1.707 1.00 43.41 349 GLN A CA 1
ATOM 2811 C C . GLN A 1 349 ? 24.772 -8.022 1.937 1.00 43.41 349 GLN A C 1
ATOM 2813 O O . GLN A 1 349 ? 25.298 -9.080 1.603 1.00 43.41 349 GLN A O 1
ATOM 2818 N N . THR A 1 350 ? 23.574 -7.981 2.522 1.00 49.84 350 THR A N 1
ATOM 2819 C CA . THR A 1 350 ? 22.738 -9.128 2.867 1.00 49.84 350 THR A CA 1
ATOM 2820 C C . THR A 1 350 ? 21.588 -9.373 1.890 1.00 49.84 350 THR A C 1
ATOM 2822 O O . THR A 1 350 ? 20.880 -10.362 2.070 1.00 49.84 350 THR A O 1
ATOM 2825 N N . TYR A 1 351 ? 21.380 -8.517 0.878 1.00 56.31 351 TYR A N 1
ATOM 2826 C CA . TYR A 1 351 ? 20.264 -8.603 -0.076 1.00 56.31 351 TYR A CA 1
ATOM 2827 C C . TYR A 1 351 ? 18.888 -8.731 0.600 1.00 56.31 351 TYR A C 1
ATOM 2829 O O . TYR A 1 351 ? 17.945 -9.271 0.014 1.00 56.31 351 TYR A O 1
ATOM 2837 N N . SER A 1 352 ? 18.750 -8.232 1.833 1.00 54.16 352 SER A N 1
ATOM 2838 C CA . SER A 1 352 ? 17.619 -8.535 2.721 1.00 54.16 352 SER A CA 1
ATOM 2839 C C . SER A 1 352 ? 16.300 -7.923 2.244 1.00 54.16 352 SER A C 1
ATOM 2841 O O . SER A 1 352 ? 15.219 -8.354 2.646 1.00 54.16 352 SER A O 1
ATOM 2843 N N . GLN A 1 353 ? 16.384 -6.933 1.347 1.00 64.56 353 GLN A N 1
ATOM 2844 C CA . GLN A 1 353 ? 15.240 -6.282 0.705 1.00 64.56 353 GLN A CA 1
ATOM 2845 C C . GLN A 1 353 ? 15.017 -6.733 -0.744 1.00 64.56 353 GLN A C 1
ATOM 2847 O O . GLN A 1 353 ? 14.308 -6.055 -1.499 1.00 64.56 353 GLN A O 1
ATOM 2852 N N . SER A 1 354 ? 15.606 -7.866 -1.136 1.00 77.31 354 SER A N 1
ATOM 2853 C CA . SER A 1 354 ? 15.386 -8.421 -2.465 1.00 77.31 354 SER A CA 1
ATOM 2854 C C . SER A 1 354 ? 13.967 -8.956 -2.598 1.00 77.31 354 SER A C 1
ATOM 2856 O O . SER A 1 354 ? 13.422 -9.561 -1.678 1.00 77.31 354 SER A O 1
ATOM 2858 N N . ARG A 1 355 ? 13.333 -8.739 -3.746 1.00 83.56 355 ARG A N 1
ATOM 2859 C CA . ARG A 1 355 ? 11.995 -9.258 -4.031 1.00 83.56 355 ARG A CA 1
ATOM 2860 C C . ARG A 1 355 ? 11.960 -9.938 -5.381 1.00 83.56 355 ARG A C 1
ATOM 2862 O O . ARG A 1 355 ? 12.616 -9.518 -6.328 1.00 83.56 355 ARG A O 1
ATOM 2869 N N . ILE A 1 356 ? 11.135 -10.969 -5.449 1.00 86.44 356 ILE A N 1
ATOM 2870 C CA . ILE A 1 356 ? 10.855 -11.700 -6.672 1.00 86.44 356 ILE A CA 1
ATOM 2871 C C . ILE A 1 356 ? 9.530 -11.175 -7.208 1.00 86.44 356 ILE A C 1
ATOM 2873 O O . ILE A 1 356 ? 8.527 -11.165 -6.491 1.00 86.44 356 ILE A O 1
ATOM 2877 N N . ILE A 1 357 ? 9.532 -10.724 -8.456 1.00 88.88 357 ILE A N 1
ATOM 2878 C CA . ILE A 1 357 ? 8.328 -10.282 -9.157 1.00 88.88 357 ILE A CA 1
ATOM 2879 C C . ILE A 1 357 ? 8.179 -11.055 -10.462 1.00 88.88 357 ILE A C 1
ATOM 2881 O O . ILE A 1 357 ? 9.162 -11.544 -11.011 1.00 88.88 357 ILE A O 1
ATOM 2885 N N . MET A 1 358 ? 6.960 -11.118 -10.986 1.00 89.19 358 MET A N 1
ATOM 2886 C CA . MET A 1 358 ? 6.725 -11.567 -12.354 1.00 89.19 358 MET A CA 1
ATOM 2887 C C . MET A 1 358 ? 6.404 -10.363 -13.220 1.00 89.19 358 MET A C 1
ATOM 2889 O O . MET A 1 358 ? 5.540 -9.549 -12.890 1.00 89.19 358 MET A O 1
ATOM 2893 N N . LEU A 1 359 ? 7.131 -10.255 -14.319 1.00 91.94 359 LEU A N 1
ATOM 2894 C CA . LEU A 1 359 ? 6.924 -9.252 -15.338 1.00 91.94 359 LEU A CA 1
ATOM 2895 C C . LEU A 1 359 ? 5.793 -9.719 -16.269 1.00 91.94 359 LEU A C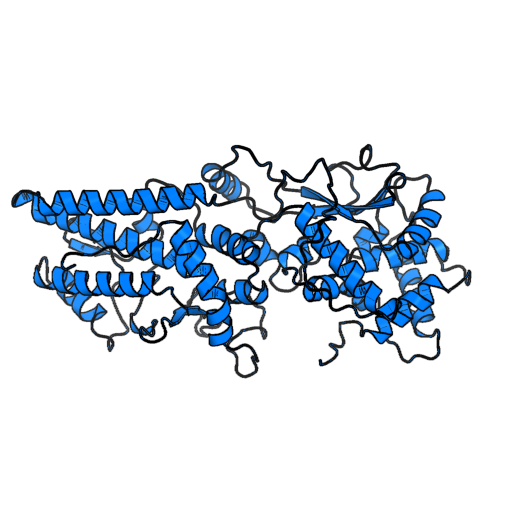 1
ATOM 2897 O O . LEU A 1 359 ? 5.691 -10.909 -16.565 1.00 91.94 359 LEU A O 1
ATOM 2901 N N . PRO A 1 360 ? 4.917 -8.811 -16.723 1.00 92.81 360 PRO A N 1
ATOM 2902 C CA . PRO A 1 360 ? 3.911 -9.141 -17.724 1.00 92.81 360 PRO A CA 1
ATOM 2903 C C . PRO A 1 360 ? 4.586 -9.470 -19.063 1.00 92.81 360 PRO A C 1
ATOM 2905 O O . PRO A 1 360 ? 5.639 -8.908 -19.383 1.00 92.81 360 PRO A O 1
ATOM 2908 N N . SER A 1 361 ? 3.969 -10.349 -19.854 1.00 92.38 361 SER A N 1
ATOM 2909 C CA . SER A 1 361 ? 4.512 -10.808 -21.141 1.00 92.38 361 SER A CA 1
ATOM 2910 C C . SER A 1 361 ? 4.814 -9.651 -22.089 1.00 92.38 361 SER A C 1
ATOM 2912 O O . SER A 1 361 ? 5.860 -9.640 -22.728 1.00 92.38 361 SER A O 1
ATOM 2914 N N . GLU A 1 362 ? 3.976 -8.612 -22.098 1.00 95.12 362 GLU A N 1
ATOM 2915 C CA . GLU A 1 362 ? 4.178 -7.417 -22.918 1.00 95.12 362 GLU A CA 1
ATOM 2916 C C . GLU A 1 362 ? 5.478 -6.681 -22.567 1.00 95.12 362 GLU A C 1
ATOM 2918 O O . GLU A 1 362 ? 6.114 -6.085 -23.434 1.00 95.12 362 GLU A O 1
ATOM 2923 N N . PHE A 1 363 ? 5.900 -6.707 -21.300 1.00 95.94 363 PHE A N 1
ATOM 2924 C CA . PHE A 1 363 ? 7.174 -6.108 -20.917 1.00 95.94 363 PHE A CA 1
ATOM 2925 C C . PHE A 1 363 ? 8.362 -7.016 -21.263 1.00 95.94 363 PHE A C 1
ATOM 2927 O O . PHE A 1 363 ? 9.413 -6.517 -21.659 1.00 95.94 363 PHE A O 1
ATOM 2934 N N . ILE A 1 364 ? 8.202 -8.339 -21.166 1.00 95.94 364 ILE A N 1
ATOM 2935 C CA . ILE A 1 364 ? 9.228 -9.284 -21.629 1.00 95.94 364 ILE A CA 1
ATOM 2936 C C . ILE A 1 364 ? 9.476 -9.108 -23.130 1.00 95.94 364 ILE A C 1
ATOM 2938 O O . ILE A 1 364 ? 10.624 -8.965 -23.546 1.00 95.94 364 ILE A O 1
ATOM 2942 N N . GLU A 1 365 ? 8.414 -9.024 -23.930 1.00 96.56 365 GLU A N 1
ATOM 2943 C CA . GLU A 1 365 ? 8.501 -8.740 -25.365 1.00 96.56 365 GLU A CA 1
ATOM 2944 C C . GLU A 1 365 ? 9.150 -7.377 -25.642 1.00 96.56 365 GLU A C 1
ATOM 2946 O O . GLU A 1 365 ? 10.025 -7.278 -26.502 1.00 96.56 365 GLU A O 1
ATOM 2951 N N . GLN A 1 366 ? 8.806 -6.339 -24.870 1.00 97.62 366 GLN A N 1
ATOM 2952 C CA . GLN A 1 366 ? 9.474 -5.037 -24.956 1.00 97.62 366 GLN A CA 1
ATOM 2953 C C . GLN A 1 366 ? 10.983 -5.139 -24.689 1.00 97.62 366 GLN A C 1
ATOM 2955 O O . GLN A 1 366 ? 11.776 -4.495 -25.376 1.00 97.62 366 GLN A O 1
ATOM 2960 N N . LEU A 1 367 ? 11.398 -5.929 -23.697 1.00 96.38 367 LEU A N 1
ATOM 2961 C CA . LEU A 1 367 ? 12.811 -6.100 -23.373 1.00 96.38 367 LEU A CA 1
ATOM 2962 C C . LEU A 1 367 ? 13.550 -6.880 -24.467 1.00 96.38 367 LEU A C 1
ATOM 2964 O O . LEU A 1 367 ? 14.674 -6.518 -24.809 1.00 96.38 367 LEU A O 1
ATOM 2968 N N . VAL A 1 368 ? 12.913 -7.892 -25.064 1.00 96.25 368 VAL A N 1
ATOM 2969 C CA . VAL A 1 368 ? 13.445 -8.588 -26.247 1.00 96.25 368 VAL A CA 1
ATOM 2970 C C . VAL A 1 368 ? 13.619 -7.607 -27.408 1.00 96.25 368 VAL A C 1
ATOM 2972 O O . VAL A 1 368 ? 14.707 -7.532 -27.975 1.00 96.25 368 VAL A O 1
ATOM 2975 N N . ALA A 1 369 ? 12.609 -6.780 -27.701 1.00 97.75 369 ALA A N 1
ATOM 2976 C CA . ALA A 1 369 ? 12.693 -5.748 -28.735 1.00 97.75 369 ALA A CA 1
ATOM 2977 C C . ALA A 1 369 ? 13.828 -4.741 -28.466 1.00 97.75 369 ALA A C 1
ATOM 2979 O O . ALA A 1 369 ? 14.529 -4.320 -29.391 1.00 97.75 369 ALA A O 1
ATOM 2980 N N . TYR A 1 370 ? 14.053 -4.383 -27.199 1.00 97.88 370 TYR A N 1
ATOM 2981 C CA . TYR A 1 370 ? 15.167 -3.528 -26.795 1.00 97.88 370 TYR A CA 1
ATOM 2982 C C . TYR A 1 370 ? 16.530 -4.208 -26.999 1.00 97.88 370 TYR A C 1
ATOM 2984 O O . TYR A 1 370 ? 17.443 -3.599 -27.551 1.00 97.88 370 TYR A O 1
ATOM 2992 N N . VAL A 1 371 ? 16.673 -5.486 -26.642 1.00 96.19 371 VAL A N 1
ATOM 2993 C CA . VAL A 1 371 ? 17.904 -6.258 -26.889 1.00 96.19 371 VAL A CA 1
ATOM 2994 C C . VAL A 1 371 ? 18.201 -6.367 -28.391 1.00 96.19 371 VAL A C 1
ATOM 2996 O O . VAL A 1 371 ? 19.327 -6.103 -28.813 1.00 96.19 371 VAL A O 1
ATOM 2999 N N . THR A 1 372 ? 17.194 -6.651 -29.220 1.00 96.88 372 THR A N 1
ATOM 3000 C CA . THR A 1 372 ? 17.332 -6.673 -30.686 1.00 96.88 372 THR A CA 1
ATOM 3001 C C . THR A 1 372 ? 17.722 -5.301 -31.249 1.00 96.88 372 THR A C 1
ATOM 3003 O O . THR A 1 372 ? 18.545 -5.205 -32.164 1.00 96.88 372 THR A O 1
ATOM 3006 N N . HIS A 1 373 ? 17.192 -4.215 -30.680 1.00 97.56 373 HIS A N 1
ATOM 3007 C CA . HIS A 1 373 ? 17.623 -2.858 -31.013 1.00 97.56 373 HIS A CA 1
ATOM 3008 C C . HIS A 1 373 ? 19.100 -2.626 -30.683 1.00 97.56 373 HIS A C 1
ATOM 3010 O O . HIS A 1 373 ? 19.806 -2.051 -31.509 1.00 97.56 373 HIS A O 1
ATOM 3016 N N . LEU A 1 374 ? 19.587 -3.085 -29.524 1.00 97.06 374 LEU A N 1
ATOM 3017 C CA . LEU A 1 374 ? 21.002 -2.960 -29.162 1.00 97.06 374 LEU A CA 1
ATOM 3018 C C . LEU A 1 374 ? 21.909 -3.710 -30.143 1.00 97.06 374 LEU A C 1
ATOM 3020 O O . LEU A 1 374 ? 22.951 -3.190 -30.536 1.00 97.06 374 LEU A O 1
ATOM 3024 N N . GLU A 1 375 ? 21.520 -4.906 -30.587 1.00 96.25 375 GLU A N 1
ATOM 3025 C CA . GLU A 1 375 ? 22.279 -5.638 -31.607 1.00 96.25 375 GLU A CA 1
ATOM 3026 C C . GLU A 1 375 ? 22.374 -4.868 -32.926 1.00 96.25 375 GLU A C 1
ATOM 3028 O O . GLU A 1 375 ? 23.456 -4.788 -33.512 1.00 96.25 375 GLU A O 1
ATOM 3033 N N . ALA A 1 376 ? 21.269 -4.262 -33.365 1.00 96.25 376 ALA A N 1
ATOM 3034 C CA . ALA A 1 376 ? 21.247 -3.417 -34.553 1.00 96.25 376 ALA A CA 1
ATOM 3035 C C . ALA A 1 376 ? 22.102 -2.153 -34.374 1.00 96.25 376 ALA A C 1
ATOM 3037 O O . ALA A 1 376 ? 22.889 -1.818 -35.257 1.00 96.25 376 ALA A O 1
ATOM 3038 N N . LEU A 1 377 ? 21.999 -1.488 -33.220 1.00 96.50 377 LEU A N 1
ATOM 3039 C CA . LEU A 1 377 ? 22.771 -0.292 -32.883 1.00 96.50 377 LEU A CA 1
ATOM 3040 C C . LEU A 1 377 ? 24.279 -0.581 -32.855 1.00 96.50 377 LEU A C 1
ATOM 3042 O O . LEU A 1 377 ? 25.068 0.190 -33.397 1.00 96.50 377 LEU A O 1
ATOM 3046 N N . LYS A 1 378 ? 24.681 -1.731 -32.300 1.00 96.19 378 LYS A N 1
ATOM 3047 C CA . LYS A 1 378 ? 26.069 -2.217 -32.314 1.00 96.19 378 LYS A CA 1
ATOM 3048 C C . LYS A 1 378 ? 26.608 -2.338 -33.740 1.00 96.19 378 LYS A C 1
ATOM 3050 O O . LYS A 1 378 ? 27.745 -1.949 -33.990 1.00 96.19 378 LYS A O 1
ATOM 3055 N N . SER A 1 379 ? 25.806 -2.847 -34.679 1.00 94.81 379 SER A N 1
ATOM 3056 C CA . SER A 1 379 ? 26.207 -2.986 -36.087 1.00 94.81 379 SER A CA 1
ATOM 3057 C C . SER A 1 379 ? 26.437 -1.652 -36.804 1.00 94.81 379 SER A C 1
ATOM 3059 O O . SER A 1 379 ? 27.112 -1.646 -37.828 1.00 94.81 379 SER A O 1
ATOM 3061 N N . LEU A 1 380 ? 25.925 -0.533 -36.280 1.00 93.94 380 LEU A N 1
ATOM 3062 C CA . LEU A 1 380 ? 26.158 0.803 -36.844 1.00 93.94 380 LEU A CA 1
ATOM 3063 C C . LEU A 1 380 ? 27.530 1.386 -36.469 1.00 93.94 380 LEU A C 1
ATOM 3065 O O . LEU A 1 380 ? 27.935 2.383 -37.057 1.00 93.94 380 LEU A O 1
ATOM 3069 N N . ASN A 1 381 ? 28.244 0.769 -35.517 1.00 93.12 381 ASN A N 1
ATOM 3070 C CA . ASN A 1 381 ? 29.632 1.080 -35.157 1.00 93.12 381 ASN A CA 1
ATOM 3071 C C . ASN A 1 381 ? 29.915 2.584 -34.925 1.00 93.12 381 ASN A C 1
ATOM 3073 O O . ASN A 1 381 ? 30.917 3.112 -35.401 1.00 93.12 381 ASN A O 1
ATOM 3077 N N . LEU A 1 382 ? 29.024 3.277 -34.200 1.00 93.38 382 LEU A N 1
ATOM 3078 C CA . LEU A 1 382 ? 29.101 4.734 -33.993 1.00 93.38 382 LEU A CA 1
ATOM 3079 C C . LEU A 1 382 ? 30.379 5.180 -33.262 1.00 93.38 382 LEU A C 1
ATOM 3081 O O . LEU A 1 382 ? 30.933 6.227 -33.583 1.00 93.38 382 LEU A O 1
ATOM 3085 N N . ASN A 1 383 ? 30.824 4.403 -32.270 1.00 95.38 383 ASN A N 1
ATOM 3086 C CA . ASN A 1 383 ? 32.124 4.530 -31.611 1.00 95.38 383 ASN A CA 1
ATOM 3087 C C . ASN A 1 383 ? 32.489 3.209 -30.902 1.00 95.38 383 ASN A C 1
ATOM 3089 O O . ASN A 1 383 ? 31.633 2.348 -30.676 1.00 95.38 383 ASN A O 1
ATOM 3093 N N . ALA A 1 384 ? 33.766 3.054 -30.539 1.00 95.88 384 ALA A N 1
ATOM 3094 C CA . ALA A 1 384 ? 34.283 1.827 -29.931 1.00 95.88 384 ALA A CA 1
ATOM 3095 C C . ALA A 1 384 ? 33.706 1.548 -28.530 1.00 95.88 384 ALA A C 1
ATOM 3097 O O . ALA A 1 384 ? 33.432 0.394 -28.199 1.00 95.88 384 ALA A O 1
ATOM 3098 N N . GLU A 1 385 ? 33.487 2.584 -27.713 1.00 96.06 385 GLU A N 1
ATOM 3099 C CA . GLU A 1 385 ? 32.969 2.418 -26.350 1.00 96.06 385 GLU A CA 1
ATOM 3100 C C . GLU A 1 385 ? 31.540 1.868 -26.338 1.00 96.06 385 GLU A C 1
ATOM 3102 O O . GLU A 1 385 ? 31.238 0.960 -25.562 1.00 96.06 385 GLU A O 1
ATOM 3107 N N . LEU A 1 386 ? 30.667 2.375 -27.209 1.00 96.25 386 LEU A N 1
ATOM 3108 C CA . LEU A 1 386 ? 29.293 1.904 -27.349 1.00 96.25 386 LEU A CA 1
ATOM 3109 C C . LEU A 1 386 ? 29.257 0.434 -27.773 1.00 96.25 386 LEU A C 1
ATOM 3111 O O . LEU A 1 386 ? 28.507 -0.360 -27.205 1.00 96.25 386 LEU A O 1
ATOM 3115 N N . VAL A 1 387 ? 30.095 0.052 -28.739 1.00 96.44 387 VAL A N 1
ATOM 3116 C CA . VAL A 1 387 ? 30.185 -1.334 -29.216 1.00 96.44 387 VAL A CA 1
ATOM 3117 C C . VAL A 1 387 ? 30.618 -2.274 -28.094 1.00 96.44 387 VAL A C 1
ATOM 3119 O O . VAL A 1 387 ? 29.976 -3.306 -27.886 1.00 96.44 387 VAL A O 1
ATOM 3122 N N . GLU A 1 388 ? 31.664 -1.923 -27.345 1.00 94.94 388 GLU A N 1
ATOM 3123 C CA . GLU A 1 388 ? 32.127 -2.727 -26.209 1.00 94.94 388 GLU A CA 1
ATOM 3124 C C . GLU A 1 388 ? 31.105 -2.765 -25.065 1.00 94.94 388 GLU A C 1
ATOM 3126 O O . GLU A 1 388 ? 30.889 -3.821 -24.466 1.00 94.94 388 GLU A O 1
ATOM 3131 N N . THR A 1 389 ? 30.406 -1.657 -24.812 1.00 94.88 389 THR A N 1
ATOM 3132 C CA . THR A 1 389 ? 29.324 -1.594 -23.820 1.00 94.88 389 THR A CA 1
ATOM 3133 C C . THR A 1 389 ? 28.188 -2.544 -24.188 1.00 94.88 389 THR A C 1
ATOM 3135 O O . THR A 1 389 ? 27.796 -3.370 -23.363 1.00 94.88 389 THR A O 1
ATOM 3138 N N . ILE A 1 390 ? 27.709 -2.517 -25.437 1.00 95.69 390 ILE A N 1
ATOM 3139 C CA . ILE A 1 390 ? 26.642 -3.419 -25.889 1.00 95.69 390 ILE A CA 1
ATOM 3140 C C . ILE A 1 390 ? 27.106 -4.877 -25.842 1.00 95.69 390 ILE A C 1
ATOM 3142 O O . ILE A 1 390 ? 26.373 -5.727 -25.343 1.00 95.69 390 ILE A O 1
ATOM 3146 N N . LYS A 1 391 ? 28.328 -5.190 -26.299 1.00 94.50 391 LYS A N 1
ATOM 3147 C CA . LYS A 1 391 ? 28.886 -6.549 -26.163 1.00 94.50 391 LYS A CA 1
ATOM 3148 C C . LYS A 1 391 ? 28.888 -7.006 -24.705 1.00 94.50 391 LYS A C 1
ATOM 3150 O O . LYS A 1 391 ? 28.518 -8.140 -24.434 1.00 94.50 391 LYS A O 1
ATOM 3155 N N . SER A 1 392 ? 29.261 -6.125 -23.777 1.00 92.56 392 SER A N 1
ATOM 3156 C CA . SER A 1 392 ? 29.275 -6.425 -22.344 1.00 92.56 392 SER A CA 1
ATOM 3157 C C . SER A 1 392 ? 27.878 -6.648 -21.753 1.00 92.56 392 SER A C 1
ATOM 3159 O O . SER A 1 392 ? 27.701 -7.486 -20.873 1.00 92.56 392 SER A O 1
ATOM 3161 N N . ILE A 1 393 ? 26.865 -5.926 -22.238 1.00 92.38 393 ILE A N 1
ATOM 3162 C CA . ILE A 1 393 ? 25.462 -6.109 -21.831 1.00 92.38 393 ILE A CA 1
ATOM 3163 C C . ILE A 1 393 ? 24.907 -7.447 -22.334 1.00 92.38 393 ILE A C 1
ATOM 3165 O O . ILE A 1 393 ? 24.233 -8.150 -21.583 1.00 92.38 393 ILE A O 1
ATOM 3169 N N . LEU A 1 394 ? 25.192 -7.798 -23.591 1.00 90.94 394 LEU A N 1
ATOM 3170 C CA . LEU A 1 394 ? 24.708 -9.031 -24.221 1.00 90.94 394 LEU A CA 1
ATOM 3171 C C . LEU A 1 394 ? 25.444 -10.281 -23.713 1.00 90.94 394 LEU A C 1
ATOM 3173 O O . LEU A 1 394 ? 24.885 -11.378 -23.728 1.00 90.94 394 LEU A O 1
ATOM 3177 N N . ASP A 1 395 ? 26.681 -10.121 -23.245 1.00 88.94 395 ASP A N 1
ATOM 3178 C CA . ASP A 1 395 ? 27.441 -11.178 -22.591 1.00 88.94 395 ASP A CA 1
ATOM 3179 C C . ASP A 1 395 ? 26.956 -11.381 -21.147 1.00 88.94 395 ASP A C 1
ATOM 3181 O O . ASP A 1 395 ? 27.249 -10.608 -20.227 1.00 88.94 395 ASP A O 1
ATOM 3185 N N . LYS A 1 396 ? 26.206 -12.467 -20.944 1.00 79.38 396 LYS A N 1
ATOM 3186 C CA . LYS A 1 396 ? 25.664 -12.856 -19.638 1.00 79.38 396 LYS A CA 1
ATOM 3187 C C . LYS A 1 396 ? 26.744 -13.216 -18.616 1.00 79.38 396 LYS A C 1
ATOM 3189 O O . LYS A 1 396 ? 26.441 -13.208 -17.429 1.00 79.38 396 LYS A O 1
ATOM 3194 N N . SER A 1 397 ? 27.975 -13.519 -19.032 1.00 81.31 397 SER A N 1
ATOM 3195 C CA . SER A 1 397 ? 29.059 -13.869 -18.101 1.00 81.31 397 SER A CA 1
ATOM 3196 C C . SER A 1 397 ? 29.665 -12.653 -17.392 1.00 81.31 397 SER A C 1
ATOM 3198 O O . SER A 1 397 ? 30.333 -12.802 -16.370 1.00 81.31 397 SER A O 1
ATOM 3200 N N . LYS A 1 398 ? 29.433 -11.438 -17.905 1.00 76.12 398 LYS A N 1
ATOM 3201 C CA . LYS A 1 398 ? 29.997 -10.213 -17.335 1.00 76.12 398 LYS A CA 1
ATOM 3202 C C . LYS A 1 398 ? 29.082 -9.625 -16.270 1.00 76.12 398 LYS A C 1
ATOM 3204 O O . LYS A 1 398 ? 27.935 -9.282 -16.537 1.00 76.12 398 LYS A O 1
ATOM 3209 N N . GLU A 1 399 ? 29.610 -9.452 -15.066 1.00 68.44 399 GLU A N 1
ATOM 3210 C CA . GLU A 1 399 ? 28.859 -8.878 -13.941 1.00 68.44 399 GLU A CA 1
ATOM 3211 C C . GLU A 1 399 ? 29.170 -7.390 -13.731 1.00 68.44 399 GLU A C 1
ATOM 3213 O O . GLU A 1 399 ? 28.261 -6.604 -13.473 1.00 68.44 399 GLU A O 1
ATOM 3218 N N . ASN A 1 400 ? 30.424 -6.978 -13.949 1.00 69.31 400 ASN A N 1
ATOM 3219 C CA . ASN A 1 400 ? 30.853 -5.585 -13.815 1.00 69.31 400 ASN A CA 1
ATOM 3220 C C . ASN A 1 400 ? 30.693 -4.826 -15.136 1.00 69.31 400 ASN A C 1
ATOM 3222 O O . ASN A 1 400 ? 31.445 -5.039 -16.091 1.00 69.31 400 ASN A O 1
ATOM 3226 N N . ARG A 1 401 ? 29.716 -3.915 -15.182 1.00 77.81 401 ARG A N 1
ATOM 3227 C CA . ARG A 1 401 ? 29.416 -3.074 -16.348 1.00 77.81 401 ARG A CA 1
ATOM 3228 C C . ARG A 1 401 ? 29.492 -1.593 -15.981 1.00 77.81 401 ARG A C 1
ATOM 3230 O O . ARG A 1 401 ? 29.229 -1.223 -14.844 1.00 77.81 401 ARG A O 1
ATOM 3237 N N . LYS A 1 402 ? 29.851 -0.749 -16.958 1.00 82.44 402 LYS A N 1
ATOM 3238 C CA . LYS A 1 402 ? 29.891 0.716 -16.785 1.00 82.44 402 LYS A CA 1
ATOM 3239 C C . LYS A 1 402 ? 28.497 1.331 -16.624 1.00 82.44 402 LYS A C 1
ATOM 3241 O O . LYS A 1 402 ? 28.355 2.331 -15.933 1.00 82.44 402 LYS A O 1
ATOM 3246 N N . VAL A 1 403 ? 27.508 0.748 -17.297 1.00 90.69 403 VAL A N 1
ATOM 3247 C CA . VAL A 1 403 ? 26.093 1.137 -17.264 1.00 90.69 403 VAL A CA 1
ATOM 3248 C C . VAL A 1 403 ? 25.231 -0.123 -17.225 1.00 90.69 403 VAL A C 1
ATOM 3250 O O . VAL A 1 403 ? 25.697 -1.208 -17.597 1.00 90.69 403 VAL A O 1
ATOM 3253 N N . GLY A 1 404 ? 23.979 0.021 -16.791 1.00 90.94 404 GLY A N 1
ATOM 3254 C CA . GLY A 1 404 ? 22.991 -1.052 -16.852 1.00 90.94 404 GLY A CA 1
ATOM 3255 C C . GLY A 1 404 ? 22.596 -1.447 -18.281 1.00 90.94 404 GLY A C 1
ATOM 3256 O O . GLY A 1 404 ? 23.048 -0.881 -19.275 1.00 90.94 404 GLY A O 1
ATOM 3257 N N . VAL A 1 405 ? 21.700 -2.430 -18.382 1.00 93.88 405 VAL A N 1
ATOM 3258 C CA . VAL A 1 405 ? 21.133 -2.908 -19.656 1.00 93.88 405 VAL A CA 1
ATOM 3259 C C . VAL A 1 405 ? 20.431 -1.774 -20.408 1.00 93.88 405 VAL A C 1
ATOM 3261 O O . VAL A 1 405 ? 20.518 -1.687 -21.631 1.00 93.88 405 VAL A O 1
ATOM 3264 N N . LEU A 1 406 ? 19.734 -0.905 -19.673 1.00 95.69 406 LEU A N 1
ATOM 3265 C CA . LEU A 1 406 ? 19.084 0.293 -20.195 1.00 95.69 406 LEU A CA 1
ATOM 3266 C C . LEU A 1 406 ? 20.029 1.482 -20.002 1.00 95.69 406 LEU A C 1
ATOM 3268 O O . LEU A 1 406 ? 20.449 1.742 -18.876 1.00 95.69 406 LEU A O 1
ATOM 3272 N N . PHE A 1 407 ? 20.332 2.212 -21.073 1.00 97.00 407 PHE A N 1
ATOM 3273 C CA . PHE A 1 407 ? 21.234 3.364 -21.041 1.00 97.00 407 PHE A CA 1
ATOM 3274 C C . PHE A 1 407 ? 20.793 4.421 -22.056 1.00 97.00 407 PHE A C 1
ATOM 3276 O O . PHE A 1 407 ? 20.099 4.112 -23.024 1.00 97.00 407 PHE A O 1
ATOM 3283 N N . PHE A 1 408 ? 21.156 5.673 -21.798 1.00 97.81 408 PHE A N 1
ATOM 3284 C CA . PHE A 1 408 ? 21.003 6.772 -22.748 1.00 97.81 408 PHE A CA 1
ATOM 3285 C C . PHE A 1 408 ? 22.307 6.975 -23.523 1.00 97.81 408 PHE A C 1
ATOM 3287 O O . PHE A 1 408 ? 23.359 6.485 -23.129 1.00 97.81 408 PHE A O 1
ATOM 3294 N N . LEU A 1 409 ? 22.244 7.721 -24.613 1.00 97.50 409 LEU A N 1
ATOM 3295 C CA . LEU A 1 409 ? 23.385 8.200 -25.372 1.00 97.50 409 LEU A CA 1
ATOM 3296 C C . LEU A 1 409 ? 23.466 9.718 -25.241 1.00 97.50 409 LEU A C 1
ATOM 3298 O O . LEU A 1 409 ? 22.461 10.409 -25.426 1.00 97.50 409 LEU A O 1
ATOM 3302 N N . ASN A 1 410 ? 24.659 10.235 -24.964 1.00 95.81 410 ASN A N 1
ATOM 3303 C CA . ASN A 1 410 ? 24.917 11.667 -25.081 1.00 95.81 410 ASN A CA 1
ATOM 3304 C C . ASN A 1 410 ? 25.090 12.086 -26.557 1.00 95.81 410 ASN A C 1
ATOM 3306 O O . ASN A 1 410 ? 25.020 11.259 -27.469 1.00 95.81 410 ASN A O 1
ATOM 3310 N N . GLU A 1 411 ? 25.341 13.374 -26.796 1.00 93.44 411 GLU A N 1
ATOM 3311 C CA . GLU A 1 411 ? 25.519 13.947 -28.143 1.00 93.44 411 GLU A CA 1
ATOM 3312 C C . GLU A 1 411 ? 26.674 13.295 -28.930 1.00 93.44 411 GLU A C 1
ATOM 3314 O O . GLU A 1 411 ? 26.643 13.215 -30.160 1.00 93.44 411 GLU A O 1
ATOM 3319 N N . ASP A 1 412 ? 27.653 12.731 -28.224 1.00 94.00 412 ASP A N 1
ATOM 3320 C CA . ASP A 1 412 ? 28.808 12.028 -28.777 1.00 94.00 412 ASP A CA 1
ATOM 3321 C C . ASP A 1 412 ? 28.594 10.503 -28.910 1.00 94.00 412 ASP A C 1
ATOM 3323 O O . ASP A 1 412 ? 29.507 9.763 -29.287 1.00 94.00 412 ASP A O 1
ATOM 3327 N N . ALA A 1 413 ? 27.363 10.025 -28.702 1.00 95.75 413 ALA A N 1
ATOM 3328 C CA . ALA A 1 413 ? 26.991 8.610 -28.692 1.00 95.75 413 ALA A CA 1
ATOM 3329 C C . ALA A 1 413 ? 27.734 7.776 -27.628 1.00 95.75 413 ALA A C 1
ATOM 3331 O O . ALA A 1 413 ? 27.875 6.558 -27.778 1.00 95.75 413 ALA A O 1
ATOM 3332 N N . HIS A 1 414 ? 28.205 8.403 -26.549 1.00 96.62 414 HIS A N 1
ATOM 3333 C CA . HIS A 1 414 ? 28.713 7.682 -25.386 1.00 96.62 414 HIS A CA 1
ATOM 3334 C C . HIS A 1 414 ? 27.555 7.238 -24.477 1.00 96.62 414 HIS A C 1
ATOM 3336 O O . HIS A 1 414 ? 26.617 8.017 -24.272 1.00 96.62 414 HIS A O 1
ATOM 3342 N N . PRO A 1 415 ? 27.600 6.008 -23.928 1.00 96.94 415 PRO A N 1
ATOM 3343 C CA . PRO A 1 415 ? 26.590 5.519 -22.995 1.00 96.94 415 PRO A CA 1
ATOM 3344 C C . PRO A 1 415 ? 26.558 6.309 -21.682 1.00 96.94 415 PRO A C 1
ATOM 3346 O O . PRO A 1 415 ? 27.586 6.510 -21.039 1.00 96.94 415 PRO A O 1
ATOM 3349 N N . GLU A 1 416 ? 25.360 6.661 -21.233 1.00 95.81 416 GLU A N 1
ATOM 3350 C CA . GLU A 1 416 ? 25.085 7.275 -19.938 1.00 95.81 416 GLU A CA 1
ATOM 3351 C C . GLU A 1 416 ? 24.089 6.431 -19.136 1.00 95.81 416 GLU A C 1
ATOM 3353 O O . GLU A 1 416 ? 23.065 5.971 -19.650 1.00 95.81 416 GLU A O 1
ATOM 3358 N N . ALA A 1 417 ? 24.375 6.253 -17.845 1.00 94.50 417 ALA A N 1
ATOM 3359 C CA . ALA A 1 417 ? 23.547 5.458 -16.946 1.00 94.50 417 ALA A CA 1
ATOM 3360 C C . ALA A 1 417 ? 22.122 6.018 -16.810 1.00 94.50 417 ALA A C 1
ATOM 3362 O O . ALA A 1 417 ? 21.876 7.235 -16.758 1.00 94.50 417 ALA A O 1
ATOM 3363 N N . VAL A 1 418 ? 21.158 5.113 -16.665 1.00 92.62 418 VAL A N 1
ATOM 3364 C CA . VAL A 1 418 ? 19.786 5.490 -16.334 1.00 92.62 418 VAL A CA 1
ATOM 3365 C C . VAL A 1 418 ? 19.738 5.871 -14.860 1.00 92.62 418 VAL A C 1
ATOM 3367 O O . VAL A 1 418 ? 20.083 5.092 -13.982 1.00 92.62 418 VAL A O 1
ATOM 3370 N N . SER A 1 419 ? 19.276 7.078 -14.560 1.00 90.31 419 SER A N 1
ATOM 3371 C CA . SER A 1 419 ? 19.140 7.583 -13.197 1.00 90.31 419 SER A CA 1
ATOM 3372 C C . SER A 1 419 ? 17.944 8.529 -13.103 1.00 90.31 419 SER A C 1
ATOM 3374 O O . SER A 1 419 ? 17.479 9.054 -14.122 1.00 90.31 419 SER A O 1
ATOM 3376 N N . PRO A 1 420 ? 17.467 8.856 -11.889 1.00 86.94 420 PRO A N 1
ATOM 3377 C CA . PRO A 1 420 ? 16.431 9.872 -11.725 1.00 86.94 420 PRO A CA 1
ATOM 3378 C C . PRO A 1 420 ? 16.821 11.237 -12.313 1.00 86.94 420 PRO A C 1
ATOM 3380 O O . PRO A 1 420 ? 15.939 12.030 -12.630 1.00 86.94 420 PRO A O 1
ATOM 3383 N N . LYS A 1 421 ? 18.125 11.528 -12.438 1.00 87.88 421 LYS A N 1
ATOM 3384 C CA . LYS A 1 421 ? 18.632 12.751 -13.067 1.00 87.88 421 LYS A CA 1
ATOM 3385 C C . LYS A 1 421 ? 18.532 12.666 -14.590 1.00 87.88 421 LYS A C 1
ATOM 3387 O O . LYS A 1 421 ? 17.964 13.570 -15.187 1.00 87.88 421 LYS A O 1
ATOM 3392 N N . THR A 1 422 ? 19.023 11.590 -15.204 1.00 90.38 422 THR A N 1
ATOM 3393 C CA . THR A 1 422 ? 19.032 11.452 -16.671 1.00 90.38 422 THR A CA 1
ATOM 3394 C C . THR A 1 422 ? 17.622 11.291 -17.241 1.00 90.38 422 THR A C 1
ATOM 3396 O O . THR A 1 422 ? 17.298 11.931 -18.232 1.00 90.38 422 THR A O 1
ATOM 3399 N N . ILE A 1 423 ? 16.715 10.585 -16.553 1.00 89.25 423 ILE A N 1
ATOM 3400 C CA . ILE A 1 423 ? 15.294 10.488 -16.952 1.00 89.25 423 ILE A CA 1
ATOM 3401 C C . ILE A 1 423 ? 14.612 11.869 -17.017 1.00 89.25 423 ILE A C 1
ATOM 3403 O O . ILE A 1 423 ? 13.763 12.106 -17.880 1.00 89.25 423 ILE A O 1
ATOM 3407 N N . ARG A 1 424 ? 14.978 12.809 -16.131 1.00 86.06 424 ARG A N 1
ATOM 3408 C CA . ARG A 1 424 ? 14.408 14.170 -16.136 1.00 86.06 424 ARG A CA 1
ATOM 3409 C C . ARG A 1 424 ? 14.782 14.972 -17.376 1.00 86.06 424 ARG A C 1
ATOM 3411 O O . ARG A 1 424 ? 14.010 15.839 -17.760 1.00 86.06 424 ARG A O 1
ATOM 3418 N N . ASN A 1 425 ? 15.900 14.666 -18.029 1.00 86.50 425 ASN A N 1
ATOM 3419 C CA . ASN A 1 425 ? 16.290 15.356 -19.260 1.00 86.50 425 ASN A CA 1
ATOM 3420 C C . ASN A 1 425 ? 15.303 15.078 -20.406 1.00 86.50 425 ASN A C 1
ATOM 3422 O O . ASN A 1 425 ? 15.121 15.919 -21.278 1.00 86.50 425 ASN A O 1
ATOM 3426 N N . PHE A 1 426 ? 14.620 13.931 -20.369 1.00 84.75 426 PHE A N 1
ATOM 3427 C CA . PHE A 1 426 ? 13.694 13.496 -21.419 1.00 84.75 426 PHE A CA 1
ATOM 3428 C C . PHE A 1 426 ? 12.213 13.596 -21.012 1.00 84.75 426 PHE A C 1
ATOM 3430 O O . PHE A 1 426 ? 11.309 13.296 -21.798 1.00 84.75 426 PHE A O 1
ATOM 3437 N N . THR A 1 427 ? 11.934 14.030 -19.780 1.00 78.31 427 THR A N 1
ATOM 3438 C CA . THR A 1 427 ? 10.573 14.175 -19.254 1.00 78.31 427 THR A CA 1
ATOM 3439 C C . THR A 1 427 ? 10.306 15.626 -18.868 1.00 78.31 427 THR A C 1
ATOM 3441 O O . THR A 1 427 ? 10.978 16.207 -18.027 1.00 78.31 427 THR A O 1
ATOM 3444 N N . HIS A 1 428 ? 9.279 16.231 -19.467 1.00 66.69 428 HIS A N 1
ATOM 3445 C CA . HIS A 1 428 ? 8.872 17.607 -19.136 1.00 66.69 428 HIS A CA 1
ATOM 3446 C C . HIS A 1 428 ? 7.976 17.672 -17.893 1.00 66.69 428 HIS A C 1
ATOM 3448 O O . HIS A 1 428 ? 7.645 18.748 -17.398 1.00 66.69 428 HIS A O 1
ATOM 3454 N N . HIS A 1 429 ? 7.559 16.512 -17.387 1.00 65.62 429 HIS A N 1
ATOM 3455 C CA . HIS A 1 429 ? 6.716 16.405 -16.213 1.00 65.62 429 HIS A CA 1
ATOM 3456 C C . HIS A 1 429 ? 7.604 16.217 -14.986 1.00 65.62 429 HIS A C 1
ATOM 3458 O O . HIS A 1 429 ? 8.287 15.206 -14.851 1.00 65.62 429 HIS A O 1
ATOM 3464 N N . ASN A 1 430 ? 7.556 17.165 -14.054 1.00 63.91 430 ASN A N 1
ATOM 3465 C CA . ASN A 1 430 ? 8.278 17.108 -12.779 1.00 63.91 430 ASN A CA 1
ATOM 3466 C C . ASN A 1 430 ? 7.665 16.085 -11.788 1.00 63.91 430 ASN A C 1
ATOM 3468 O O . ASN A 1 430 ? 7.618 16.337 -10.585 1.00 63.91 430 ASN A O 1
ATOM 3472 N N . LEU A 1 431 ? 7.194 14.931 -12.275 1.00 66.31 431 LEU A N 1
ATOM 3473 C CA . LEU A 1 431 ? 6.467 13.946 -11.477 1.00 66.31 431 LEU A CA 1
ATOM 3474 C C . LEU A 1 431 ? 7.265 13.530 -10.229 1.00 66.31 431 LEU A C 1
ATOM 3476 O O . LEU A 1 431 ? 8.500 13.432 -10.267 1.00 66.31 431 LEU A O 1
ATOM 3480 N N . PRO A 1 432 ? 6.581 13.264 -9.105 1.00 68.50 432 PRO A N 1
ATOM 3481 C CA . PRO A 1 432 ? 7.230 12.736 -7.920 1.00 68.50 432 PRO A CA 1
ATOM 3482 C C . PRO A 1 432 ? 7.945 11.421 -8.226 1.00 68.50 432 PRO A C 1
ATOM 3484 O O . PRO A 1 432 ? 7.452 10.593 -8.993 1.00 68.50 432 PRO A O 1
ATOM 3487 N N . SER A 1 433 ? 9.091 11.194 -7.584 1.00 69.56 433 SER A N 1
ATOM 3488 C CA . SER A 1 433 ? 9.711 9.872 -7.613 1.00 69.56 433 SER A CA 1
ATOM 3489 C C . SER A 1 433 ? 8.749 8.835 -7.027 1.00 69.56 433 SER A C 1
ATOM 3491 O O . SER A 1 433 ? 7.997 9.128 -6.097 1.00 69.56 433 SER A O 1
ATOM 3493 N N . ASN A 1 434 ? 8.794 7.609 -7.550 1.00 79.06 434 ASN A N 1
ATOM 3494 C CA . ASN A 1 434 ? 7.967 6.485 -7.097 1.00 79.06 434 ASN A CA 1
ATOM 3495 C C . ASN A 1 434 ? 6.452 6.671 -7.306 1.00 79.06 434 ASN A C 1
ATOM 3497 O O . ASN A 1 434 ? 5.663 5.986 -6.652 1.00 79.06 434 ASN A O 1
ATOM 3501 N N . ILE A 1 435 ? 6.027 7.557 -8.212 1.00 79.62 435 ILE A N 1
ATOM 3502 C CA . ILE A 1 435 ? 4.611 7.788 -8.531 1.00 79.62 435 ILE A CA 1
ATOM 3503 C C . ILE A 1 435 ? 3.859 6.493 -8.889 1.00 79.62 435 ILE A C 1
ATOM 3505 O O . ILE A 1 435 ? 2.740 6.262 -8.432 1.00 79.62 435 ILE A O 1
ATOM 3509 N N . GLN A 1 436 ? 4.525 5.595 -9.609 1.00 85.19 436 GLN A N 1
ATOM 3510 C CA . GLN A 1 436 ? 4.045 4.266 -9.958 1.00 85.19 436 GLN A CA 1
ATOM 3511 C C . GLN A 1 436 ? 3.657 3.432 -8.729 1.00 85.19 436 GLN A C 1
ATOM 3513 O O . GLN A 1 436 ? 2.682 2.694 -8.779 1.00 85.19 436 GLN A O 1
ATOM 3518 N N . ARG A 1 437 ? 4.349 3.581 -7.590 1.00 87.75 437 ARG A N 1
ATOM 3519 C CA . ARG A 1 437 ? 4.037 2.827 -6.363 1.00 87.75 437 ARG A CA 1
ATOM 3520 C C . ARG A 1 437 ? 2.729 3.286 -5.729 1.00 87.75 437 ARG A C 1
ATOM 3522 O O . ARG A 1 437 ? 1.988 2.448 -5.222 1.00 87.75 437 ARG A O 1
ATOM 3529 N N . HIS A 1 438 ? 2.433 4.589 -5.783 1.00 86.00 438 HIS A N 1
ATOM 3530 C CA . HIS A 1 438 ? 1.143 5.128 -5.336 1.00 86.00 438 HIS A CA 1
ATOM 3531 C C . HIS A 1 438 ? -0.008 4.564 -6.175 1.00 86.00 438 HIS A C 1
ATOM 3533 O O . HIS A 1 438 ? -1.026 4.135 -5.631 1.00 86.00 438 HIS A O 1
ATOM 3539 N N . TYR A 1 439 ? 0.184 4.538 -7.498 1.00 88.19 439 TYR A N 1
ATOM 3540 C CA . TYR A 1 439 ? -0.786 3.980 -8.433 1.00 88.19 439 TYR A CA 1
ATOM 3541 C C . TYR A 1 439 ? -1.010 2.484 -8.187 1.00 88.19 439 TYR A C 1
ATOM 3543 O O . TYR A 1 439 ? -2.117 2.067 -7.855 1.00 88.19 439 TYR A O 1
ATOM 3551 N N . LEU A 1 440 ? 0.055 1.683 -8.284 1.00 92.25 440 LEU A N 1
ATOM 3552 C CA . LEU A 1 440 ? -0.012 0.226 -8.194 1.00 92.25 440 LEU A CA 1
ATOM 3553 C C . LEU A 1 440 ? -0.606 -0.234 -6.865 1.00 92.25 440 LEU A C 1
ATOM 3555 O O . LEU A 1 440 ? -1.469 -1.101 -6.868 1.00 92.25 440 LEU A O 1
ATOM 3559 N N . ARG A 1 441 ? -0.198 0.348 -5.729 1.00 91.38 441 ARG A N 1
ATOM 3560 C CA . ARG A 1 441 ? -0.695 -0.096 -4.418 1.00 91.38 441 ARG A CA 1
ATOM 3561 C C . ARG A 1 441 ? -2.209 0.037 -4.309 1.00 91.38 441 ARG A C 1
ATOM 3563 O O . ARG A 1 441 ? -2.881 -0.895 -3.884 1.00 91.38 441 ARG A O 1
ATOM 3570 N N . THR A 1 442 ? -2.726 1.195 -4.702 1.00 88.62 442 THR A N 1
ATOM 3571 C CA . THR A 1 442 ? -4.155 1.497 -4.606 1.00 88.62 442 THR A CA 1
ATOM 3572 C C . THR A 1 442 ? -4.957 0.701 -5.636 1.00 88.62 442 THR A C 1
ATOM 3574 O O . THR A 1 442 ? -5.987 0.119 -5.305 1.00 88.62 442 THR A O 1
ATOM 3577 N N . GLU A 1 443 ? -4.492 0.637 -6.885 1.00 90.81 443 GLU A N 1
ATOM 3578 C CA . GLU A 1 443 ? -5.238 -0.023 -7.960 1.00 90.81 443 GLU A CA 1
ATOM 3579 C C . GLU A 1 443 ? -5.197 -1.555 -7.868 1.00 90.81 443 GLU A C 1
ATOM 3581 O O . GLU A 1 443 ? -6.207 -2.196 -8.146 1.00 90.81 443 GLU A O 1
ATOM 3586 N N . LEU A 1 444 ? -4.097 -2.161 -7.400 1.00 92.56 444 LEU A N 1
ATOM 3587 C CA . LEU A 1 444 ? -4.048 -3.606 -7.139 1.00 92.56 444 LEU A CA 1
ATOM 3588 C C . LEU A 1 444 ? -5.037 -4.009 -6.038 1.00 92.56 444 LEU A C 1
ATOM 3590 O O . LEU A 1 444 ? -5.746 -5.003 -6.188 1.00 92.56 444 LEU A O 1
ATOM 3594 N N . GLN A 1 445 ? -5.157 -3.212 -4.972 1.00 89.38 445 GLN A N 1
ATOM 3595 C CA . GLN A 1 445 ? -6.120 -3.495 -3.906 1.00 89.38 445 GLN A CA 1
ATOM 3596 C C . GLN A 1 445 ? -7.569 -3.353 -4.397 1.00 89.38 445 GLN A C 1
ATOM 3598 O O .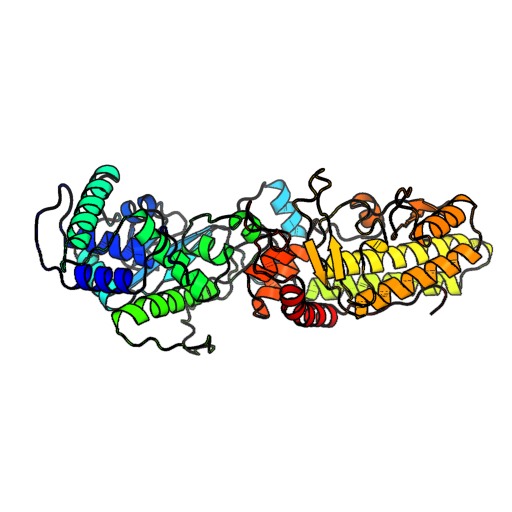 GLN A 1 445 ? -8.414 -4.181 -4.065 1.00 89.38 445 GLN A O 1
ATOM 3603 N N . LYS A 1 446 ? -7.864 -2.370 -5.261 1.00 87.44 446 LYS A N 1
ATOM 3604 C CA . LYS A 1 446 ? -9.184 -2.247 -5.914 1.00 87.44 446 LYS A CA 1
ATOM 3605 C C . LYS A 1 446 ? -9.523 -3.425 -6.827 1.00 87.44 446 LYS A C 1
ATOM 3607 O O . LYS A 1 446 ? -10.700 -3.724 -7.014 1.00 87.44 446 LYS A O 1
ATOM 3612 N N . LEU A 1 447 ? -8.514 -4.080 -7.399 1.00 90.38 447 LEU A N 1
ATOM 3613 C CA . LEU A 1 447 ? -8.675 -5.314 -8.170 1.00 90.38 447 LEU A CA 1
ATOM 3614 C C . LEU A 1 447 ? -8.846 -6.559 -7.279 1.00 90.38 447 LEU A C 1
ATOM 3616 O O . LEU A 1 447 ? -8.990 -7.656 -7.811 1.00 90.38 447 LEU A O 1
ATOM 3620 N N . GLY A 1 448 ? -8.865 -6.405 -5.950 1.00 88.44 448 GLY A N 1
ATOM 3621 C CA . GLY A 1 448 ? -9.075 -7.500 -5.002 1.00 88.44 448 GLY A CA 1
ATOM 3622 C C . GLY A 1 448 ? -7.833 -8.354 -4.751 1.00 88.44 448 GLY A C 1
ATOM 3623 O O . GLY A 1 448 ? -7.959 -9.462 -4.237 1.00 88.44 448 GLY A O 1
ATOM 3624 N N . VAL A 1 449 ? -6.642 -7.869 -5.118 1.00 91.12 449 VAL A N 1
ATOM 3625 C CA . VAL A 1 449 ? -5.385 -8.543 -4.773 1.00 91.12 449 VAL A CA 1
ATOM 3626 C C . VAL A 1 449 ? -5.193 -8.496 -3.258 1.00 91.12 449 VAL A C 1
ATOM 3628 O O . VAL A 1 449 ? -5.382 -7.445 -2.643 1.00 91.12 449 VAL A O 1
ATOM 3631 N N . ASP A 1 450 ? -4.778 -9.625 -2.678 1.00 88.81 450 ASP A N 1
ATOM 3632 C CA . ASP A 1 450 ? -4.473 -9.725 -1.252 1.00 88.81 450 ASP A CA 1
ATOM 3633 C C . ASP A 1 450 ? -3.448 -8.647 -0.833 1.00 88.81 450 ASP A C 1
ATOM 3635 O O . ASP A 1 450 ? -2.358 -8.573 -1.423 1.00 88.81 450 ASP A O 1
ATOM 3639 N N . PRO A 1 451 ? -3.758 -7.805 0.172 1.00 88.94 451 PRO A N 1
ATOM 3640 C CA . PRO A 1 451 ? -2.847 -6.774 0.648 1.00 88.94 451 PRO A CA 1
ATOM 3641 C C . PRO A 1 451 ? -1.459 -7.277 1.060 1.00 88.94 451 PRO A C 1
ATOM 3643 O O . PRO A 1 451 ? -0.487 -6.535 0.904 1.00 88.94 451 PRO A O 1
ATOM 3646 N N . GLU A 1 452 ? -1.343 -8.509 1.563 1.00 88.00 452 GLU A N 1
ATOM 3647 C CA . GLU A 1 452 ? -0.060 -9.109 1.943 1.00 88.00 452 GLU A CA 1
ATOM 3648 C C . GLU A 1 452 ? 0.821 -9.333 0.704 1.00 88.00 452 GLU A C 1
ATOM 3650 O O . GLU A 1 452 ? 1.989 -8.937 0.682 1.00 88.00 452 GLU A O 1
ATOM 3655 N N . PHE A 1 453 ? 0.239 -9.823 -0.395 1.00 90.50 453 PHE A N 1
ATOM 3656 C CA . PHE A 1 453 ? 0.950 -9.979 -1.668 1.00 90.50 453 PHE A CA 1
ATOM 3657 C C . PHE A 1 453 ? 1.327 -8.634 -2.295 1.00 90.50 453 PHE A C 1
ATOM 3659 O O . PHE A 1 453 ? 2.414 -8.507 -2.862 1.00 90.50 453 PHE A O 1
ATOM 3666 N N . ILE A 1 454 ? 0.484 -7.603 -2.151 1.00 91.69 454 ILE A N 1
ATOM 3667 C CA . ILE A 1 454 ? 0.838 -6.233 -2.560 1.00 91.69 454 ILE A CA 1
ATOM 3668 C C . ILE A 1 454 ? 2.027 -5.722 -1.736 1.00 91.69 454 ILE A C 1
ATOM 3670 O O . ILE A 1 454 ? 2.939 -5.111 -2.294 1.00 91.69 454 ILE A O 1
ATOM 3674 N N . SER A 1 455 ? 2.046 -5.961 -0.421 1.00 89.31 455 SER A N 1
ATOM 3675 C CA . SER A 1 455 ? 3.169 -5.586 0.444 1.00 89.31 455 SER A CA 1
ATOM 3676 C C . SER A 1 455 ? 4.468 -6.276 0.023 1.00 89.31 455 SER A C 1
ATOM 3678 O O . SER A 1 455 ? 5.470 -5.582 -0.166 1.00 89.31 455 SER A O 1
ATOM 3680 N N . TYR A 1 456 ? 4.443 -7.584 -0.249 1.00 88.50 456 TYR A N 1
ATOM 3681 C CA . TYR A 1 456 ? 5.606 -8.313 -0.766 1.00 88.50 456 TYR A CA 1
ATOM 3682 C C . TYR A 1 456 ? 6.094 -7.769 -2.112 1.00 88.50 456 TYR A C 1
ATOM 3684 O O . TYR A 1 456 ? 7.284 -7.492 -2.272 1.00 88.50 456 TYR A O 1
ATOM 3692 N N . PHE A 1 457 ? 5.186 -7.507 -3.054 1.00 89.38 457 PHE A N 1
ATOM 3693 C CA . PHE A 1 457 ? 5.522 -6.871 -4.332 1.00 89.38 457 PHE A CA 1
ATOM 3694 C C . PHE A 1 457 ? 6.135 -5.473 -4.164 1.00 89.38 457 PHE A C 1
ATOM 3696 O O . PHE A 1 457 ? 7.023 -5.075 -4.918 1.00 89.38 457 PHE A O 1
ATOM 3703 N N . MET A 1 458 ? 5.709 -4.731 -3.141 1.00 87.81 458 MET A N 1
ATOM 3704 C CA . MET A 1 458 ? 6.247 -3.414 -2.794 1.00 87.81 458 MET A CA 1
ATOM 3705 C C . MET A 1 458 ? 7.525 -3.480 -1.943 1.00 87.81 458 MET A C 1
ATOM 3707 O O . MET A 1 458 ? 8.054 -2.428 -1.565 1.00 87.81 458 MET A O 1
ATOM 3711 N N . GLY A 1 459 ? 8.050 -4.669 -1.639 1.00 86.44 459 GLY A N 1
ATOM 3712 C CA . GLY A 1 459 ? 9.246 -4.814 -0.812 1.00 86.44 459 GLY A CA 1
ATOM 3713 C C . GLY A 1 459 ? 9.018 -4.407 0.647 1.00 86.44 459 GLY A C 1
ATOM 3714 O O . GLY A 1 459 ? 9.877 -3.739 1.222 1.00 86.44 459 GLY A O 1
ATOM 3715 N N . HIS A 1 460 ? 7.815 -4.640 1.186 1.00 85.62 460 HIS A N 1
ATOM 3716 C CA . HIS A 1 460 ? 7.431 -4.279 2.550 1.00 85.62 460 HIS A CA 1
ATOM 3717 C C . HIS A 1 460 ? 7.108 -5.543 3.363 1.00 85.62 460 HIS A C 1
ATOM 3719 O O . HIS A 1 460 ? 6.166 -6.262 3.041 1.00 85.62 460 HIS A O 1
ATOM 3725 N N . TRP A 1 461 ? 7.890 -5.775 4.411 1.00 84.12 461 TRP A N 1
ATOM 3726 C CA . TRP A 1 461 ? 7.750 -6.826 5.422 1.00 84.12 461 TRP A CA 1
ATOM 3727 C C . TRP A 1 461 ? 8.575 -6.409 6.645 1.00 84.12 461 TRP A C 1
ATOM 3729 O O . TRP A 1 461 ? 9.442 -5.535 6.527 1.00 84.12 461 TRP A O 1
ATOM 3739 N N . ASP A 1 462 ? 8.307 -7.014 7.798 1.00 78.62 462 ASP A N 1
ATOM 3740 C CA . ASP A 1 462 ? 9.174 -6.891 8.972 1.00 78.62 462 ASP A CA 1
ATOM 3741 C C . ASP A 1 462 ? 10.236 -7.998 9.001 1.00 78.62 462 ASP A C 1
ATOM 3743 O O . ASP A 1 462 ? 10.183 -8.962 8.236 1.00 78.62 462 ASP A O 1
ATOM 3747 N N . ILE A 1 463 ? 11.212 -7.850 9.900 1.00 78.00 463 ILE A N 1
ATOM 3748 C CA . ILE A 1 463 ? 12.248 -8.861 10.131 1.00 78.00 463 ILE A CA 1
ATOM 3749 C C . ILE A 1 463 ? 11.577 -10.178 10.537 1.00 78.00 463 ILE A C 1
ATOM 3751 O O . ILE A 1 463 ? 10.868 -10.232 11.543 1.00 78.00 463 ILE A O 1
ATOM 3755 N N . GLY A 1 464 ? 11.829 -11.240 9.775 1.00 79.69 464 GLY A N 1
ATOM 3756 C CA . GLY A 1 464 ? 11.230 -12.562 9.971 1.00 79.69 464 GLY A CA 1
ATOM 3757 C C . GLY A 1 464 ? 9.929 -12.800 9.195 1.00 79.69 464 GLY A C 1
ATOM 3758 O O . GLY A 1 464 ? 9.426 -13.923 9.212 1.00 79.69 464 GLY A O 1
ATOM 3759 N N . GLU A 1 465 ? 9.389 -11.788 8.508 1.00 81.69 465 GLU A N 1
ATOM 3760 C CA . GLU A 1 465 ? 8.216 -11.897 7.623 1.00 81.69 465 GLU A CA 1
ATOM 3761 C C . GLU A 1 465 ? 8.594 -11.886 6.130 1.00 81.69 465 GLU A C 1
ATOM 3763 O O . GLU A 1 465 ? 7.728 -11.760 5.259 1.00 81.69 465 GLU A O 1
ATOM 3768 N N . GLU A 1 466 ? 9.885 -11.996 5.804 1.00 84.31 466 GLU A N 1
ATOM 3769 C CA . GLU A 1 466 ? 10.356 -12.025 4.424 1.00 84.31 466 GLU A CA 1
ATOM 3770 C C . GLU A 1 466 ? 9.728 -13.212 3.656 1.00 84.31 466 GLU A C 1
ATOM 3772 O O . GLU A 1 466 ? 9.821 -14.368 4.091 1.00 84.31 466 GLU A O 1
ATOM 3777 N N . PRO A 1 467 ? 9.186 -12.995 2.443 1.00 82.94 467 PRO A N 1
ATOM 3778 C CA . PRO A 1 467 ? 8.454 -14.037 1.721 1.00 82.94 467 PRO A CA 1
ATOM 3779 C C . PRO A 1 467 ? 9.338 -15.181 1.204 1.00 82.94 467 PRO A C 1
ATOM 3781 O O . PRO A 1 467 ? 8.814 -16.222 0.821 1.00 82.94 467 PRO A O 1
ATOM 3784 N N . HIS A 1 468 ? 10.661 -15.010 1.171 1.00 80.06 468 HIS A N 1
ATOM 3785 C CA . HIS A 1 468 ? 11.611 -15.944 0.553 1.00 80.06 468 HIS A CA 1
ATOM 3786 C C . HIS A 1 468 ? 12.648 -16.514 1.540 1.00 80.06 468 HIS A C 1
ATOM 3788 O O . HIS A 1 468 ? 13.638 -17.106 1.117 1.00 80.06 468 HIS A O 1
ATOM 3794 N N . GLN A 1 469 ? 12.437 -16.358 2.851 1.00 80.00 469 GLN A N 1
ATOM 3795 C CA . GLN A 1 469 ? 13.297 -16.973 3.869 1.00 80.00 469 GLN A CA 1
ATOM 3796 C C . GLN A 1 469 ? 13.067 -18.482 3.989 1.00 80.00 469 GLN A C 1
ATOM 3798 O O . GLN A 1 469 ? 12.015 -19.001 3.620 1.00 80.00 469 GLN A O 1
ATOM 3803 N N . ARG A 1 470 ? 14.036 -19.188 4.590 1.00 81.25 470 ARG A N 1
ATOM 3804 C CA . ARG A 1 470 ? 14.037 -20.658 4.746 1.00 81.25 470 ARG A CA 1
ATOM 3805 C C . ARG A 1 470 ? 12.747 -21.236 5.345 1.00 81.25 470 ARG A C 1
ATOM 3807 O O . ARG A 1 470 ? 12.376 -22.354 5.003 1.00 81.25 470 ARG A O 1
ATOM 3814 N N . TYR A 1 471 ? 12.105 -20.504 6.253 1.00 84.00 471 TYR A N 1
ATOM 3815 C CA . TYR A 1 471 ? 10.888 -20.934 6.952 1.00 84.00 471 TYR A CA 1
ATOM 3816 C C . TYR A 1 471 ? 9.613 -20.268 6.421 1.00 84.00 471 TYR A C 1
ATOM 3818 O O . TYR A 1 471 ? 8.537 -20.474 6.983 1.00 84.00 471 TYR A O 1
ATOM 3826 N N . SER A 1 472 ? 9.717 -19.471 5.354 1.00 83.44 472 SER A N 1
ATOM 3827 C CA . SER A 1 472 ? 8.548 -18.886 4.708 1.00 83.44 472 SER A CA 1
ATOM 3828 C C . SER A 1 472 ? 7.683 -19.992 4.110 1.00 83.44 472 SER A C 1
ATOM 3830 O O . SER A 1 472 ? 8.163 -20.882 3.409 1.00 83.44 472 SER A O 1
ATOM 3832 N N . THR A 1 473 ? 6.381 -19.915 4.370 1.00 84.81 473 THR A N 1
ATOM 3833 C CA . THR A 1 473 ? 5.379 -20.772 3.717 1.00 84.81 473 THR A CA 1
ATOM 3834 C C . THR A 1 473 ? 4.825 -20.133 2.442 1.00 84.81 473 THR A C 1
ATOM 3836 O O . THR A 1 473 ? 4.034 -20.748 1.724 1.00 84.81 473 THR A O 1
ATOM 3839 N N . VAL A 1 474 ? 5.247 -18.903 2.138 1.00 82.62 474 VAL A N 1
ATOM 3840 C CA . VAL A 1 474 ? 4.804 -18.151 0.970 1.00 82.62 474 VAL A CA 1
ATOM 3841 C C . VAL A 1 474 ? 5.632 -18.573 -0.238 1.00 82.62 474 VAL A C 1
ATOM 3843 O O . VAL A 1 474 ? 6.854 -18.467 -0.245 1.00 82.62 474 VAL A O 1
ATOM 3846 N N . SER A 1 475 ? 4.965 -19.035 -1.295 1.00 83.31 475 SER A N 1
ATOM 3847 C CA . SER A 1 475 ? 5.631 -19.318 -2.567 1.00 83.31 475 SER A CA 1
ATOM 3848 C C . SER A 1 475 ? 5.707 -18.046 -3.421 1.00 83.31 475 SER A C 1
ATOM 3850 O O . SER A 1 475 ? 4.654 -17.474 -3.729 1.00 83.31 475 SER A O 1
ATOM 3852 N N . PRO A 1 476 ? 6.899 -17.638 -3.901 1.00 78.88 476 PRO A N 1
ATOM 3853 C CA . PRO A 1 476 ? 7.027 -16.551 -4.871 1.00 78.88 476 PRO A CA 1
ATOM 3854 C C . PRO A 1 476 ? 6.162 -16.761 -6.120 1.00 78.88 476 PRO A C 1
ATOM 3856 O O . PRO A 1 476 ? 5.563 -15.818 -6.630 1.00 78.88 476 PRO A O 1
ATOM 3859 N N . LEU A 1 477 ? 6.005 -18.011 -6.569 1.00 81.31 477 LEU A N 1
ATOM 3860 C CA . LEU A 1 477 ? 5.141 -18.346 -7.703 1.00 81.31 477 LEU A CA 1
ATOM 3861 C C . LEU A 1 477 ? 3.660 -18.090 -7.399 1.00 81.31 477 LEU A C 1
ATOM 3863 O O . LEU A 1 477 ? 2.926 -17.657 -8.285 1.00 81.31 477 LEU A O 1
ATOM 3867 N N . SER A 1 478 ? 3.209 -18.322 -6.164 1.00 82.56 478 SER A N 1
ATOM 3868 C CA . SER A 1 478 ? 1.834 -18.008 -5.752 1.00 82.56 478 SER A CA 1
ATOM 3869 C C . SER A 1 478 ? 1.573 -16.504 -5.763 1.00 82.56 478 SER A C 1
ATOM 3871 O O . SER A 1 478 ? 0.549 -16.076 -6.292 1.00 82.56 478 SER A O 1
ATOM 3873 N N . ILE A 1 479 ? 2.525 -15.703 -5.268 1.00 83.06 479 ILE A N 1
ATOM 3874 C CA . ILE A 1 479 ? 2.467 -14.235 -5.350 1.00 83.06 479 ILE A CA 1
ATOM 3875 C C . ILE A 1 479 ? 2.329 -13.803 -6.819 1.00 83.06 479 ILE A C 1
ATOM 3877 O O . ILE A 1 479 ? 1.437 -13.030 -7.173 1.00 83.06 479 ILE A O 1
ATOM 3881 N N . CYS A 1 480 ? 3.169 -14.361 -7.693 1.00 82.31 480 CYS A N 1
ATOM 3882 C CA . CYS A 1 480 ? 3.177 -14.053 -9.120 1.00 82.31 480 CYS A CA 1
ATOM 3883 C C . CYS A 1 480 ? 1.854 -14.423 -9.811 1.00 82.31 480 CYS A C 1
ATOM 3885 O O . CYS A 1 480 ? 1.324 -13.621 -10.579 1.00 82.31 480 CYS A O 1
ATOM 3887 N N . LYS A 1 481 ? 1.281 -15.595 -9.502 1.00 83.81 481 LYS A N 1
ATOM 3888 C CA . LYS A 1 481 ? -0.008 -16.052 -10.054 1.00 83.81 481 LYS A CA 1
ATOM 3889 C C . LYS A 1 481 ? -1.166 -15.107 -9.737 1.00 83.81 481 LYS A C 1
ATOM 3891 O O . LYS A 1 481 ? -2.046 -14.946 -10.576 1.00 83.81 481 LYS A O 1
ATOM 3896 N N . VAL A 1 482 ? -1.172 -14.489 -8.555 1.00 86.75 482 VAL A N 1
ATOM 3897 C CA . VAL A 1 482 ? -2.228 -13.542 -8.164 1.00 86.75 482 VAL A CA 1
ATOM 3898 C C . VAL A 1 482 ? -1.978 -12.152 -8.749 1.00 86.75 482 VAL A C 1
ATOM 3900 O O . VAL A 1 482 ? -2.905 -11.512 -9.241 1.00 86.75 482 VAL A O 1
ATOM 3903 N N . LEU A 1 483 ? -0.730 -11.678 -8.729 1.00 89.75 483 LEU A N 1
ATOM 3904 C CA . LEU A 1 483 ? -0.406 -10.321 -9.171 1.00 89.75 483 LEU A CA 1
ATOM 3905 C C . LEU A 1 483 ? -0.393 -10.152 -10.685 1.00 89.75 483 LEU A C 1
ATOM 3907 O O . LEU A 1 483 ? -0.807 -9.104 -11.170 1.00 89.75 483 LEU A O 1
ATOM 3911 N N . SER A 1 484 ? 0.074 -11.142 -11.442 1.00 88.81 484 SER A N 1
ATOM 3912 C CA . SER A 1 484 ? 0.273 -10.981 -12.885 1.00 88.81 484 SER A CA 1
ATOM 3913 C C . SER A 1 484 ? -1.008 -10.653 -13.657 1.00 88.81 484 SER A C 1
ATOM 3915 O O . SER A 1 484 ? -0.977 -9.676 -14.405 1.00 88.81 484 SER A O 1
ATOM 3917 N N . PRO A 1 485 ? -2.160 -11.324 -13.439 1.00 91.50 485 PRO A N 1
ATOM 3918 C CA . PRO A 1 485 ? -3.407 -10.939 -14.102 1.00 91.50 485 PRO A CA 1
ATOM 3919 C C . PRO A 1 485 ? -3.841 -9.503 -13.770 1.00 91.50 485 PRO A C 1
ATOM 3921 O O . PRO A 1 485 ? -4.337 -8.771 -14.634 1.00 91.50 485 PRO A O 1
ATOM 3924 N N . ALA A 1 486 ? -3.625 -9.074 -12.523 1.00 94.00 486 ALA A N 1
ATOM 3925 C CA . ALA A 1 486 ? -3.939 -7.720 -12.084 1.00 94.00 486 ALA A CA 1
ATOM 3926 C C . ALA A 1 486 ? -2.999 -6.690 -12.733 1.00 94.00 486 ALA A C 1
ATOM 3928 O O . ALA A 1 486 ? -3.471 -5.700 -13.289 1.00 94.00 486 ALA A O 1
ATOM 3929 N N . ILE A 1 487 ? -1.686 -6.946 -12.750 1.00 94.06 487 ILE A N 1
ATOM 3930 C CA . ILE A 1 487 ? -0.691 -6.088 -13.407 1.00 94.06 487 ILE A CA 1
ATOM 3931 C C . ILE A 1 487 ? -0.960 -6.014 -14.912 1.00 94.06 487 ILE A C 1
ATOM 3933 O O . ILE A 1 487 ? -1.014 -4.910 -15.442 1.00 94.06 487 ILE A O 1
ATOM 3937 N N . ALA A 1 488 ? -1.217 -7.133 -15.593 1.00 92.81 488 ALA A N 1
ATOM 3938 C CA . ALA A 1 488 ? -1.564 -7.158 -17.017 1.00 92.81 488 ALA A CA 1
ATOM 3939 C C . ALA A 1 488 ? -2.825 -6.324 -17.315 1.00 92.81 488 ALA A C 1
ATOM 3941 O O . ALA A 1 488 ? -2.871 -5.544 -18.268 1.00 92.81 488 ALA A O 1
ATOM 3942 N N . THR A 1 489 ? -3.832 -6.398 -16.437 1.00 94.94 489 THR A N 1
ATOM 3943 C CA . THR A 1 489 ? -5.020 -5.536 -16.524 1.00 94.94 489 THR A CA 1
ATOM 3944 C C . THR A 1 489 ? -4.648 -4.054 -16.433 1.00 94.94 489 THR A C 1
ATOM 3946 O O . THR A 1 489 ? -5.158 -3.243 -17.209 1.00 94.94 489 THR A O 1
ATOM 3949 N N . LEU A 1 490 ? -3.755 -3.681 -15.512 1.00 95.00 490 LEU A N 1
ATOM 3950 C CA . LEU A 1 490 ? -3.284 -2.301 -15.362 1.00 95.00 490 LEU A CA 1
ATOM 3951 C C . LEU A 1 490 ? -2.410 -1.848 -16.542 1.00 95.00 490 LEU A C 1
ATOM 3953 O O . LEU A 1 490 ? -2.561 -0.716 -16.996 1.00 95.00 490 LEU A O 1
ATOM 3957 N N . VAL A 1 491 ? -1.565 -2.729 -17.084 1.00 95.62 491 VAL A N 1
ATOM 3958 C CA . VAL A 1 491 ? -0.760 -2.503 -18.297 1.00 95.62 491 VAL A CA 1
ATOM 3959 C C . VAL A 1 491 ? -1.665 -2.136 -19.468 1.00 95.62 491 VAL A C 1
ATOM 3961 O O . VAL A 1 491 ? -1.498 -1.072 -20.071 1.00 95.62 491 VAL A O 1
ATOM 3964 N N . LYS A 1 492 ? -2.691 -2.957 -19.719 1.00 95.12 492 LYS A N 1
ATOM 3965 C CA . LYS A 1 492 ? -3.672 -2.724 -20.781 1.00 95.12 492 LYS A CA 1
ATOM 3966 C C . LYS A 1 492 ? -4.455 -1.428 -20.569 1.00 95.12 492 LYS A C 1
ATOM 3968 O O . LYS A 1 492 ? -4.606 -0.653 -21.509 1.00 95.12 492 LYS A O 1
ATOM 3973 N N . LYS A 1 493 ? -4.933 -1.168 -19.345 1.00 94.62 493 LYS A N 1
ATOM 3974 C CA . LYS A 1 493 ? -5.678 0.062 -19.013 1.00 94.62 493 LYS A CA 1
ATOM 3975 C C . LYS A 1 493 ? -4.843 1.325 -19.215 1.00 94.62 493 LYS A C 1
ATOM 3977 O O . LYS A 1 493 ? -5.374 2.318 -19.695 1.00 94.62 493 LYS A O 1
ATOM 3982 N N . ALA A 1 494 ? -3.560 1.283 -18.869 1.00 93.38 494 ALA A N 1
ATOM 3983 C CA . ALA A 1 494 ? -2.639 2.401 -19.036 1.00 93.38 494 ALA A CA 1
ATOM 3984 C C . ALA A 1 494 ? -2.221 2.634 -20.501 1.00 93.38 494 ALA A C 1
ATOM 3986 O O . ALA A 1 494 ? -1.690 3.693 -20.820 1.00 93.38 494 ALA A O 1
ATOM 3987 N N . GLY A 1 495 ? -2.467 1.674 -21.401 1.00 95.88 495 GLY A N 1
ATOM 3988 C CA . GLY A 1 495 ? -2.123 1.780 -22.822 1.00 95.88 495 GLY A CA 1
ATOM 3989 C C . GLY A 1 495 ? -0.669 1.426 -23.149 1.00 95.88 495 GLY A C 1
ATOM 3990 O O . GLY A 1 495 ? -0.178 1.792 -24.226 1.00 95.88 495 GLY A O 1
ATOM 3991 N N . TRP A 1 496 ? 0.014 0.731 -22.233 1.00 97.06 496 TRP A N 1
ATOM 3992 C CA . TRP A 1 496 ? 1.331 0.153 -22.484 1.00 97.06 496 TRP A CA 1
ATOM 3993 C C . TRP A 1 496 ? 1.226 -0.924 -23.568 1.00 97.06 496 TRP A C 1
ATOM 3995 O O . TRP A 1 496 ? 0.258 -1.679 -23.625 1.00 97.06 496 TRP A O 1
ATOM 4005 N N . SER A 1 497 ? 2.215 -0.974 -24.454 1.00 96.88 497 SER A N 1
ATOM 4006 C CA . SER A 1 497 ? 2.279 -1.947 -25.554 1.00 96.88 497 SER A CA 1
ATOM 4007 C C . SER A 1 497 ? 3.714 -2.118 -26.041 1.00 96.88 497 SER A C 1
ATOM 4009 O O . SER A 1 497 ? 4.530 -1.212 -25.884 1.00 96.88 497 SER A O 1
ATOM 4011 N N . VAL A 1 498 ? 4.036 -3.248 -26.658 1.00 97.62 498 VAL A N 1
ATOM 4012 C CA . VAL A 1 498 ? 5.371 -3.469 -27.230 1.00 97.62 498 VAL A CA 1
ATOM 4013 C C . VAL A 1 498 ? 5.655 -2.431 -28.318 1.00 97.62 498 VAL A C 1
ATOM 4015 O O . VAL A 1 498 ? 4.796 -2.139 -29.151 1.00 97.62 498 VAL A O 1
ATOM 4018 N N . GLN A 1 499 ? 6.843 -1.838 -28.276 1.00 97.19 499 GLN A N 1
ATOM 4019 C CA . GLN A 1 499 ? 7.378 -0.916 -29.268 1.00 97.19 499 GLN A CA 1
ATOM 4020 C C . GLN A 1 499 ? 8.655 -1.520 -29.851 1.00 97.19 499 GLN A C 1
ATOM 4022 O O . GLN A 1 499 ? 9.500 -2.035 -29.118 1.00 97.19 499 GLN A O 1
ATOM 4027 N N . TRP A 1 500 ? 8.808 -1.423 -31.168 1.00 94.25 500 TRP A N 1
ATOM 4028 C CA . TRP A 1 500 ? 9.925 -2.027 -31.885 1.00 94.25 500 TRP A CA 1
ATOM 4029 C C . TRP A 1 500 ? 11.037 -1.021 -32.190 1.00 94.25 500 TRP A C 1
ATOM 4031 O O . TRP A 1 500 ? 10.788 0.173 -32.397 1.00 94.25 500 TRP A O 1
ATOM 4041 N N . GLY A 1 501 ? 12.270 -1.529 -32.172 1.00 92.12 501 GLY A N 1
ATOM 4042 C CA . GLY A 1 501 ? 13.496 -0.767 -32.378 1.00 92.12 501 GLY A CA 1
ATOM 4043 C C . GLY A 1 501 ? 13.938 -0.666 -33.843 1.00 92.12 501 GLY A C 1
ATOM 4044 O O . GLY A 1 501 ? 13.132 -0.700 -34.763 1.00 92.12 501 GLY A O 1
ATOM 4045 N N . LEU A 1 502 ? 15.259 -0.595 -34.062 1.00 88.75 502 LEU A N 1
ATOM 4046 C CA . LEU A 1 502 ? 15.876 -0.494 -35.398 1.00 88.75 502 LEU A CA 1
ATOM 4047 C C . LEU A 1 502 ? 15.679 -1.749 -36.267 1.00 88.75 502 LEU A C 1
ATOM 4049 O O . LEU A 1 502 ? 15.851 -1.697 -37.482 1.00 88.75 502 LEU A O 1
ATOM 4053 N N . ARG A 1 503 ? 15.369 -2.884 -35.639 1.00 71.50 503 ARG A N 1
ATOM 4054 C CA . ARG A 1 503 ? 14.999 -4.141 -36.287 1.00 71.50 503 ARG A CA 1
ATOM 4055 C C . ARG A 1 503 ? 13.725 -4.633 -35.609 1.00 71.50 503 ARG A C 1
ATOM 4057 O O . ARG A 1 503 ? 13.803 -5.193 -34.517 1.00 71.50 503 ARG A O 1
ATOM 4064 N N . GLY A 1 504 ? 12.580 -4.348 -36.222 1.00 56.41 504 GLY A N 1
ATOM 4065 C CA . GLY A 1 504 ? 11.259 -4.770 -35.756 1.00 56.41 504 GLY A CA 1
ATOM 4066 C C . GLY A 1 504 ? 10.119 -3.906 -36.275 1.00 56.41 504 GLY A C 1
ATOM 4067 O O . GLY A 1 504 ? 10.329 -2.690 -36.519 1.00 56.41 504 GLY A O 1
#